Protein 9IQ3 (pdb70)

Radius of gyration: 23.52 Å; Cα contacts (8 Å, |Δi|>4): 917; chains: 4; bounding box: 50×52×60 Å

Nearest PDB structures (foldseek):
  4kvh-assembly1_A-2  TM=7.522E-01  e=4.761E-07  Halomicrobium mukohataei DSM 12286
  4j9a-assembly6_F  TM=6.266E-01  e=1.247E-05  Pseudomonas aeruginosa PAO1
  3dxo-assembly1_A  TM=6.403E-01  e=1.219E-04  Agrobacterium fabrum str. C58
  6p7l-assembly1_A  TM=5.377E-01  e=4.550E-05  Streptomyces sp. CM020
  6w40-assembly1_B  TM=6.815E-01  e=9.317E-04  synthetic construct

B-factor: mean 59.41, std 23.62, range [14.69, 128.21]

Solvent-accessible surface area: 22358 Å² total; per-residue (Å²): 55,58,120,22,0,46,86,2,43,98,6,12,143,84,94,62,25,109,44,0,16,51,6,2,12,140,82,0,41,8,1,19,29,29,18,38,63,28,82,54,131,53,0,93,131,28,4,84,95,54,17,28,61,71,102,78,29,158,90,121,45,25,50,38,48,120,40,33,57,15,74,0,112,83,10,38,0,0,13,3,16,5,2,72,30,87,119,40,81,65,85,101,38,50,3,18,9,0,52,38,110,130,54,80,0,16,21,15,5,16,4,2,37,105,146,23,71,103,14,0,46,85,2,43,100,6,12,147,83,94,61,26,109,42,0,15,52,8,2,10,139,84,0,40,9,0,9,23,31,24,65,68,14,81,57,130,62,0,93,116,28,5,83,69,54,16,27,61,74,104,78,28,161,90,120,46,26,51,40,49,119,41,32,54,11,75,0,109,82,8,34,0,0,13,3,15,5,2,73,29,89,119,40,82,66,83,94,41,49,3,17,9,0,51,39,107,130,34,83,0,15,19,16,5,18,4,1,45,55,45,56,113,25,0,42,88,1,42,96,6,13,144,82,95,61,25,108,43,0,16,51,6,3,13,139,83,0,40,10,1,20,38,51,23,51,66,28,82,56,134,71,0,95,132,28,5,83,97,54,16,26,61,73,103,77,30,162,89,121,45,26,49,38,49,121,37,31,54,18,80,1,112,83,10,37,0,0,13,3,16,6,2,72,31,90,118,41,81,65,85,99,37,47,3,17,9,0,52,39,110,130,53,80,0,14,20,15,7,19,5,5,35,75,144,24,71,103,14,0,46,85,2,42,98,7,12,146,84,94,62,26,107,43,0,15,51,7,2,12,137,84,0,40,10,0,6,29,53,25,57,69,18,81,56,131,67,0,95,128,24,5,83,88,54,17,26,61,71,103,78,34,159,90,122,46,27,52,38,51,118,39,34,55,12,77,0,113,85,9,38,0,0,12,3,16,5,2,74,30,88,118,40,81,64,85,83,38,57,2,17,9,0,55,39,109,129,33,80,0,16,19,16,6,17,4,3,36,38

Sequence (458 aa):
SKEVVSLFFQASHDNDVETAMSCFAEDGIWVDPTGKVYERNEIKEYLVQQIGVLEDFHSQGVSVNYFDMVEAPDGRVYIGASVKAADGTEIRRFLDVFEMRDGKIAVKDVFGKQMSKEVVSLFFQASHDNDVETAMSCFAEDGIWVDPTGKVYERNEIKEYLVQQIGVLEDFHSQGVSVNYFDMVEAPDGRVYIGASVKAADGTEIRRFLDVFEMRDGKIAVKDVFGKQSKEVVSLFFQASHDNDVETAMSCFAEDGIWVDPTGKVYERNEIKEYLVQQIGVLEDFHSQGVSVNYFDMVEAPDGRVYIGASVKAADGTEIRRFLDVFEMRDGKIAVKDVFGKQMSKEVVSLFFQASHDNDVETAMSCFAEDGIWVDPTGKVYERNEIKEYLVQQIGVLEDFHSQGVSVNYFDMVEAPDGRVYIGASVKAADGTEIRRFLDVFEMRDGKIAVKDVFGKQ

Foldseek 3Di:
DVVLVVVLVVCLLVVVLPSVLVLADQLAWEQEQVGDIAHNVRVSVVSVVVSVVVVVCVVQCWDKDKDDWDADPQGWTKIKIFTAGNVRHTPWIKIWTFDDDPSHTRYTYMHIDD/DLLVLVVVLVVCLLVVVLPSVLVLADQLAWEQEQVGDIAHNVRVSVVSVVVSVVVVVCVVQCFDKDKDDWDADPQSWTKIKIFTAGNVRHTPWIKIWTFDDDPSHTRYTYMHIPD/DLVLVVVLVVCLLVVVLPSVLVLADQLAWEQEQVGDIAHNVRVSVVSVVVSVVVVVCVVQCFDKDKDDWDADPVGWTKIKIFTAHNVRHTPWIKIWTFDDDPSHTRYTYMHIDD/DLLVLVVVLVVCLLVVVLPSVLVLADQLAWEQEQVGDIAHNVRVSVVSVVVSVVVVVCVVQCFDKDKDDWDADPQSWTKIKIFTAGNVRHTPWIKIWTFDDDPSHTRYTYMHIDD

Secondary structure (DSSP, 8-state):
-HHHHHHHHHHHHTT-HHHHHHTEEEEEEEE-TT--EE-HHHHHHHHHHHHHHHHHHHHTT-EEEEEEEEE-TTS-EEEEEEEE-SSS-EEEEEEEEEEEETTEEEEEEEEEE-/-HHHHHHHHHHHHHTT-HHHHHHTEEEEEEEE-TT--EE-HHHHHHHHHHHHHHHHHHHHTT-EEEEEEEEE-TTS-EEEEEEEE-SSS-EEEEEEEEEEEETTEEEEEEEEEE-/-HHHHHHHHHHHHTT-HHHHHHTEEEEEEEE-TT--EE-TTTHHHHHHHHHHHHHHHHHTT-EEEEEEEEE-TTS-EEEEEEEE-SSS-EEEEEEEEEEEETTEEEEEEEEEE-/-HHHHHHHHHHHHHTT-HHHHHHTEEEEEEEE-TT--EE-TTTHHHHHHHHHHHHHHHHHTT-EEEEEEEEE-TTS-EEEEEEEE-SSS-EEEEEEEEEEEETTEEEEEEEEEE-

Structure (mmCIF, N/CA/C/O backbone):
data_9IQ3
#
_entry.id   9IQ3
#
_cell.length_a   74.167
_cell.length_b   74.167
_cell.length_c   108.275
_cell.angle_alpha   90.00
_cell.angle_beta   90.00
_cell.angle_gamma   90.00
#
_symmetry.space_group_name_H-M   'C 1 2 1'
#
loop_
_entity.id
_entity.type
_entity.pdbx_description
1 polymer AkaM
2 water water
#
loop_
_atom_site.group_PDB
_atom_site.id
_atom_site.type_symbol
_atom_site.label_atom_id
_atom_site.label_alt_id
_atom_site.label_comp_id
_atom_site.label_asym_id
_atom_site.label_entity_id
_atom_site.label_seq_id
_atom_site.pdbx_PDB_ins_code
_atom_site.Cartn_x
_atom_site.Cartn_y
_atom_site.Cartn_z
_atom_site.occupancy
_atom_site.B_iso_or_equiv
_atom_site.auth_seq_id
_atom_site.auth_comp_id
_atom_site.auth_asym_id
_atom_site.auth_atom_id
_atom_site.pdbx_PDB_model_num
ATOM 1 N N . SER A 1 2 ? 28.004 -24.786 55.435 1.00 86.87 2 SER A N 1
ATOM 2 C CA . SER A 1 2 ? 27.246 -24.686 54.160 1.00 81.34 2 SER A CA 1
ATOM 3 C C . SER A 1 2 ? 27.712 -23.439 53.418 1.00 78.65 2 SER A C 1
ATOM 4 O O . SER A 1 2 ? 28.323 -23.578 52.349 1.00 81.24 2 SER A O 1
ATOM 7 N N . LYS A 1 3 ? 27.428 -22.271 53.983 1.00 75.04 3 LYS A N 1
ATOM 8 C CA . LYS A 1 3 ? 27.918 -21.014 53.375 1.00 70.77 3 LYS A CA 1
ATOM 9 C C . LYS A 1 3 ? 29.439 -21.057 53.426 1.00 69.47 3 LYS A C 1
ATOM 10 O O . LYS A 1 3 ? 30.070 -20.514 52.527 1.00 66.56 3 LYS A O 1
ATOM 16 N N . GLU A 1 4 ? 29.981 -21.709 54.446 1.00 71.36 4 GLU A N 1
ATOM 17 C CA . GLU A 1 4 ? 31.449 -21.825 54.607 1.00 71.42 4 GLU A CA 1
ATOM 18 C C . GLU A 1 4 ? 32.033 -22.496 53.366 1.00 70.60 4 GLU A C 1
ATOM 19 O O . GLU A 1 4 ? 33.108 -22.078 52.926 1.00 70.44 4 GLU A O 1
ATOM 25 N N . VAL A 1 5 ? 31.333 -23.490 52.828 1.00 70.96 5 VAL A N 1
ATOM 26 C CA . VAL A 1 5 ? 31.787 -24.161 51.578 1.00 70.16 5 VAL A CA 1
ATOM 27 C C . VAL A 1 5 ? 31.761 -23.136 50.446 1.00 67.37 5 VAL A C 1
ATOM 28 O O . VAL A 1 5 ? 32.700 -23.125 49.643 1.00 68.98 5 VAL A O 1
ATOM 32 N N . VAL A 1 6 ? 30.719 -22.313 50.401 1.00 62.01 6 VAL A N 1
ATOM 33 C CA . VAL A 1 6 ? 30.586 -21.315 49.308 1.00 57.06 6 VAL A CA 1
ATOM 34 C C . VAL A 1 6 ? 31.532 -20.153 49.606 1.00 55.54 6 VAL A C 1
ATOM 35 O O . VAL A 1 6 ? 32.045 -19.560 48.652 1.00 54.84 6 VAL A O 1
ATOM 39 N N . SER A 1 7 ? 31.778 -19.877 50.887 1.00 53.74 7 SER A N 1
ATOM 40 C CA . SER A 1 7 ? 32.638 -18.757 51.237 1.00 52.86 7 SER A CA 1
ATOM 41 C C . SER A 1 7 ? 34.065 -19.029 50.766 1.00 51.89 7 SER A C 1
ATOM 42 O O . SER A 1 7 ? 34.617 -18.264 49.975 1.00 52.77 7 SER A O 1
ATOM 45 N N . LEU A 1 8 ? 34.634 -20.136 51.261 1.00 50.83 8 LEU A N 1
ATOM 46 C CA . LEU A 1 8 ? 35.999 -20.549 50.979 1.00 52.36 8 LEU A CA 1
ATOM 47 C C . LEU A 1 8 ? 36.238 -20.581 49.470 1.00 53.56 8 LEU A C 1
ATOM 48 O O . LEU A 1 8 ? 37.216 -20.010 48.993 1.00 53.58 8 LEU A O 1
ATOM 53 N N . PHE A 1 9 ? 35.324 -21.232 48.736 1.00 54.42 9 PHE A N 1
ATOM 54 C CA . PHE A 1 9 ? 35.403 -21.391 47.289 1.00 53.95 9 PHE A CA 1
ATOM 55 C C . PHE A 1 9 ? 35.759 -20.068 46.611 1.00 53.37 9 PHE A C 1
ATOM 56 O O . PHE A 1 9 ? 36.664 -20.027 45.781 1.00 53.97 9 PHE A O 1
ATOM 64 N N . PHE A 1 10 ? 35.042 -18.996 46.978 1.00 54.88 10 PHE A N 1
ATOM 65 C CA . PHE A 1 10 ? 35.235 -17.678 46.391 1.00 58.00 10 PHE A CA 1
ATOM 66 C C . PHE A 1 10 ? 36.605 -17.121 46.777 1.00 62.26 10 PHE A C 1
ATOM 67 O O . PHE A 1 10 ? 37.370 -16.696 45.910 1.00 61.37 10 PHE A O 1
ATOM 75 N N . GLN A 1 11 ? 36.901 -17.137 48.085 1.00 65.22 11 GLN A N 1
ATOM 76 C CA . GLN A 1 11 ? 38.164 -16.646 48.614 1.00 64.73 11 GLN A CA 1
ATOM 77 C C . GLN A 1 11 ? 39.322 -17.362 47.922 1.00 62.25 11 GLN A C 1
ATOM 78 O O . GLN A 1 11 ? 40.265 -16.717 47.470 1.00 62.37 11 GLN A O 1
ATOM 84 N N . ALA A 1 12 ? 39.220 -18.693 47.829 1.00 61.26 12 ALA A N 1
ATOM 85 C CA . ALA A 1 12 ? 40.228 -19.519 47.183 1.00 61.10 12 ALA A CA 1
ATOM 86 C C . ALA A 1 12 ? 40.364 -19.127 45.713 1.00 62.15 12 ALA A C 1
ATOM 87 O O . ALA A 1 12 ? 41.480 -19.029 45.204 1.00 62.62 12 ALA A O 1
ATOM 89 N N . SER A 1 13 ? 39.221 -18.886 45.054 1.00 60.63 13 SER A N 1
ATOM 90 C CA . SER A 1 13 ? 39.184 -18.531 43.643 1.00 59.89 13 SER A CA 1
ATOM 91 C C . SER A 1 13 ? 39.799 -17.150 43.419 1.00 60.99 13 SER A C 1
ATOM 92 O O . SER A 1 13 ? 40.267 -16.848 42.322 1.00 58.85 13 SER A O 1
ATOM 95 N N . HIS A 1 14 ? 39.787 -16.324 44.473 1.00 65.26 14 HIS A N 1
ATOM 96 C CA . HIS A 1 14 ? 40.370 -14.991 44.449 1.00 70.57 14 HIS A CA 1
ATOM 97 C C . HIS A 1 14 ? 41.880 -15.084 44.662 1.00 70.83 14 HIS A C 1
ATOM 98 O O . HIS A 1 14 ? 42.619 -14.177 44.284 1.00 67.47 14 HIS A O 1
ATOM 105 N N . ASP A 1 15 ? 42.322 -16.196 45.262 1.00 75.31 15 ASP A N 1
ATOM 106 C CA . ASP A 1 15 ? 43.704 -16.368 45.683 1.00 78.92 15 ASP A CA 1
ATOM 107 C C . ASP A 1 15 ? 44.412 -17.381 44.781 1.00 80.39 15 ASP A C 1
ATOM 108 O O . ASP A 1 15 ? 45.502 -17.849 45.109 1.00 80.54 15 ASP A O 1
ATOM 113 N N . ASN A 1 16 ? 43.774 -17.709 43.648 1.00 79.89 16 ASN A N 1
ATOM 114 C CA . ASN A 1 16 ? 44.307 -18.596 42.621 1.00 78.54 16 ASN A CA 1
ATOM 115 C C . ASN A 1 16 ? 44.758 -19.927 43.223 1.00 75.25 16 ASN A C 1
ATOM 116 O O . ASN A 1 16 ? 45.802 -20.460 42.847 1.00 75.24 16 ASN A O 1
ATOM 121 N N . ASP A 1 17 ? 43.953 -20.459 44.149 1.00 70.75 17 ASP A N 1
ATOM 122 C CA . ASP A 1 17 ? 44.220 -21.754 44.753 1.00 65.95 17 ASP A CA 1
ATOM 123 C C . ASP A 1 17 ? 43.206 -22.761 44.218 1.00 64.75 17 ASP A C 1
ATOM 124 O O . ASP A 1 17 ? 42.452 -23.359 44.985 1.00 63.61 17 ASP A O 1
ATOM 129 N N . VAL A 1 18 ? 43.223 -22.941 42.890 1.00 63.15 18 VAL A N 1
ATOM 130 C CA . VAL A 1 18 ? 42.291 -23.785 42.153 1.00 62.95 18 VAL A CA 1
ATOM 131 C C . VAL A 1 18 ? 41.998 -25.062 42.942 1.00 65.15 18 VAL A C 1
ATOM 132 O O . VAL A 1 18 ? 40.878 -25.569 42.909 1.00 60.32 18 VAL A O 1
ATOM 136 N N . GLU A 1 19 ? 43.009 -25.557 43.668 1.00 67.89 19 GLU A N 1
ATOM 137 C CA . GLU A 1 19 ? 42.935 -26.838 44.354 1.00 72.67 19 GLU A CA 1
ATOM 138 C C . GLU A 1 19 ? 41.822 -26.819 45.402 1.00 75.86 19 GLU A C 1
ATOM 139 O O . GLU A 1 19 ? 40.918 -27.651 45.355 1.00 77.31 19 GLU A O 1
ATOM 145 N N . THR A 1 20 ? 41.890 -25.858 46.332 1.00 78.12 20 THR A N 1
ATOM 146 C CA . THR A 1 20 ? 40.941 -25.775 47.432 1.00 78.41 20 THR A CA 1
ATOM 147 C C . THR A 1 20 ? 39.535 -25.528 46.888 1.00 77.99 20 THR A C 1
ATOM 148 O O . THR A 1 20 ? 38.566 -26.095 47.388 1.00 81.40 20 THR A O 1
ATOM 152 N N . ALA A 1 21 ? 39.444 -24.687 45.851 1.00 75.06 21 ALA A N 1
ATOM 153 C CA . ALA A 1 21 ? 38.178 -24.356 45.217 1.00 72.22 21 ALA A CA 1
ATOM 154 C C . ALA A 1 21 ? 37.533 -25.619 44.649 1.00 69.33 21 ALA A C 1
ATOM 155 O O . ALA A 1 21 ? 36.313 -25.764 44.683 1.00 69.96 21 ALA A O 1
ATOM 157 N N . MET A 1 22 ? 38.372 -26.533 44.149 1.00 66.78 22 MET A N 1
ATOM 158 C CA . MET A 1 22 ? 37.914 -27.764 43.526 1.00 64.27 22 MET A CA 1
ATOM 159 C C . MET A 1 22 ? 37.550 -28.783 44.603 1.00 64.87 22 MET A C 1
ATOM 160 O O . MET A 1 22 ? 36.820 -29.735 44.335 1.00 64.42 22 MET A O 1
ATOM 165 N N . SER A 1 23 ? 38.075 -28.574 45.818 1.00 65.27 23 SER A N 1
ATOM 166 C CA . SER A 1 23 ? 37.841 -29.476 46.935 1.00 69.11 23 SER A CA 1
ATOM 167 C C . SER A 1 23 ? 36.409 -29.328 47.445 1.00 73.50 23 SER A C 1
ATOM 168 O O . SER A 1 23 ? 35.824 -30.289 47.940 1.00 75.03 23 SER A O 1
ATOM 171 N N . CYS A 1 24 ? 35.862 -28.112 47.318 1.00 76.07 24 CYS A N 1
ATOM 172 C CA . CYS A 1 24 ? 34.538 -27.783 47.825 1.00 75.55 24 CYS A CA 1
ATOM 173 C C . CYS A 1 24 ? 33.458 -28.489 47.006 1.00 74.46 24 CYS A C 1
ATOM 174 O O . CYS A 1 24 ? 32.301 -28.544 47.422 1.00 75.25 24 CYS A O 1
ATOM 177 N N . PHE A 1 25 ? 33.854 -29.022 45.843 1.00 72.58 25 PHE A N 1
ATOM 178 C CA . PHE A 1 25 ? 32.954 -29.717 44.935 1.00 70.48 25 PHE A CA 1
ATOM 179 C C . PHE A 1 25 ? 33.005 -31.223 45.183 1.00 69.10 25 PHE A C 1
ATOM 180 O O . PHE A 1 25 ? 34.073 -31.787 45.411 1.00 74.70 25 PHE A O 1
ATOM 188 N N . ALA A 1 26 ? 31.827 -31.856 45.129 1.00 68.81 26 ALA A N 1
ATOM 189 C CA . ALA A 1 26 ? 31.694 -33.303 45.093 1.00 67.84 26 ALA A CA 1
ATOM 190 C C . ALA A 1 26 ? 31.966 -33.779 43.668 1.00 69.33 26 ALA A C 1
ATOM 191 O O . ALA A 1 26 ? 31.876 -32.990 42.729 1.00 71.41 26 ALA A O 1
ATOM 193 N N . GLU A 1 27 ? 32.289 -35.071 43.514 1.00 65.46 27 GLU A N 1
ATOM 194 C CA . GLU A 1 27 ? 32.693 -35.620 42.227 1.00 60.58 27 GLU A CA 1
ATOM 195 C C . GLU A 1 27 ? 31.526 -35.635 41.242 1.00 59.78 27 GLU A C 1
ATOM 196 O O . GLU A 1 27 ? 31.737 -35.785 40.039 1.00 59.93 27 GLU A O 1
ATOM 202 N N . ASP A 1 28 ? 30.302 -35.491 41.764 1.00 58.90 28 ASP A N 1
ATOM 203 C CA . ASP A 1 28 ? 29.111 -35.381 40.937 1.00 55.16 28 ASP A CA 1
ATOM 204 C C . ASP A 1 28 ? 28.589 -33.946 40.988 1.00 53.91 28 ASP A C 1
ATOM 205 O O . ASP A 1 28 ? 27.435 -33.682 40.649 1.00 54.72 28 ASP A O 1
ATOM 210 N N . GLY A 1 29 ? 29.464 -33.022 41.409 1.00 52.46 29 GLY A N 1
ATOM 211 C CA . GLY A 1 29 ? 29.169 -31.599 41.380 1.00 47.49 29 GLY A CA 1
ATOM 212 C C . GLY A 1 29 ? 29.072 -31.092 39.943 1.00 46.61 29 GLY A C 1
ATOM 213 O O . GLY A 1 29 ? 29.811 -31.549 39.072 1.00 47.69 29 GLY A O 1
ATOM 214 N N . ILE A 1 30 ? 28.139 -30.161 39.704 1.00 44.44 30 ILE A N 1
ATOM 215 C CA . ILE A 1 30 ? 27.963 -29.585 38.379 1.00 37.47 30 ILE A CA 1
ATOM 216 C C . ILE A 1 30 ? 28.044 -28.060 38.458 1.00 33.26 30 ILE A C 1
ATOM 217 O O . ILE A 1 30 ? 28.050 -27.474 39.541 1.00 32.81 30 ILE A O 1
ATOM 222 N N . TRP A 1 31 ? 28.119 -27.436 37.280 1.00 29.70 31 TRP A N 1
ATOM 223 C CA . TRP A 1 31 ? 28.129 -25.990 37.154 1.00 28.48 31 TRP A CA 1
ATOM 224 C C . TRP A 1 31 ? 27.312 -25.623 35.918 1.00 27.74 31 TRP A C 1
ATOM 225 O O . TRP A 1 31 ? 27.683 -25.974 34.799 1.00 29.02 31 TRP A O 1
ATOM 236 N N . VAL A 1 32 ? 26.166 -24.974 36.150 1.00 25.75 32 VAL A N 1
ATOM 237 C CA . VAL A 1 32 ? 25.243 -24.601 35.089 1.00 24.29 32 VAL A CA 1
ATOM 238 C C . VAL A 1 32 ? 25.366 -23.094 34.902 1.00 23.37 32 VAL A C 1
ATOM 239 O O . VAL A 1 32 ? 25.304 -22.354 35.883 1.00 24.38 32 VAL A O 1
ATOM 243 N N . ASP A 1 33 ? 25.560 -22.655 33.652 1.00 21.14 33 ASP A N 1
ATOM 244 C CA . ASP A 1 33 ? 25.810 -21.250 33.376 1.00 21.38 33 ASP A CA 1
ATOM 245 C C . ASP A 1 33 ? 24.492 -20.536 33.067 1.00 21.68 33 ASP A C 1
ATOM 246 O O . ASP A 1 33 ? 23.461 -21.188 32.911 1.00 22.64 33 ASP A O 1
ATOM 251 N N . PRO A 1 34 ? 24.467 -19.183 32.969 1.00 21.88 34 PRO A N 1
ATOM 252 C CA . PRO A 1 34 ? 23.223 -18.451 32.715 1.00 23.96 34 PRO A CA 1
ATOM 253 C C . PRO A 1 34 ? 22.360 -19.124 31.652 1.00 26.43 34 PRO A C 1
ATOM 254 O O . PRO A 1 34 ? 21.139 -19.126 31.758 1.00 28.10 34 PRO A O 1
ATOM 258 N N . THR A 1 35 ? 23.027 -19.722 30.653 1.00 28.47 35 THR A N 1
ATOM 259 C CA . THR A 1 35 ? 22.405 -20.170 29.416 1.00 30.67 35 THR A CA 1
ATOM 260 C C . THR A 1 35 ? 22.035 -21.650 29.501 1.00 31.20 35 THR A C 1
ATOM 261 O O . THR A 1 35 ? 21.476 -22.201 28.553 1.00 30.38 35 THR A O 1
ATOM 265 N N . GLY A 1 36 ? 22.377 -22.289 30.627 1.00 31.26 36 GLY A N 1
ATOM 266 C CA . GLY A 1 36 ? 21.846 -23.600 30.969 1.00 30.83 36 GLY A CA 1
ATOM 267 C C . GLY A 1 36 ? 22.752 -24.765 30.567 1.00 31.12 36 GLY A C 1
ATOM 268 O O . GLY A 1 36 ? 22.308 -25.913 30.576 1.00 29.30 36 GLY A O 1
ATOM 269 N N . LYS A 1 37 ? 24.013 -24.466 30.224 1.00 29.90 37 LYS A N 1
ATOM 270 C CA . LYS A 1 37 ? 24.971 -25.495 29.844 1.00 33.30 37 LYS A CA 1
ATOM 271 C C . LYS A 1 37 ? 25.592 -26.101 31.102 1.00 34.53 37 LYS A C 1
ATOM 272 O O . LYS A 1 37 ? 26.072 -25.378 31.974 1.00 34.59 37 LYS A O 1
ATOM 278 N N . VAL A 1 38 ? 25.599 -27.436 31.171 1.00 35.19 38 VAL A N 1
ATOM 279 C CA . VAL A 1 38 ? 26.047 -28.161 32.351 1.00 36.00 38 VAL A CA 1
ATOM 280 C C . VAL A 1 38 ? 27.532 -28.491 32.199 1.00 37.77 38 VAL A C 1
ATOM 281 O O . VAL A 1 38 ? 27.954 -29.000 31.159 1.00 36.49 38 VAL A O 1
ATOM 285 N N . TYR A 1 39 ? 28.312 -28.178 33.244 1.00 38.46 39 TYR A N 1
ATOM 286 C CA . TYR A 1 39 ? 29.724 -28.529 33.317 1.00 38.50 39 TYR A CA 1
ATOM 287 C C . TYR A 1 39 ? 29.922 -29.638 34.348 1.00 38.25 39 TYR A C 1
ATOM 288 O O . TYR A 1 39 ? 29.635 -29.453 35.530 1.00 39.08 39 TYR A O 1
ATOM 297 N N . GLU A 1 40 ? 30.424 -30.789 33.890 1.00 38.75 40 GLU A N 1
ATOM 298 C CA . GLU A 1 40 ? 30.676 -31.915 34.775 1.00 40.12 40 GLU A CA 1
ATOM 299 C C . GLU A 1 40 ? 31.949 -31.660 35.579 1.00 39.25 40 GLU A C 1
ATOM 300 O O . GLU A 1 40 ? 32.705 -30.735 35.283 1.00 38.49 40 GLU A O 1
ATOM 306 N N . ARG A 1 41 ? 32.173 -32.503 36.594 1.00 38.56 41 ARG A N 1
ATOM 307 C CA . ARG A 1 41 ? 33.323 -32.407 37.480 1.00 39.57 41 ARG A CA 1
ATOM 308 C C . ARG A 1 41 ? 34.610 -32.510 36.661 1.00 39.60 41 ARG A C 1
ATOM 309 O O . ARG A 1 41 ? 35.667 -32.063 37.103 1.00 38.93 41 ARG A O 1
ATOM 317 N N . ASN A 1 42 ? 34.483 -33.074 35.453 1.00 41.37 42 ASN A N 1
ATOM 318 C CA . ASN A 1 42 ? 35.559 -33.198 34.481 1.00 41.77 42 ASN A CA 1
ATOM 319 C C . ASN A 1 42 ? 35.885 -31.826 33.898 1.00 43.26 42 ASN A C 1
ATOM 320 O O . ASN A 1 42 ? 37.040 -31.536 33.587 1.00 43.29 42 ASN A O 1
ATOM 325 N N . GLU A 1 43 ? 34.844 -30.995 33.764 1.00 46.25 43 GLU A N 1
ATOM 326 C CA . GLU A 1 43 ? 34.862 -29.799 32.935 1.00 46.29 43 GLU A CA 1
ATOM 327 C C . GLU A 1 43 ? 35.048 -28.548 33.792 1.00 45.92 43 GLU A C 1
ATOM 328 O O . GLU A 1 43 ? 35.400 -27.494 33.264 1.00 47.94 43 GLU A O 1
ATOM 334 N N . ILE A 1 44 ? 34.829 -28.682 35.108 1.00 45.91 44 ILE A N 1
ATOM 335 C CA . ILE A 1 44 ? 34.811 -27.554 36.031 1.00 46.65 44 ILE A CA 1
ATOM 336 C C . ILE A 1 44 ? 36.192 -26.905 36.121 1.00 49.95 44 ILE A C 1
ATOM 337 O O . ILE A 1 44 ? 36.297 -25.681 36.064 1.00 51.98 44 ILE A O 1
ATOM 342 N N . LYS A 1 45 ? 37.243 -27.723 36.276 1.00 53.55 45 LYS A N 1
ATOM 343 C CA . LYS A 1 45 ? 38.572 -27.201 36.567 1.00 54.72 45 LYS A CA 1
ATOM 344 C C . LYS A 1 45 ? 39.033 -26.250 35.463 1.00 55.58 45 LYS A C 1
ATOM 345 O O . LYS A 1 45 ? 39.510 -25.158 35.760 1.00 56.75 45 LYS A O 1
ATOM 351 N N . GLU A 1 46 ? 38.882 -26.673 34.200 1.00 55.30 46 GLU A N 1
ATOM 352 C CA . GLU A 1 46 ? 39.200 -25.836 33.052 1.00 53.73 46 GLU A CA 1
ATOM 353 C C . GLU A 1 46 ? 38.388 -24.544 33.086 1.00 53.34 46 GLU A C 1
ATOM 354 O O . GLU A 1 46 ? 38.941 -23.462 32.906 1.00 56.75 46 GLU A O 1
ATOM 360 N N . TYR A 1 47 ? 37.074 -24.678 33.301 1.00 50.11 47 TYR A N 1
ATOM 361 C CA . TYR A 1 47 ? 36.142 -23.563 33.217 1.00 48.09 47 TYR A CA 1
ATOM 362 C C . TYR A 1 47 ? 36.506 -22.485 34.237 1.00 48.71 47 TYR A C 1
ATOM 363 O O . TYR A 1 47 ? 36.564 -21.306 33.896 1.00 49.65 47 TYR A O 1
ATOM 372 N N . LEU A 1 48 ? 36.766 -22.916 35.479 1.00 48.71 48 LEU A N 1
ATOM 373 C CA . LEU A 1 48 ? 37.046 -22.047 36.614 1.00 48.52 48 LEU A CA 1
ATOM 374 C C . LEU A 1 48 ? 38.312 -21.226 36.365 1.00 50.49 48 LEU A C 1
ATOM 375 O O . LEU A 1 48 ? 38.435 -20.109 36.861 1.00 52.45 48 LEU A O 1
ATOM 380 N N . VAL A 1 49 ? 39.249 -21.787 35.592 1.00 54.15 49 VAL A N 1
ATOM 381 C CA . VAL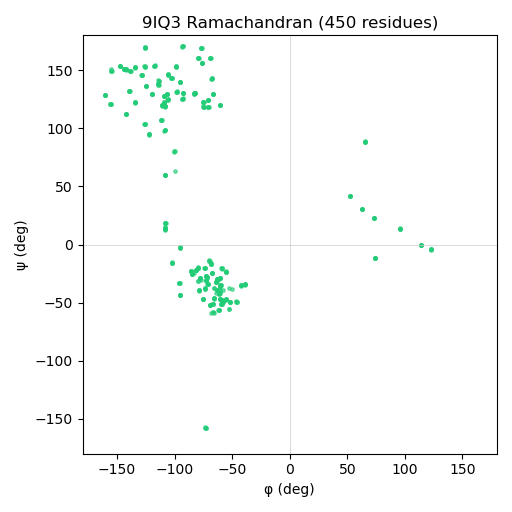 A 1 49 ? 40.497 -21.113 35.262 1.00 55.59 49 VAL A CA 1
ATOM 382 C C . VAL A 1 49 ? 40.220 -20.005 34.248 1.00 58.34 49 VAL A C 1
ATOM 383 O O . VAL A 1 49 ? 40.827 -18.940 34.312 1.00 60.37 49 VAL A O 1
ATOM 387 N N . GLN A 1 50 ? 39.301 -20.275 33.314 1.00 62.58 50 GLN A N 1
ATOM 388 C CA . GLN A 1 50 ? 38.851 -19.277 32.356 1.00 65.17 50 GLN A CA 1
ATOM 389 C C . GLN A 1 50 ? 38.156 -18.149 33.113 1.00 65.39 50 GLN A C 1
ATOM 390 O O . GLN A 1 50 ? 38.237 -16.992 32.710 1.00 64.66 50 GLN A O 1
ATOM 396 N N . GLN A 1 51 ? 37.505 -18.508 34.228 1.00 68.39 51 GLN A N 1
ATOM 397 C CA . GLN A 1 51 ? 36.608 -17.616 34.949 1.00 70.12 51 GLN A CA 1
ATOM 398 C C . GLN A 1 51 ? 37.390 -16.627 35.812 1.00 74.06 51 GLN A C 1
ATOM 399 O O . GLN A 1 51 ? 37.013 -15.461 35.908 1.00 77.63 51 GLN A O 1
ATOM 405 N N . ILE A 1 52 ? 38.471 -17.099 36.443 1.00 75.31 52 ILE A N 1
ATOM 406 C CA . ILE A 1 52 ? 39.344 -16.220 37.206 1.00 78.37 52 ILE A CA 1
ATOM 407 C C . ILE A 1 52 ? 40.168 -15.386 36.225 1.00 79.03 52 ILE A C 1
ATOM 408 O O . ILE A 1 52 ? 40.680 -14.329 36.582 1.00 80.19 52 ILE A O 1
ATOM 413 N N . GLY A 1 53 ? 40.266 -15.868 34.979 1.00 78.05 53 GLY A N 1
ATOM 414 C CA . GLY A 1 53 ? 40.928 -15.148 33.903 1.00 78.20 53 GLY A CA 1
ATOM 415 C C . GLY A 1 53 ? 40.111 -13.947 33.431 1.00 80.61 53 GLY A C 1
ATOM 416 O O . GLY A 1 53 ? 40.671 -12.967 32.944 1.00 82.25 53 GLY A O 1
ATOM 417 N N . VAL A 1 54 ? 38.784 -14.043 33.584 1.00 81.63 54 VAL A N 1
ATOM 418 C CA . VAL A 1 54 ? 37.860 -12.987 33.199 1.00 81.02 54 VAL A CA 1
ATOM 419 C C . VAL A 1 54 ? 37.938 -11.862 34.230 1.00 82.92 54 VAL A C 1
ATOM 420 O O . VAL A 1 54 ? 38.044 -10.693 33.864 1.00 82.58 54 VAL A O 1
ATOM 424 N N . LEU A 1 55 ? 37.907 -12.239 35.516 1.00 84.73 55 LEU A N 1
ATOM 425 C CA . LEU A 1 55 ? 37.917 -11.300 36.628 1.00 84.74 55 LEU A CA 1
ATOM 426 C C . LEU A 1 55 ? 39.186 -10.451 36.600 1.00 87.17 55 LEU A C 1
ATOM 427 O O . LEU A 1 55 ? 39.148 -9.280 36.971 1.00 88.18 55 LEU A O 1
ATOM 432 N N . GLU A 1 56 ? 40.302 -11.056 36.168 1.00 89.30 56 GLU A N 1
ATOM 433 C CA . GLU A 1 56 ? 41.563 -10.354 35.975 1.00 89.26 56 GLU A CA 1
ATOM 434 C C . GLU A 1 56 ? 41.371 -9.240 34.949 1.00 88.62 56 GLU A C 1
ATOM 435 O O . GLU A 1 56 ? 41.723 -8.090 35.206 1.00 87.98 56 GLU A O 1
ATOM 441 N N . ASP A 1 57 ? 40.793 -9.602 33.796 1.00 87.60 57 ASP A N 1
ATOM 442 C CA . ASP A 1 57 ? 40.568 -8.681 32.693 1.00 86.47 57 ASP A CA 1
ATOM 443 C C . ASP A 1 57 ? 39.662 -7.535 33.138 1.00 84.00 57 ASP A C 1
ATOM 444 O O . ASP A 1 57 ? 39.759 -6.430 32.609 1.00 82.52 57 ASP A O 1
ATOM 449 N N . PHE A 1 58 ? 38.791 -7.809 34.117 1.00 81.15 58 PHE A N 1
ATOM 450 C CA . PHE A 1 58 ? 37.919 -6.793 34.686 1.00 79.67 58 PHE A CA 1
ATOM 451 C C . PHE A 1 58 ? 38.746 -5.792 35.490 1.00 78.11 58 PHE A C 1
ATOM 452 O O . PHE A 1 58 ? 38.647 -4.588 35.265 1.00 78.56 58 PHE A O 1
ATOM 460 N N . HIS A 1 59 ? 39.571 -6.309 36.409 1.00 72.60 59 HIS A N 1
ATOM 461 C CA . HIS A 1 59 ? 40.395 -5.491 37.285 1.00 69.94 59 HIS A CA 1
ATOM 462 C C . HIS A 1 59 ? 41.398 -4.688 36.458 1.00 67.21 59 HIS A C 1
ATOM 463 O O . HIS A 1 59 ? 41.784 -3.589 36.849 1.00 66.50 59 HIS A O 1
ATOM 470 N N . SER A 1 60 ? 41.797 -5.245 35.307 1.00 65.15 60 SER A N 1
ATOM 471 C CA . SER A 1 60 ? 42.762 -4.613 34.421 1.00 62.22 60 SER A CA 1
ATOM 472 C C . SER A 1 60 ? 42.131 -3.425 33.698 1.00 61.23 60 SER A C 1
ATOM 473 O O . SER A 1 60 ? 42.832 -2.491 33.316 1.00 59.72 60 SER A O 1
ATOM 476 N N . GLN A 1 61 ? 40.806 -3.478 33.513 1.00 59.77 61 GLN A N 1
ATOM 477 C CA . GLN A 1 61 ? 40.093 -2.498 32.709 1.00 58.00 61 GLN A CA 1
ATOM 478 C C . GLN A 1 61 ? 39.258 -1.582 33.601 1.00 57.18 61 GLN A C 1
ATOM 479 O O . GLN A 1 61 ? 38.384 -0.866 33.113 1.00 57.77 61 GLN A O 1
ATOM 485 N N . GLY A 1 62 ? 39.536 -1.611 34.910 1.00 57.30 62 GLY A N 1
ATOM 486 C CA . GLY A 1 62 ? 38.886 -0.733 35.871 1.00 57.09 62 GLY A CA 1
ATOM 487 C C . GLY A 1 62 ? 37.443 -1.143 36.155 1.00 58.19 62 GLY A C 1
ATOM 488 O O . GLY A 1 62 ? 36.826 -0.631 37.089 1.00 58.44 62 GLY A O 1
ATOM 489 N N . VAL A 1 63 ? 36.922 -2.058 35.326 1.00 58.15 63 VAL A N 1
ATOM 490 C CA . VAL A 1 63 ? 35.593 -2.628 35.477 1.00 56.02 63 VAL A CA 1
ATOM 491 C C . VAL A 1 63 ? 35.533 -3.341 36.826 1.00 58.36 63 VAL A C 1
ATOM 492 O O . VAL A 1 63 ? 36.308 -4.261 37.080 1.00 61.80 63 VAL A O 1
ATOM 496 N N . SER A 1 64 ? 34.609 -2.894 37.684 1.00 58.18 64 SER A N 1
ATOM 497 C CA . SER A 1 64 ? 34.559 -3.343 39.066 1.00 60.46 64 SER A CA 1
ATOM 498 C C . SER A 1 64 ? 33.345 -4.237 39.308 1.00 61.66 64 SER A C 1
ATOM 499 O O . SER A 1 64 ? 32.206 -3.827 39.085 1.00 61.95 64 SER A O 1
ATOM 502 N N . VAL A 1 65 ? 33.620 -5.462 39.773 1.00 62.01 65 VAL A N 1
ATOM 503 C CA . VAL A 1 65 ? 32.604 -6.399 40.225 1.00 61.78 65 VAL A CA 1
ATOM 504 C C . VAL A 1 65 ? 32.238 -6.043 41.664 1.00 62.40 65 VAL A C 1
ATOM 505 O O . VAL A 1 65 ? 33.115 -5.873 42.512 1.00 60.81 65 VAL A O 1
ATOM 509 N N . ASN A 1 66 ? 30.930 -5.930 41.920 1.00 62.45 66 ASN A N 1
ATOM 510 C CA . ASN A 1 66 ? 30.434 -5.538 43.227 1.00 60.80 66 ASN A CA 1
ATOM 511 C C . ASN A 1 66 ? 29.502 -6.625 43.753 1.00 57.80 66 ASN A C 1
ATOM 512 O O . ASN A 1 66 ? 28.314 -6.650 43.428 1.00 58.40 66 ASN A O 1
ATOM 517 N N . TYR A 1 67 ? 30.080 -7.527 44.557 1.00 53.67 67 TYR A N 1
ATOM 518 C CA . TYR A 1 67 ? 29.356 -8.594 45.227 1.00 51.38 67 TYR A CA 1
ATOM 519 C C . TYR A 1 67 ? 28.451 -7.992 46.297 1.00 52.74 67 TYR A C 1
ATOM 520 O O . TYR A 1 67 ? 28.669 -6.865 46.736 1.00 49.41 67 TYR A O 1
ATOM 529 N N . PHE A 1 68 ? 27.444 -8.766 46.716 1.00 57.44 68 PHE A N 1
ATOM 530 C CA . PHE A 1 68 ? 26.573 -8.353 47.804 1.00 62.03 68 PHE A CA 1
ATOM 531 C C . PHE A 1 68 ? 25.846 -9.549 48.410 1.00 67.41 68 PHE A C 1
ATOM 532 O O . PHE A 1 68 ? 25.257 -10.358 47.692 1.00 70.99 68 PHE A O 1
ATOM 540 N N . ASP A 1 69 ? 25.946 -9.650 49.742 1.00 69.09 69 ASP A N 1
ATOM 541 C CA . ASP A 1 69 ? 24.984 -10.337 50.590 1.00 72.53 69 ASP A CA 1
ATOM 542 C C . ASP A 1 69 ? 24.960 -11.834 50.294 1.00 71.20 69 ASP A C 1
ATOM 543 O O . ASP A 1 69 ? 24.163 -12.300 49.478 1.00 71.40 69 ASP A O 1
ATOM 548 N N . MET A 1 70 ? 25.837 -12.575 50.981 1.00 68.43 70 MET A N 1
ATOM 549 C CA . MET A 1 70 ? 25.835 -14.027 50.924 1.00 64.76 70 MET A CA 1
ATOM 550 C C . MET A 1 70 ? 24.983 -14.538 52.084 1.00 64.53 70 MET A C 1
ATOM 551 O O . MET A 1 70 ? 25.216 -14.170 53.235 1.00 65.64 70 MET A O 1
ATOM 556 N N . VAL A 1 71 ? 23.982 -15.369 51.758 1.00 61.50 71 VAL A N 1
ATOM 557 C CA . VAL A 1 71 ? 22.948 -15.769 52.703 1.00 60.62 71 VAL A CA 1
ATOM 558 C C . VAL A 1 71 ? 22.544 -17.222 52.470 1.00 60.75 71 VAL A C 1
ATOM 559 O O . VAL A 1 71 ? 22.605 -17.719 51.347 1.00 62.28 71 VAL A O 1
ATOM 563 N N . GLU A 1 72 ? 22.106 -17.879 53.551 1.00 60.79 72 GLU A N 1
ATOM 564 C CA . GLU A 1 72 ? 21.710 -19.277 53.515 1.00 62.11 72 GLU A CA 1
ATOM 565 C C . GLU A 1 72 ? 20.195 -19.384 53.674 1.00 62.53 72 GLU A C 1
ATOM 566 O O . GLU A 1 72 ? 19.621 -18.839 54.615 1.00 60.22 72 GLU A O 1
ATOM 572 N N . ALA A 1 73 ? 19.565 -20.104 52.739 1.00 64.23 73 ALA A N 1
ATOM 573 C CA . ALA A 1 73 ? 18.153 -20.440 52.817 1.00 68.16 73 ALA A CA 1
ATOM 574 C C . ALA A 1 73 ? 17.949 -21.567 53.828 1.00 69.77 73 ALA A C 1
ATOM 575 O O . ALA A 1 73 ? 18.874 -22.334 54.087 1.00 69.68 73 ALA A O 1
ATOM 577 N N . PRO A 1 74 ? 16.740 -21.711 54.425 1.00 72.97 74 PRO A N 1
ATOM 578 C CA . PRO A 1 74 ? 16.481 -22.750 55.428 1.00 76.28 74 PRO A CA 1
ATOM 579 C C . PRO A 1 74 ? 16.792 -24.178 54.980 1.00 79.63 74 PRO A C 1
ATOM 580 O O . PRO A 1 74 ? 17.023 -25.049 55.816 1.00 80.69 74 PRO A O 1
ATOM 584 N N . ASP A 1 75 ? 16.794 -24.406 53.660 1.00 80.78 75 ASP A N 1
ATOM 585 C CA . ASP A 1 75 ? 17.053 -25.723 53.099 1.00 79.84 75 ASP A CA 1
ATOM 586 C C . ASP A 1 75 ? 18.558 -25.943 52.967 1.00 77.60 75 ASP A C 1
ATOM 587 O O . ASP A 1 75 ? 19.016 -27.084 52.947 1.00 76.27 75 ASP A O 1
ATOM 592 N N . GLY A 1 76 ? 19.312 -24.843 52.849 1.00 76.59 76 GLY A N 1
ATOM 593 C CA . GLY A 1 76 ? 20.759 -24.906 52.730 1.00 73.81 76 GLY A CA 1
ATOM 594 C C . GLY A 1 76 ? 21.285 -24.226 51.467 1.00 73.75 76 GLY A C 1
ATOM 595 O O . GLY A 1 76 ? 22.497 -24.142 51.276 1.00 76.98 76 GLY A O 1
ATOM 596 N N . ARG A 1 77 ? 20.373 -23.750 50.609 1.00 71.64 77 ARG A N 1
ATOM 597 C CA . ARG A 1 77 ? 20.761 -23.007 49.418 1.00 67.62 77 ARG A CA 1
ATOM 598 C C . ARG A 1 77 ? 21.384 -21.680 49.841 1.00 63.44 77 ARG A C 1
ATOM 599 O O . ARG A 1 77 ? 20.812 -20.955 50.651 1.00 64.63 77 ARG A O 1
ATOM 607 N N . VAL A 1 78 ? 22.567 -21.384 49.292 1.00 57.54 78 VAL A N 1
ATOM 608 C CA . VAL A 1 78 ? 23.287 -20.168 49.633 1.00 53.09 78 VAL A CA 1
ATOM 609 C C . VAL A 1 78 ? 23.285 -19.234 48.425 1.00 48.92 78 VAL A C 1
ATOM 610 O O . VAL A 1 78 ? 23.791 -19.584 47.357 1.00 47.68 78 VAL A O 1
ATOM 614 N N . TYR A 1 79 ? 22.706 -18.043 48.620 1.00 43.20 79 TYR A N 1
ATOM 615 C CA . TYR A 1 79 ? 22.538 -17.074 47.552 1.00 38.63 79 TYR A CA 1
ATOM 616 C C . TYR A 1 79 ? 23.584 -15.973 47.686 1.00 39.71 79 TYR A C 1
ATOM 617 O O . TYR A 1 79 ? 23.942 -15.571 48.793 1.00 39.93 79 TYR A O 1
ATOM 626 N N . ILE A 1 80 ? 24.071 -15.514 46.531 1.00 39.71 80 ILE A N 1
ATOM 627 C CA . ILE A 1 80 ? 24.908 -14.332 46.423 1.00 42.98 80 ILE A CA 1
ATOM 628 C C . ILE A 1 80 ? 24.593 -13.678 45.080 1.00 44.85 80 ILE A C 1
ATOM 629 O O . ILE A 1 80 ? 24.141 -14.350 44.152 1.00 46.06 80 ILE A O 1
ATOM 634 N N . GLY A 1 81 ? 24.802 -12.359 45.004 1.00 43.17 81 GLY A N 1
ATOM 635 C CA . GLY A 1 81 ? 24.577 -11.618 43.777 1.00 42.96 81 GLY A CA 1
ATOM 636 C C . GLY A 1 81 ? 25.812 -10.821 43.369 1.00 45.91 81 GLY A C 1
ATOM 637 O O . GLY A 1 81 ? 26.617 -10.438 44.218 1.00 47.68 81 GLY A O 1
ATOM 638 N N . ALA A 1 82 ? 25.933 -10.581 42.059 1.00 48.07 82 ALA A N 1
ATOM 639 C CA . ALA A 1 82 ? 27.040 -9.832 41.490 1.00 52.75 82 ALA A CA 1
ATOM 640 C C . ALA A 1 82 ? 26.500 -8.714 40.601 1.00 54.86 82 ALA A C 1
ATOM 641 O O . ALA A 1 82 ? 25.465 -8.870 39.956 1.00 56.81 82 ALA A O 1
ATOM 643 N N . SER A 1 83 ? 27.221 -7.589 40.588 1.00 59.15 83 SER A N 1
ATOM 644 C CA . SER A 1 83 ? 26.913 -6.454 39.737 1.00 61.52 83 SER A CA 1
ATOM 645 C C . SER A 1 83 ? 28.200 -5.967 39.079 1.00 61.58 83 SER A C 1
ATOM 646 O O . SER A 1 83 ? 29.161 -5.626 39.768 1.00 61.51 83 SER A O 1
ATOM 649 N N . VAL A 1 84 ? 28.198 -5.946 37.742 1.00 62.28 84 VAL A N 1
ATOM 650 C CA . VAL A 1 84 ? 29.380 -5.605 36.967 1.00 60.59 84 VAL A CA 1
ATOM 651 C C . VAL A 1 84 ? 29.169 -4.228 36.340 1.00 60.43 84 VAL A C 1
ATOM 652 O O . VAL A 1 84 ? 28.504 -4.098 35.314 1.00 60.98 84 VAL A O 1
ATOM 656 N N . LYS A 1 85 ? 29.731 -3.204 36.994 1.00 60.64 85 LYS A N 1
ATOM 657 C CA . LYS A 1 85 ? 29.698 -1.839 36.495 1.00 61.37 85 LYS A CA 1
ATOM 658 C C . LYS A 1 85 ? 31.024 -1.538 35.802 1.00 62.91 85 LYS A C 1
ATOM 659 O O . LYS A 1 85 ? 32.052 -2.125 36.143 1.00 63.77 85 LYS A O 1
ATOM 665 N N . ALA A 1 86 ? 30.979 -0.607 34.840 1.00 61.33 86 ALA A N 1
ATOM 666 C CA . ALA A 1 86 ? 32.158 -0.141 34.127 1.00 62.09 86 ALA A CA 1
ATOM 667 C C . ALA A 1 86 ? 33.005 0.746 35.040 1.00 62.67 86 ALA A C 1
ATOM 668 O O . ALA A 1 86 ? 32.915 0.654 36.264 1.00 63.37 86 ALA A O 1
ATOM 670 N N . ALA A 1 87 ? 33.833 1.600 34.427 1.00 64.00 87 ALA A N 1
ATOM 671 C CA . ALA A 1 87 ? 34.733 2.478 35.159 1.00 66.69 87 ALA A CA 1
ATOM 672 C C . ALA A 1 87 ? 33.969 3.677 35.719 1.00 68.95 87 ALA A C 1
ATOM 673 O O . ALA A 1 87 ? 34.352 4.226 36.752 1.00 71.08 87 ALA A O 1
ATOM 675 N N . ASP A 1 88 ? 32.890 4.068 35.028 1.00 65.73 88 ASP A N 1
ATOM 676 C CA . ASP A 1 88 ? 32.107 5.240 35.388 1.00 67.07 88 ASP A CA 1
ATOM 677 C C . ASP A 1 88 ? 31.059 4.879 36.439 1.00 68.53 88 ASP A C 1
ATOM 678 O O . ASP A 1 88 ? 30.576 5.749 37.160 1.00 71.71 88 ASP A O 1
ATOM 683 N N . GLY A 1 89 ? 30.702 3.592 36.502 1.00 69.65 89 GLY A N 1
ATOM 684 C CA . GLY A 1 89 ? 29.672 3.115 37.411 1.00 68.39 89 GLY A CA 1
ATOM 685 C C . GLY A 1 89 ? 28.448 2.587 36.666 1.00 66.36 89 GLY A C 1
ATOM 686 O O . GLY A 1 89 ? 27.486 2.146 37.292 1.00 70.10 89 GLY A O 1
ATOM 687 N N . THR A 1 90 ? 28.499 2.642 35.329 1.00 64.10 90 THR A N 1
ATOM 688 C CA . THR A 1 90 ? 27.428 2.134 34.483 1.00 62.65 90 THR A CA 1
ATOM 689 C C . THR A 1 90 ? 27.406 0.608 34.546 1.00 60.63 90 THR A C 1
ATOM 690 O O . THR A 1 90 ? 28.374 -0.046 34.164 1.00 62.71 90 THR A O 1
ATOM 694 N N . GLU A 1 91 ? 26.282 0.065 35.027 1.00 59.23 91 GLU A N 1
ATOM 695 C CA . GLU A 1 91 ? 26.088 -1.366 35.209 1.00 56.09 91 GLU A CA 1
ATOM 696 C C . GLU A 1 91 ? 25.864 -2.022 33.849 1.00 53.79 91 GLU A C 1
ATOM 697 O O . GLU A 1 91 ? 24.901 -1.698 33.156 1.00 53.22 91 GLU A O 1
ATOM 703 N N . ILE A 1 92 ? 26.764 -2.943 33.481 1.00 51.48 92 ILE A N 1
ATOM 704 C CA . ILE A 1 92 ? 26.706 -3.599 32.182 1.00 49.00 92 ILE A CA 1
ATOM 705 C C . ILE A 1 92 ? 25.983 -4.941 32.297 1.00 46.67 92 ILE A C 1
ATOM 706 O O . ILE A 1 92 ? 25.306 -5.358 31.357 1.00 45.60 92 ILE A O 1
ATOM 711 N N . ARG A 1 93 ? 26.130 -5.609 33.452 1.00 42.86 93 ARG A N 1
ATOM 712 C CA . ARG A 1 93 ? 25.563 -6.934 33.671 1.00 40.22 93 ARG A CA 1
ATOM 713 C C . ARG A 1 93 ? 25.346 -7.183 35.163 1.00 39.74 93 ARG A C 1
ATOM 714 O O . ARG A 1 93 ? 26.075 -6.650 36.003 1.00 40.23 93 ARG A O 1
ATOM 722 N N . ARG A 1 94 ? 24.317 -7.987 35.465 1.00 39.13 94 ARG A N 1
ATOM 723 C CA . ARG A 1 94 ? 24.106 -8.558 36.787 1.00 39.51 94 ARG A CA 1
ATOM 724 C C . ARG A 1 94 ? 24.170 -10.079 36.679 1.00 37.84 94 ARG A C 1
ATOM 725 O O . ARG A 1 94 ? 23.884 -10.645 35.626 1.00 35.68 94 ARG A O 1
ATOM 733 N N . PHE A 1 95 ? 24.540 -10.731 37.785 1.00 36.80 95 PHE A N 1
ATOM 734 C CA . PHE A 1 95 ? 24.599 -12.182 37.855 1.00 36.93 95 PHE A CA 1
ATOM 735 C C . PHE A 1 95 ? 24.128 -12.621 39.237 1.00 40.01 95 PHE A C 1
ATOM 736 O O . PHE A 1 95 ? 24.291 -11.885 40.212 1.00 41.31 95 PHE A O 1
ATOM 744 N N . LEU A 1 96 ? 23.555 -13.828 39.310 1.00 39.76 96 LEU A N 1
ATOM 745 C CA . LEU A 1 96 ? 23.220 -14.416 40.595 1.00 40.57 96 LEU A CA 1
ATOM 746 C C . LEU A 1 96 ? 23.561 -15.904 40.609 1.00 42.41 96 LEU A C 1
ATOM 747 O O . LEU A 1 96 ? 23.449 -16.578 39.588 1.00 44.82 96 LEU A O 1
ATOM 752 N N . ASP A 1 97 ? 23.906 -16.403 41.804 1.00 41.72 97 ASP A N 1
ATOM 753 C CA . ASP A 1 97 ? 24.259 -17.794 42.032 1.00 40.98 97 ASP A CA 1
ATOM 754 C C . ASP A 1 97 ? 23.376 -18.387 43.131 1.00 42.06 97 ASP A C 1
ATOM 755 O O . ASP A 1 97 ? 23.129 -17.745 44.153 1.00 41.53 97 ASP A O 1
ATOM 760 N N . VAL A 1 98 ? 22.902 -19.618 42.889 1.00 44.50 98 VAL A N 1
ATOM 761 C CA . VAL A 1 98 ? 22.276 -20.461 43.899 1.00 45.05 98 VAL A CA 1
ATOM 762 C C . VAL A 1 98 ? 23.108 -21.736 44.013 1.00 45.68 98 VAL A C 1
ATOM 763 O O . VAL A 1 98 ? 23.408 -22.374 43.004 1.00 44.54 98 VAL A O 1
ATOM 767 N N . PHE A 1 99 ? 23.476 -22.087 45.253 1.00 47.43 99 PHE A N 1
ATOM 768 C CA . PHE A 1 99 ? 24.317 -23.241 45.523 1.00 44.52 99 PHE A CA 1
ATOM 769 C C . PHE A 1 99 ? 23.503 -24.314 46.239 1.00 45.30 99 PHE A C 1
ATOM 770 O O . PHE A 1 99 ? 23.179 -24.164 47.416 1.00 46.52 99 PHE A O 1
ATOM 778 N N . GLU A 1 100 ? 23.174 -25.395 45.524 1.00 44.63 100 GLU A N 1
ATOM 779 C CA . GLU A 1 100 ? 22.663 -26.591 46.173 1.00 46.39 100 GLU A CA 1
ATOM 780 C C . GLU A 1 100 ? 23.822 -27.310 46.860 1.00 50.95 100 GLU A C 1
ATOM 781 O O . GLU A 1 100 ? 24.817 -27.656 46.220 1.00 49.03 100 GLU A O 1
ATOM 787 N N . MET A 1 101 ? 23.677 -27.513 48.175 1.00 54.48 101 MET A N 1
ATOM 788 C CA . MET A 1 101 ? 24.716 -28.102 49.004 1.00 55.99 101 MET A CA 1
ATOM 789 C C . MET A 1 101 ? 24.314 -29.534 49.348 1.00 60.30 101 MET A C 1
ATOM 790 O O . MET A 1 101 ? 23.130 -29.825 49.508 1.00 59.61 101 MET A O 1
ATOM 795 N N . ARG A 1 102 ? 25.314 -30.418 49.460 1.00 65.63 102 ARG A N 1
ATOM 796 C CA . ARG A 1 102 ? 25.075 -31.827 49.728 1.00 69.72 102 ARG A CA 1
ATOM 797 C C . ARG A 1 102 ? 26.309 -32.442 50.384 1.00 74.12 102 ARG A C 1
ATOM 798 O O . ARG A 1 102 ? 27.397 -32.423 49.808 1.00 74.40 102 ARG A O 1
ATOM 806 N N . ASP A 1 103 ? 26.115 -32.980 51.596 1.00 77.60 103 ASP A N 1
ATOM 807 C CA . ASP A 1 103 ? 27.126 -33.721 52.339 1.00 80.86 103 ASP A CA 1
ATOM 808 C C . ASP A 1 103 ? 28.323 -32.826 52.662 1.00 82.15 103 ASP A C 1
ATOM 809 O O . ASP A 1 103 ? 29.449 -33.309 52.768 1.00 82.92 103 ASP A O 1
ATOM 814 N N . GLY A 1 104 ? 28.063 -31.522 52.827 1.00 80.82 104 GLY A N 1
ATOM 815 C CA . GLY A 1 104 ? 29.104 -30.544 53.101 1.00 78.09 104 GLY A CA 1
ATOM 816 C C . GLY A 1 104 ? 29.958 -30.251 51.869 1.00 77.98 104 GLY A C 1
ATOM 817 O O . GLY A 1 104 ? 31.094 -29.797 51.992 1.00 83.09 104 GLY A O 1
ATOM 818 N N . LYS A 1 105 ? 29.391 -30.522 50.686 1.00 72.52 105 LYS A N 1
ATOM 819 C CA . LYS A 1 105 ? 30.048 -30.302 49.408 1.00 67.79 105 LYS A CA 1
ATOM 820 C C . LYS A 1 105 ? 29.065 -29.615 48.463 1.00 63.91 105 LYS A C 1
ATOM 821 O O . LYS A 1 105 ? 27.855 -29.788 48.597 1.00 61.49 105 LYS A O 1
ATOM 827 N N . ILE A 1 106 ? 29.605 -28.842 47.510 1.00 58.74 106 ILE A N 1
ATOM 828 C CA . ILE A 1 106 ? 28.811 -28.205 46.470 1.00 50.93 106 ILE A CA 1
ATOM 829 C C . ILE A 1 106 ? 28.328 -29.287 45.507 1.00 48.87 106 ILE A C 1
ATOM 830 O O . ILE A 1 106 ? 29.134 -30.035 44.953 1.00 47.20 106 ILE A O 1
ATOM 835 N N . ALA A 1 107 ? 27.006 -29.361 45.317 1.00 46.56 107 ALA A N 1
ATOM 836 C CA . ALA A 1 107 ? 26.433 -30.300 44.370 1.00 47.43 107 ALA A CA 1
ATOM 837 C C . ALA A 1 107 ? 26.205 -29.607 43.029 1.00 48.62 107 ALA A C 1
ATOM 838 O O . ALA A 1 107 ? 26.502 -30.174 41.979 1.00 48.35 107 ALA A O 1
ATOM 840 N N . VAL A 1 108 ? 25.668 -28.379 43.084 1.00 49.85 108 VAL A N 1
ATOM 841 C CA . VAL A 1 108 ? 25.338 -27.607 41.895 1.00 47.00 108 VAL A CA 1
ATOM 842 C C . VAL A 1 108 ? 25.732 -26.151 42.129 1.00 47.19 108 VAL A C 1
ATOM 843 O O . VAL A 1 108 ? 25.414 -25.581 43.172 1.00 51.83 108 VAL A O 1
ATOM 847 N N . LYS A 1 109 ? 26.435 -25.563 41.153 1.00 44.86 109 LYS A N 1
ATOM 848 C CA . LYS A 1 109 ? 26.533 -24.115 41.048 1.00 41.24 109 LYS A CA 1
ATOM 849 C C . LYS A 1 109 ? 25.658 -23.669 39.880 1.00 40.64 109 LYS A C 1
ATOM 850 O O . LYS A 1 109 ? 25.823 -24.154 38.761 1.00 40.16 109 LYS A O 1
ATOM 856 N N . ASP A 1 110 ? 24.730 -22.744 40.162 1.00 40.87 110 ASP A N 1
ATOM 857 C CA . ASP A 1 110 ? 23.690 -22.378 39.215 1.00 41.36 110 ASP A CA 1
ATOM 858 C C . ASP A 1 110 ? 23.712 -20.868 39.005 1.00 43.22 110 ASP A C 1
ATOM 859 O O . ASP A 1 110 ? 23.253 -20.110 39.861 1.00 45.56 110 ASP A O 1
ATOM 864 N N . VAL A 1 111 ? 24.258 -20.448 37.856 1.00 41.08 111 VAL A N 1
ATOM 865 C CA . VAL A 1 111 ? 24.405 -19.033 37.558 1.00 39.58 111 VAL A CA 1
ATOM 866 C C . VAL A 1 111 ? 23.247 -18.594 36.666 1.00 40.75 111 VAL A C 1
ATOM 867 O O . VAL A 1 111 ? 22.921 -19.265 35.689 1.00 42.99 111 VAL A O 1
ATOM 871 N N . PHE A 1 112 ? 22.620 -17.476 37.050 1.00 39.32 112 PHE A N 1
ATOM 872 C CA . PHE A 1 112 ? 21.584 -16.811 36.278 1.00 36.50 112 PHE A CA 1
ATOM 873 C C . PHE A 1 112 ? 22.117 -15.449 35.837 1.00 37.98 112 PHE A C 1
ATOM 874 O O . PHE A 1 112 ? 22.767 -14.759 36.621 1.00 38.31 112 PHE A O 1
ATOM 882 N N . GLY A 1 113 ? 21.839 -15.069 34.582 1.00 38.80 113 GLY A N 1
ATOM 883 C CA . GLY A 1 113 ? 22.399 -13.858 34.003 1.00 41.24 113 GLY A CA 1
ATOM 884 C C . GLY A 1 113 ? 21.345 -12.791 33.707 1.00 45.22 113 GLY A C 1
ATOM 885 O O . GLY A 1 113 ? 20.236 -13.105 33.272 1.00 47.38 113 GLY A O 1
ATOM 886 N N . LYS A 1 114 ? 21.706 -11.526 33.961 1.00 46.02 114 LYS A N 1
ATOM 887 C CA . LYS A 1 114 ? 20.906 -10.386 33.539 1.00 50.72 114 LYS A CA 1
ATOM 888 C C . LYS A 1 114 ? 21.520 -9.809 32.267 1.00 48.01 114 LYS A C 1
ATOM 889 O O . LYS A 1 114 ? 22.244 -8.809 32.298 1.00 47.40 114 LYS A O 1
ATOM 895 N N . GLN A 1 115 ? 21.181 -10.475 31.160 1.00 46.52 115 GLN A N 1
ATOM 896 C CA . GLN A 1 115 ? 21.573 -10.143 29.803 1.00 43.94 115 GLN A CA 1
ATOM 897 C C . GLN A 1 115 ? 21.272 -8.664 29.531 1.00 46.00 115 GLN A C 1
ATOM 898 O O . GLN A 1 115 ? 20.082 -8.355 29.282 1.00 44.72 115 GLN A O 1
ATOM 904 N N . MET B 1 1 ? 8.703 -13.114 -3.949 1.00 86.06 1 MET B N 1
ATOM 905 C CA . MET B 1 1 ? 7.734 -12.562 -2.962 1.00 85.26 1 MET B CA 1
ATOM 906 C C . MET B 1 1 ? 8.227 -12.854 -1.546 1.00 82.94 1 MET B C 1
ATOM 907 O O . MET B 1 1 ? 8.488 -11.929 -0.778 1.00 81.15 1 MET B O 1
ATOM 912 N N . SER B 1 2 ? 8.362 -14.149 -1.227 1.00 78.06 2 SER B N 1
ATOM 913 C CA . SER B 1 2 ? 8.679 -14.616 0.115 1.00 71.92 2 SER B CA 1
ATOM 914 C C . SER B 1 2 ? 9.930 -13.922 0.649 1.00 67.06 2 SER B C 1
ATOM 915 O O . SER B 1 2 ? 9.886 -13.313 1.716 1.00 68.40 2 SER B O 1
ATOM 918 N N . LYS B 1 3 ? 11.029 -14.015 -0.111 1.00 63.91 3 LYS B N 1
ATOM 919 C CA . LYS B 1 3 ? 12.290 -13.375 0.233 1.00 60.57 3 LYS B CA 1
ATOM 920 C C . LYS B 1 3 ? 12.106 -11.862 0.303 1.00 57.48 3 LYS B C 1
ATOM 921 O O . LYS B 1 3 ? 12.612 -11.214 1.215 1.00 56.18 3 LYS B O 1
ATOM 927 N N . GLU B 1 4 ? 11.370 -11.324 -0.676 1.00 56.45 4 GLU B N 1
ATOM 928 C CA . GLU B 1 4 ? 11.230 -9.895 -0.901 1.00 55.20 4 GLU B CA 1
ATOM 929 C C . GLU B 1 4 ? 10.613 -9.220 0.322 1.00 50.92 4 GLU B C 1
ATOM 930 O O . GLU B 1 4 ? 11.027 -8.126 0.697 1.00 52.84 4 GLU B O 1
ATOM 936 N N . VAL B 1 5 ? 9.639 -9.894 0.947 1.00 47.58 5 VAL B N 1
ATOM 937 C CA . VAL B 1 5 ? 8.983 -9.386 2.143 1.00 45.96 5 VAL B CA 1
ATOM 938 C C . VAL B 1 5 ? 10.000 -9.336 3.283 1.00 43.63 5 VAL B C 1
ATOM 939 O O . VAL B 1 5 ? 9.985 -8.409 4.089 1.00 41.43 5 VAL B O 1
ATOM 943 N N . VAL B 1 6 ? 10.888 -10.337 3.325 1.00 43.40 6 VAL B N 1
ATOM 944 C CA . VAL B 1 6 ? 11.869 -10.494 4.388 1.00 42.04 6 VAL B CA 1
ATOM 945 C C . VAL B 1 6 ? 13.043 -9.549 4.136 1.00 44.85 6 VAL B C 1
ATOM 946 O O . VAL B 1 6 ? 13.662 -9.062 5.080 1.00 42.90 6 VAL B O 1
ATOM 950 N N . SER B 1 7 ? 13.329 -9.288 2.853 1.00 46.41 7 SER B N 1
ATOM 951 C CA . SER B 1 7 ? 14.419 -8.416 2.444 1.00 46.67 7 SER B CA 1
ATOM 952 C C . SER B 1 7 ? 14.124 -6.980 2.874 1.00 49.22 7 SER B C 1
ATOM 953 O O . SER B 1 7 ? 14.894 -6.383 3.625 1.00 49.74 7 SER B O 1
ATOM 956 N N . LEU B 1 8 ? 12.989 -6.455 2.393 1.00 48.26 8 LEU B N 1
ATOM 957 C CA . LEU B 1 8 ? 12.547 -5.093 2.643 1.00 48.62 8 LEU B CA 1
ATOM 958 C C . LEU B 1 8 ? 12.549 -4.805 4.143 1.00 46.96 8 LEU B C 1
ATOM 959 O O . LEU B 1 8 ? 13.105 -3.796 4.571 1.00 48.76 8 LEU B O 1
ATOM 964 N N . PHE B 1 9 ? 11.945 -5.711 4.924 1.00 45.90 9 PHE B N 1
ATOM 965 C CA . PHE B 1 9 ? 11.820 -5.587 6.371 1.00 45.13 9 PHE B CA 1
ATOM 966 C C . PHE B 1 9 ? 13.150 -5.174 7.000 1.00 47.42 9 PHE B C 1
ATOM 967 O O . PHE B 1 9 ? 13.189 -4.239 7.798 1.00 47.21 9 PHE B O 1
ATOM 975 N N . PHE B 1 10 ? 14.228 -5.876 6.625 1.00 50.23 10 PHE B N 1
ATOM 976 C CA . PHE B 1 10 ? 15.556 -5.633 7.169 1.00 52.64 10 PHE B CA 1
ATOM 977 C C . PHE B 1 10 ? 16.069 -4.267 6.721 1.00 56.54 10 PHE B C 1
ATOM 978 O O . PHE B 1 10 ? 16.501 -3.468 7.551 1.00 56.93 10 PHE B O 1
ATOM 986 N N . GLN B 1 11 ? 16.011 -4.015 5.405 1.00 58.68 11 GLN B N 1
ATOM 987 C CA . GLN B 1 11 ? 16.456 -2.759 4.822 1.00 56.97 11 GLN B CA 1
ATOM 988 C C . GLN B 1 11 ? 15.733 -1.597 5.498 1.00 60.97 11 GLN B C 1
ATOM 989 O O . GLN B 1 11 ? 16.369 -0.625 5.901 1.00 66.23 11 GLN B O 1
ATOM 995 N N . ALA B 1 12 ? 14.407 -1.725 5.633 1.00 60.32 12 ALA B N 1
ATOM 996 C CA . ALA B 1 12 ? 13.579 -0.715 6.271 1.00 61.12 12 ALA B CA 1
ATOM 997 C C . ALA B 1 12 ? 14.009 -0.523 7.724 1.00 63.02 12 ALA B C 1
ATOM 998 O O . ALA B 1 12 ? 14.096 0.608 8.197 1.00 65.17 12 ALA B O 1
ATOM 1000 N N . SER B 1 13 ? 14.293 -1.639 8.411 1.00 61.95 13 SER B N 1
ATOM 1001 C CA . SER B 1 13 ? 14.691 -1.624 9.811 1.00 62.08 13 SER B CA 1
ATOM 1002 C C . SER B 1 13 ? 16.065 -0.977 9.975 1.00 63.32 13 SER B C 1
ATOM 1003 O O . SER B 1 13 ? 16.390 -0.471 11.048 1.00 62.05 13 SER B O 1
ATOM 1006 N N . HIS B 1 14 ? 16.860 -1.003 8.898 1.00 65.22 14 HIS B N 1
ATOM 1007 C CA . HIS B 1 14 ? 18.181 -0.393 8.865 1.00 67.93 14 HIS B CA 1
ATOM 1008 C C . HIS B 1 14 ? 18.047 1.108 8.610 1.00 68.32 14 HIS B C 1
ATOM 1009 O O . HIS B 1 14 ? 18.949 1.876 8.938 1.00 66.83 14 HIS B O 1
ATOM 1016 N N . ASP B 1 15 ? 16.908 1.508 8.031 1.00 68.14 15 ASP B N 1
ATOM 1017 C CA . ASP B 1 15 ? 16.694 2.872 7.574 1.00 68.80 15 ASP B CA 1
ATOM 1018 C C . ASP B 1 15 ? 15.690 3.585 8.481 1.00 67.33 15 ASP B C 1
ATOM 1019 O O . ASP B 1 15 ? 15.188 4.653 8.128 1.00 66.56 15 ASP B O 1
ATOM 1024 N N . ASN B 1 16 ? 15.405 2.977 9.643 1.00 62.59 16 ASN B N 1
ATOM 1025 C CA . ASN B 1 16 ? 14.529 3.528 10.670 1.00 57.47 16 ASN B CA 1
ATOM 1026 C C . ASN B 1 16 ? 13.174 3.931 10.089 1.00 54.86 16 ASN B C 1
ATOM 1027 O O . ASN B 1 16 ? 12.630 4.976 10.445 1.00 56.98 16 ASN B O 1
ATOM 1032 N N . ASP B 1 17 ? 12.634 3.085 9.206 1.00 49.67 17 ASP B N 1
ATOM 1033 C CA . ASP B 1 17 ? 11.320 3.307 8.625 1.00 43.65 17 ASP B CA 1
ATOM 1034 C C . ASP B 1 17 ? 10.345 2.295 9.219 1.00 39.70 17 ASP B C 1
ATOM 1035 O O . ASP B 1 17 ? 9.745 1.500 8.493 1.00 37.63 17 ASP B O 1
ATOM 1040 N N . VAL B 1 18 ? 10.196 2.356 10.550 1.00 35.77 18 VAL B N 1
ATOM 1041 C CA . VAL B 1 18 ? 9.387 1.436 11.339 1.00 31.82 18 VAL B CA 1
ATOM 1042 C C . VAL B 1 18 ? 8.102 1.085 10.588 1.00 30.76 18 VAL B C 1
ATOM 1043 O O . VAL B 1 18 ? 7.620 -0.044 10.671 1.00 29.41 18 VAL B O 1
ATOM 1047 N N . GLU B 1 19 ? 7.569 2.056 9.839 1.00 30.90 19 GLU B N 1
ATOM 1048 C CA . GLU B 1 19 ? 6.274 1.929 9.186 1.00 30.84 19 GLU B CA 1
ATOM 1049 C C . GLU B 1 19 ? 6.292 0.783 8.177 1.00 30.35 19 GLU B C 1
ATOM 1050 O O . GLU B 1 19 ? 5.479 -0.138 8.278 1.00 32.11 19 GLU B O 1
ATOM 1056 N N . THR B 1 20 ? 7.231 0.838 7.223 1.00 28.50 20 THR B N 1
ATOM 1057 C CA . THR B 1 20 ? 7.307 -0.150 6.157 1.00 29.54 20 THR B CA 1
ATOM 1058 C C . THR B 1 20 ? 7.599 -1.529 6.745 1.00 31.71 20 THR B C 1
ATOM 1059 O O . THR B 1 20 ? 7.042 -2.529 6.295 1.00 35.00 20 THR B O 1
ATOM 1063 N N . ALA B 1 21 ? 8.465 -1.564 7.765 1.00 31.09 21 ALA B N 1
ATOM 1064 C CA . ALA B 1 21 ? 8.842 -2.799 8.434 1.00 31.74 21 ALA B CA 1
ATOM 1065 C C . ALA B 1 21 ? 7.608 -3.452 9.055 1.00 32.03 21 ALA B C 1
ATOM 1066 O O . ALA B 1 21 ? 7.489 -4.675 9.066 1.00 30.69 21 ALA B O 1
ATOM 1068 N N . MET B 1 22 ? 6.686 -2.614 9.546 1.00 32.18 22 MET B N 1
ATOM 1069 C CA . MET B 1 22 ? 5.483 -3.078 10.216 1.00 31.33 22 MET B CA 1
ATOM 1070 C C . MET B 1 22 ? 4.446 -3.501 9.180 1.00 33.92 22 MET B C 1
ATOM 1071 O O . MET B 1 22 ? 3.516 -4.241 9.500 1.00 33.41 22 MET B O 1
ATOM 1076 N N . SER B 1 23 ? 4.614 -3.016 7.942 1.00 36.62 23 SER B N 1
ATOM 1077 C CA . SER B 1 23 ? 3.689 -3.312 6.857 1.00 38.60 23 SER B CA 1
ATOM 1078 C C . SER B 1 23 ? 3.858 -4.756 6.397 1.00 40.57 23 SER B C 1
ATOM 1079 O O . SER B 1 23 ? 2.900 -5.381 5.949 1.00 45.08 23 SER B O 1
ATOM 1082 N N . CYS B 1 24 ? 5.090 -5.270 6.510 1.00 41.43 24 CYS B N 1
ATOM 1083 C CA . CYS B 1 24 ? 5.439 -6.604 6.041 1.00 39.46 24 CYS B CA 1
ATOM 1084 C C . CYS B 1 24 ? 4.779 -7.668 6.918 1.00 39.44 24 CYS B C 1
ATOM 1085 O O . CYS B 1 24 ? 4.742 -8.840 6.545 1.00 43.25 24 CYS B O 1
ATOM 1088 N N . PHE B 1 25 ? 4.268 -7.243 8.081 1.00 34.46 25 PHE B N 1
ATOM 1089 C CA . PHE B 1 25 ? 3.617 -8.126 9.036 1.00 31.10 25 PHE B CA 1
ATOM 1090 C C . PHE B 1 25 ? 2.104 -8.119 8.829 1.00 29.98 25 PHE B C 1
ATOM 1091 O O . PHE B 1 25 ? 1.507 -7.073 8.580 1.00 29.78 25 PHE B O 1
ATOM 1099 N N . ALA B 1 26 ? 1.501 -9.310 8.943 1.00 29.77 26 ALA B N 1
ATOM 1100 C CA . ALA B 1 26 ? 0.061 -9.478 9.024 1.00 29.82 26 ALA B CA 1
ATOM 1101 C C . ALA B 1 26 ? -0.390 -9.157 10.447 1.00 31.74 26 ALA B C 1
ATOM 1102 O O . ALA B 1 26 ? 0.423 -9.194 11.365 1.00 35.06 26 ALA B O 1
ATOM 1104 N N . GLU B 1 27 ? -1.685 -8.858 10.625 1.00 34.08 27 GLU B N 1
ATOM 1105 C CA . GLU B 1 27 ? -2.200 -8.422 11.919 1.00 36.02 27 GLU B CA 1
ATOM 1106 C C . GLU B 1 27 ? -2.162 -9.554 12.944 1.00 39.40 27 GLU B C 1
ATOM 1107 O O . GLU B 1 27 ? -2.277 -9.307 14.144 1.00 39.40 27 GLU B O 1
ATOM 1113 N N . ASP B 1 28 ? -2.011 -10.791 12.457 1.00 42.20 28 ASP B N 1
ATOM 1114 C CA . ASP B 1 28 ? -1.851 -11.952 13.317 1.00 43.11 28 ASP B CA 1
ATOM 1115 C C . ASP B 1 28 ? -0.408 -12.448 13.230 1.00 43.58 28 ASP B C 1
ATOM 1116 O O . ASP B 1 28 ? -0.108 -13.585 13.594 1.00 43.11 28 ASP B O 1
ATOM 1121 N N . GLY B 1 29 ? 0.483 -11.569 12.754 1.00 41.40 29 GLY B N 1
ATOM 1122 C CA . GLY B 1 29 ? 1.914 -11.825 12.758 1.00 36.25 29 GLY B CA 1
ATOM 1123 C C . GLY B 1 29 ? 2.455 -11.861 14.185 1.00 35.53 29 GLY B C 1
ATOM 1124 O O . GLY B 1 29 ? 1.999 -11.103 15.043 1.00 36.41 29 GLY B O 1
ATOM 1125 N N . ILE B 1 30 ? 3.418 -12.761 14.430 1.00 31.69 30 ILE B N 1
ATOM 1126 C CA . ILE B 1 30 ? 4.030 -12.876 15.746 1.00 29.88 30 ILE B CA 1
ATOM 1127 C C . ILE B 1 30 ? 5.550 -12.760 15.625 1.00 27.67 30 ILE B C 1
ATOM 1128 O O . ILE B 1 30 ? 6.112 -12.771 14.527 1.00 27.01 30 ILE B O 1
ATOM 1133 N N . TRP B 1 31 ? 6.200 -12.631 16.785 1.00 24.97 31 TRP B N 1
ATOM 1134 C CA . TRP B 1 31 ? 7.648 -12.584 16.872 1.00 25.03 31 TRP B CA 1
ATOM 1135 C C . TRP B 1 31 ? 8.063 -13.354 18.122 1.00 26.96 31 TRP B C 1
ATOM 1136 O O . TRP B 1 31 ? 7.735 -12.954 19.238 1.00 29.64 31 TRP B O 1
ATOM 1147 N N . VAL B 1 32 ? 8.730 -14.493 17.908 1.00 27.51 32 VAL B N 1
ATOM 1148 C CA . VAL B 1 32 ? 9.149 -15.375 18.986 1.00 27.48 32 VAL B CA 1
ATOM 1149 C C . VAL B 1 32 ? 10.655 -15.212 19.135 1.00 29.00 32 VAL B C 1
ATOM 1150 O O . VAL B 1 32 ? 11.373 -15.287 18.138 1.00 33.00 32 VAL B O 1
ATOM 1154 N N . ASP B 1 33 ? 11.117 -14.977 20.371 1.00 27.14 33 ASP B N 1
ATOM 1155 C CA . ASP B 1 33 ? 12.522 -14.689 20.609 1.00 26.07 33 ASP B CA 1
ATOM 1156 C C . ASP B 1 33 ? 13.265 -15.988 20.931 1.00 25.43 33 ASP B C 1
ATOM 1157 O O . ASP B 1 33 ? 12.636 -17.027 21.129 1.00 25.31 33 ASP B O 1
ATOM 1162 N N . PRO B 1 34 ? 14.621 -15.985 20.997 1.00 23.19 34 PRO B N 1
ATOM 1163 C CA . PRO B 1 34 ? 15.381 -17.207 21.264 1.00 23.75 34 PRO B CA 1
ATOM 1164 C C . PRO B 1 34 ? 14.747 -18.061 22.357 1.00 25.97 34 PRO B C 1
ATOM 1165 O O . PRO B 1 34 ? 14.761 -19.287 22.267 1.00 25.86 34 PRO B O 1
ATOM 1169 N N . THR B 1 35 ? 14.162 -17.386 23.356 1.00 28.35 35 THR B N 1
ATOM 1170 C CA . THR B 1 35 ? 13.760 -17.990 24.617 1.00 30.82 35 THR B CA 1
ATOM 1171 C C . THR B 1 35 ? 12.284 -18.385 24.581 1.00 33.84 35 THR B C 1
ATOM 1172 O O . THR B 1 35 ? 11.765 -18.929 25.557 1.00 35.12 35 THR B O 1
ATOM 1176 N N . GLY B 1 36 ? 11.610 -18.079 23.463 1.00 34.39 36 GLY B N 1
ATOM 1177 C CA . GLY B 1 36 ? 10.299 -18.639 23.173 1.00 31.82 36 GLY B CA 1
ATOM 1178 C C . GLY B 1 36 ? 9.132 -17.739 23.579 1.00 32.18 36 GLY B C 1
ATOM 1179 O O . GLY B 1 36 ? 7.990 -18.198 23.610 1.00 32.67 36 GLY B O 1
ATOM 1180 N N . LYS B 1 37 ? 9.416 -16.466 23.881 1.00 30.62 37 LYS B N 1
ATOM 1181 C CA . LYS B 1 37 ? 8.380 -15.512 24.257 1.00 29.59 37 LYS B CA 1
ATOM 1182 C C . LYS B 1 37 ? 7.737 -14.936 22.996 1.00 29.32 37 LYS B C 1
ATOM 1183 O O . LYS B 1 37 ? 8.430 -14.469 22.094 1.00 29.79 37 LYS B O 1
ATOM 1189 N N . VAL B 1 38 ? 6.401 -14.958 22.956 1.00 29.13 38 VAL B N 1
ATOM 1190 C CA . VAL B 1 38 ? 5.641 -14.562 21.780 1.00 27.69 38 VAL B CA 1
ATOM 1191 C C . VAL B 1 38 ? 5.280 -13.082 21.902 1.00 28.32 38 VAL B C 1
ATOM 1192 O O . VAL B 1 38 ? 4.786 -12.642 22.943 1.00 27.11 38 VAL B O 1
ATOM 1196 N N . TYR B 1 39 ? 5.553 -12.328 20.827 1.00 29.38 39 TYR B N 1
ATOM 1197 C CA . TYR B 1 39 ? 5.174 -10.926 20.725 1.00 31.55 39 TYR B CA 1
ATOM 1198 C C . TYR B 1 39 ? 4.040 -10.779 19.712 1.00 34.43 39 TYR B C 1
ATOM 1199 O O . TYR B 1 39 ? 4.198 -11.106 18.537 1.00 37.76 39 TYR B O 1
ATOM 1208 N N . GLU B 1 40 ? 2.890 -10.287 20.182 1.00 35.13 40 GLU B N 1
ATOM 1209 C CA . GLU B 1 40 ? 1.735 -10.100 19.320 1.00 37.89 40 GLU B CA 1
ATOM 1210 C C . GLU B 1 40 ? 1.937 -8.850 18.466 1.00 39.19 40 GLU B C 1
ATOM 1211 O O . GLU B 1 40 ? 2.850 -8.061 18.715 1.00 40.38 40 GLU B O 1
ATOM 1217 N N . ARG B 1 41 ? 1.061 -8.679 17.470 1.00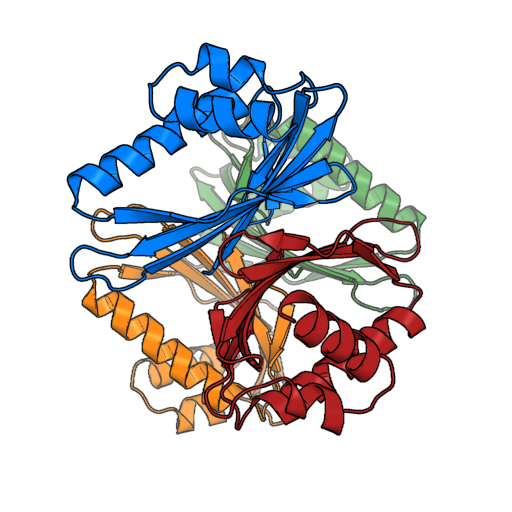 38.58 41 ARG B N 1
ATOM 1218 C CA . ARG B 1 41 ? 1.114 -7.556 16.545 1.00 38.12 41 ARG B CA 1
ATOM 1219 C C . ARG B 1 41 ? 0.993 -6.246 17.324 1.00 36.31 41 ARG B C 1
ATOM 1220 O O . ARG B 1 41 ? 1.393 -5.189 16.841 1.00 37.92 41 ARG B O 1
ATOM 1228 N N . ASN B 1 42 ? 0.461 -6.351 18.548 1.00 33.70 42 ASN B N 1
ATOM 1229 C CA . ASN B 1 42 ? 0.325 -5.259 19.500 1.00 31.40 42 ASN B CA 1
ATOM 1230 C C . ASN B 1 42 ? 1.702 -4.877 20.035 1.00 32.70 42 ASN B C 1
ATOM 1231 O O . ASN B 1 42 ? 1.962 -3.708 20.309 1.00 33.53 42 ASN B O 1
ATOM 1236 N N . GLU B 1 43 ? 2.572 -5.887 20.175 1.00 34.17 43 GLU B N 1
ATOM 1237 C CA . GLU B 1 43 ? 3.790 -5.805 20.964 1.00 36.03 43 GLU B CA 1
ATOM 1238 C C . GLU B 1 43 ? 5.009 -5.609 20.064 1.00 36.22 43 GLU B C 1
ATOM 1239 O O . GLU B 1 43 ? 6.073 -5.225 20.550 1.00 35.50 43 GLU B O 1
ATOM 1245 N N . ILE B 1 44 ? 4.844 -5.874 18.758 1.00 34.21 44 ILE B N 1
ATOM 1246 C CA . ILE B 1 44 ? 5.953 -5.904 17.812 1.00 32.99 44 ILE B CA 1
ATOM 1247 C C . ILE B 1 44 ? 6.565 -4.512 17.654 1.00 34.11 44 ILE B C 1
ATOM 1248 O O . ILE B 1 44 ? 7.787 -4.376 17.674 1.00 37.97 44 ILE B O 1
ATOM 1253 N N . LYS B 1 45 ? 5.721 -3.487 17.484 1.00 34.61 45 LYS B N 1
ATOM 1254 C CA . LYS B 1 45 ? 6.204 -2.156 17.139 1.00 36.88 45 LYS B CA 1
ATOM 1255 C C . LYS B 1 45 ? 7.172 -1.638 18.203 1.00 38.73 45 LYS B C 1
ATOM 1256 O O . LYS B 1 45 ? 8.243 -1.144 17.863 1.00 38.95 45 LYS B O 1
ATOM 1262 N N . GLU B 1 46 ? 6.788 -1.759 19.481 1.00 39.88 46 GLU B N 1
ATOM 1263 C CA . GLU B 1 46 ? 7.645 -1.382 20.597 1.00 42.22 46 GLU B CA 1
ATOM 1264 C C . GLU B 1 46 ? 8.952 -2.167 20.557 1.00 42.28 46 GLU B C 1
ATOM 1265 O O . GLU B 1 46 ? 10.027 -1.585 20.685 1.00 45.02 46 GLU B O 1
ATOM 1271 N N . TYR B 1 47 ? 8.847 -3.491 20.384 1.00 40.08 47 TYR B N 1
ATOM 1272 C CA . TYR B 1 47 ? 9.984 -4.395 20.465 1.00 38.03 47 TYR B CA 1
ATOM 1273 C C . TYR B 1 47 ? 11.026 -4.038 19.405 1.00 38.93 47 TYR B C 1
ATOM 1274 O O . TYR B 1 47 ? 12.213 -3.943 19.711 1.00 39.50 47 TYR B O 1
ATOM 1283 N N . LEU B 1 48 ? 10.556 -3.827 18.169 1.00 38.85 48 LEU B N 1
ATOM 1284 C CA . LEU B 1 48 ? 11.386 -3.566 17.001 1.00 37.40 48 LEU B CA 1
ATOM 1285 C C . LEU B 1 48 ? 12.182 -2.273 17.183 1.00 38.90 48 LEU B C 1
ATOM 1286 O O . LEU B 1 48 ? 13.282 -2.138 16.648 1.00 39.03 48 LEU B O 1
ATOM 1291 N N . VAL B 1 49 ? 11.620 -1.325 17.943 1.00 42.00 49 VAL B N 1
ATOM 1292 C CA . VAL B 1 49 ? 12.273 -0.052 18.214 1.00 46.45 49 VAL B CA 1
ATOM 1293 C C . VAL B 1 49 ? 13.417 -0.273 19.202 1.00 49.47 49 VAL B C 1
ATOM 1294 O O . VAL B 1 49 ? 14.467 0.357 19.087 1.00 52.28 49 VAL B O 1
ATOM 1298 N N . GLN B 1 50 ? 13.195 -1.167 20.173 1.00 51.01 50 GLN B N 1
ATOM 1299 C CA . GLN B 1 50 ? 14.229 -1.559 21.116 1.00 53.80 50 GLN B CA 1
ATOM 1300 C C . GLN B 1 50 ? 15.352 -2.252 20.352 1.00 54.87 50 GLN B C 1
ATOM 1301 O O . GLN B 1 50 ? 16.519 -2.128 20.719 1.00 53.52 50 GLN B O 1
ATOM 1307 N N . GLN B 1 51 ? 14.977 -2.948 19.268 1.00 56.70 51 GLN B N 1
ATOM 1308 C CA . GLN B 1 51 ? 15.870 -3.848 18.552 1.00 58.52 51 GLN B CA 1
ATOM 1309 C C . GLN B 1 51 ? 16.819 -3.074 17.640 1.00 60.69 51 GLN B C 1
ATOM 1310 O O . GLN B 1 51 ? 17.993 -3.428 17.527 1.00 63.76 51 GLN B O 1
ATOM 1316 N N . ILE B 1 52 ? 16.304 -2.026 16.986 1.00 57.59 52 ILE B N 1
ATOM 1317 C CA . ILE B 1 52 ? 17.145 -1.165 16.169 1.00 58.53 52 ILE B CA 1
ATOM 1318 C C . ILE B 1 52 ? 17.986 -0.287 17.097 1.00 58.63 52 ILE B C 1
ATOM 1319 O O . ILE B 1 52 ? 19.023 0.234 16.692 1.00 55.01 52 ILE B O 1
ATOM 1324 N N . GLY B 1 53 ? 17.533 -0.155 18.351 1.00 59.85 53 GLY B N 1
ATOM 1325 C C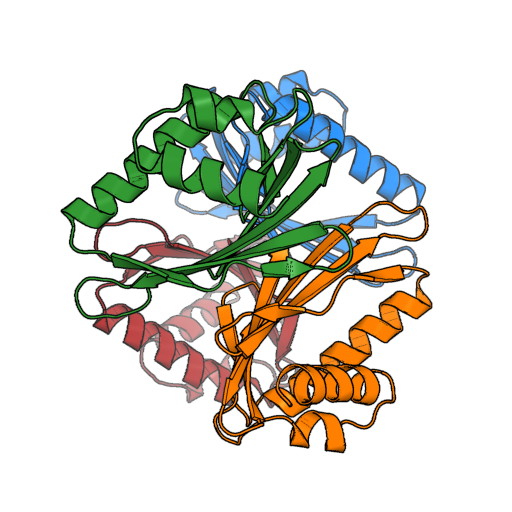A . GLY B 1 53 ? 18.265 0.561 19.385 1.00 61.23 53 GLY B CA 1
ATOM 1326 C C . GLY B 1 53 ? 19.501 -0.207 19.849 1.00 63.39 53 GLY B C 1
ATOM 1327 O O . GLY B 1 53 ? 20.483 0.397 20.281 1.00 63.83 53 GLY B O 1
ATOM 1328 N N . VAL B 1 54 ? 19.432 -1.541 19.747 1.00 64.23 54 VAL B N 1
ATOM 1329 C CA . VAL B 1 54 ? 20.519 -2.425 20.136 1.00 67.03 54 VAL B CA 1
ATOM 1330 C C . VAL B 1 54 ? 21.616 -2.360 19.074 1.00 70.49 54 VAL B C 1
ATOM 1331 O O . VAL B 1 54 ? 22.792 -2.214 19.405 1.00 71.33 54 VAL B O 1
ATOM 1335 N N . LEU B 1 55 ? 21.206 -2.451 17.801 1.00 73.26 55 LEU B N 1
ATOM 1336 C CA . LEU B 1 55 ? 22.115 -2.462 16.663 1.00 75.03 55 LEU B CA 1
ATOM 1337 C C . LEU B 1 55 ? 22.938 -1.175 16.621 1.00 79.19 55 LEU B C 1
ATOM 1338 O O . LEU B 1 55 ? 24.100 -1.200 16.222 1.00 81.14 55 LEU B O 1
ATOM 1343 N N . GLU B 1 56 ? 22.318 -0.059 17.028 1.00 81.41 56 GLU B N 1
ATOM 1344 C CA . GLU B 1 56 ? 22.996 1.224 17.151 1.00 82.27 56 GLU B CA 1
ATOM 1345 C C . GLU B 1 56 ? 24.139 1.100 18.153 1.00 81.62 56 GLU B C 1
ATOM 1346 O O . GLU B 1 56 ? 25.273 1.469 17.852 1.00 84.08 56 GLU B O 1
ATOM 1352 N N . ASP B 1 57 ? 23.819 0.562 19.336 1.00 81.80 57 ASP B N 1
ATOM 1353 C CA . ASP B 1 57 ? 24.774 0.400 20.423 1.00 84.27 57 ASP B CA 1
ATOM 1354 C C . ASP B 1 57 ? 25.930 -0.496 19.982 1.00 85.44 57 ASP B C 1
ATOM 1355 O O . ASP B 1 57 ? 27.046 -0.351 20.479 1.00 86.38 57 ASP B O 1
ATOM 1360 N N . PHE B 1 58 ? 25.653 -1.411 19.046 1.00 85.47 58 PHE B N 1
ATOM 1361 C CA . PHE B 1 58 ? 26.675 -2.280 18.484 1.00 84.64 58 PHE B CA 1
ATOM 1362 C C . PHE B 1 58 ? 27.636 -1.463 17.624 1.00 86.26 58 PHE B C 1
ATOM 1363 O O . PHE B 1 58 ? 28.849 -1.524 17.822 1.00 87.20 58 PHE B O 1
ATOM 1371 N N . HIS B 1 59 ? 27.075 -0.686 16.686 1.00 87.15 59 HIS B N 1
ATOM 1372 C CA . HIS B 1 59 ? 27.851 0.122 15.757 1.00 89.99 59 HIS B CA 1
ATOM 1373 C C . HIS B 1 59 ? 28.652 1.172 16.526 1.00 92.53 59 HIS B C 1
ATOM 1374 O O . HIS B 1 59 ? 29.732 1.567 16.092 1.00 95.01 59 HIS B O 1
ATOM 1381 N N . SER B 1 60 ? 28.113 1.604 17.673 1.00 93.15 60 SER B N 1
ATOM 1382 C CA . SER B 1 60 ? 28.744 2.619 18.503 1.00 94.92 60 SER B CA 1
ATOM 1383 C C . SER B 1 60 ? 29.964 2.046 19.220 1.00 94.70 60 SER B C 1
ATOM 1384 O O . SER B 1 60 ? 30.891 2.784 19.549 1.00 97.38 60 SER B O 1
ATOM 1387 N N . GLN B 1 61 ? 29.948 0.729 19.460 1.00 92.63 61 GLN B N 1
ATOM 1388 C CA . GLN B 1 61 ? 30.964 0.073 20.267 1.00 89.21 61 GLN B CA 1
ATOM 1389 C C . GLN B 1 61 ? 31.880 -0.776 19.387 1.00 84.78 61 GLN B C 1
ATOM 1390 O O . GLN B 1 61 ? 32.626 -1.614 19.894 1.00 80.10 61 GLN B O 1
ATOM 1396 N N . GLY B 1 62 ? 31.812 -0.552 18.069 1.00 83.69 62 GLY B N 1
ATOM 1397 C CA . GLY B 1 62 ? 32.683 -1.221 17.115 1.00 82.84 62 GLY B CA 1
ATOM 1398 C C . GLY B 1 62 ? 32.305 -2.685 16.904 1.00 83.99 62 GLY B C 1
ATOM 1399 O O . GLY B 1 62 ? 32.817 -3.333 15.992 1.00 85.64 62 GLY B O 1
ATOM 1400 N N . VAL B 1 63 ? 31.418 -3.191 17.771 1.00 85.25 63 VAL B N 1
ATOM 1401 C CA . VAL B 1 63 ? 30.876 -4.537 17.685 1.00 84.84 63 VAL B CA 1
ATOM 1402 C C . VAL B 1 63 ? 30.138 -4.665 16.355 1.00 87.85 63 VAL B C 1
ATOM 1403 O O . VAL B 1 63 ? 29.195 -3.920 16.093 1.00 91.99 63 VAL B O 1
ATOM 1407 N N . SER B 1 64 ? 30.586 -5.612 15.523 1.00 88.46 64 SER B N 1
ATOM 1408 C CA . SER B 1 64 ? 30.113 -5.722 14.153 1.00 91.46 64 SER B CA 1
ATOM 1409 C C . SER B 1 64 ? 29.238 -6.961 13.973 1.00 94.02 64 SER B C 1
ATOM 1410 O O . SER B 1 64 ? 29.674 -8.083 14.230 1.00 94.47 64 SER B O 1
ATOM 1413 N N . VAL B 1 65 ? 27.998 -6.726 13.527 1.00 93.23 65 VAL B N 1
ATOM 1414 C CA . VAL B 1 65 ? 27.072 -7.780 13.141 1.00 93.40 65 VAL B CA 1
ATOM 1415 C C . VAL B 1 65 ? 27.397 -8.192 11.708 1.00 91.77 65 VAL B C 1
ATOM 1416 O O . VAL B 1 65 ? 27.524 -7.343 10.827 1.00 90.73 65 VAL B O 1
ATOM 1420 N N . ASN B 1 66 ? 27.534 -9.504 11.493 1.00 89.14 66 ASN B N 1
ATOM 1421 C CA . ASN B 1 66 ? 27.902 -10.040 10.195 1.00 85.95 66 ASN B CA 1
ATOM 1422 C C . ASN B 1 66 ? 26.818 -11.009 9.729 1.00 82.52 66 ASN B C 1
ATOM 1423 O O . ASN B 1 66 ? 26.822 -12.183 10.096 1.00 82.06 66 ASN B O 1
ATOM 1428 N N . TYR B 1 67 ? 25.884 -10.476 8.930 1.00 79.30 67 TYR B N 1
ATOM 1429 C CA . TYR B 1 67 ? 24.815 -11.245 8.315 1.00 75.86 67 TYR B CA 1
ATOM 1430 C C . TYR B 1 67 ? 25.404 -12.172 7.258 1.00 74.77 67 TYR B C 1
ATOM 1431 O O . TYR B 1 67 ? 26.512 -11.943 6.780 1.00 70.80 67 TYR B O 1
ATOM 1440 N N . PHE B 1 68 ? 24.643 -13.210 6.894 1.00 75.52 68 PHE B N 1
ATOM 1441 C CA . PHE B 1 68 ? 25.050 -14.111 5.828 1.00 76.39 68 PHE B CA 1
ATOM 1442 C C . PHE B 1 68 ? 23.858 -14.888 5.279 1.00 76.03 68 PHE B C 1
ATOM 1443 O O . PHE B 1 68 ? 23.081 -15.466 6.037 1.00 78.25 68 PHE B O 1
ATOM 1451 N N . ASP B 1 69 ? 23.723 -14.842 3.946 1.00 72.04 69 ASP B N 1
ATOM 1452 C CA . ASP B 1 69 ? 23.037 -15.851 3.154 1.00 68.37 69 ASP B CA 1
ATOM 1453 C C . ASP B 1 69 ? 21.549 -15.894 3.489 1.00 64.18 69 ASP B C 1
ATOM 1454 O O . ASP B 1 69 ? 21.120 -16.669 4.344 1.00 66.03 69 ASP B O 1
ATOM 1459 N N . MET B 1 70 ? 20.773 -15.060 2.786 1.00 56.94 70 MET B N 1
ATOM 1460 C CA . MET B 1 70 ? 19.324 -15.094 2.873 1.00 51.16 70 MET B CA 1
ATOM 1461 C C . MET B 1 70 ? 18.810 -16.008 1.761 1.00 46.97 70 MET B C 1
ATOM 1462 O O . MET B 1 70 ? 19.153 -15.820 0.594 1.00 45.73 70 MET B O 1
ATOM 1467 N N . VAL B 1 71 ? 18.008 -17.011 2.147 1.00 44.47 71 VAL B N 1
ATOM 1468 C CA . VAL B 1 71 ? 17.611 -18.092 1.255 1.00 43.18 71 VAL B CA 1
ATOM 1469 C C . VAL B 1 71 ? 16.171 -18.515 1.538 1.00 44.17 71 VAL B C 1
ATOM 1470 O O . VAL B 1 71 ? 15.696 -18.417 2.666 1.00 43.70 71 VAL B O 1
ATOM 1474 N N . GLU B 1 72 ? 15.499 -19.010 0.490 1.00 46.30 72 GLU B N 1
ATOM 1475 C CA . GLU B 1 72 ? 14.109 -19.429 0.575 1.00 48.60 72 GLU B CA 1
ATOM 1476 C C . GLU B 1 72 ? 14.029 -20.949 0.475 1.00 50.74 72 GLU B C 1
ATOM 1477 O O . GLU B 1 72 ? 14.564 -21.546 -0.457 1.00 53.22 72 GLU B O 1
ATOM 1483 N N . ALA B 1 73 ? 13.344 -21.557 1.450 1.00 53.16 73 ALA B N 1
ATOM 1484 C CA . ALA B 1 73 ? 13.038 -22.979 1.436 1.00 55.84 73 ALA B CA 1
ATOM 1485 C C . ALA B 1 73 ? 11.893 -23.245 0.459 1.00 56.81 73 ALA B C 1
ATOM 1486 O O . ALA B 1 73 ? 11.102 -22.345 0.184 1.00 59.38 73 ALA B O 1
ATOM 1488 N N . PRO B 1 74 ? 11.760 -24.481 -0.085 1.00 56.83 74 PRO B N 1
ATOM 1489 C CA . PRO B 1 74 ? 10.706 -24.798 -1.055 1.00 58.29 74 PRO B CA 1
ATOM 1490 C C . PRO B 1 74 ? 9.282 -24.495 -0.590 1.00 60.38 74 PRO B C 1
ATOM 1491 O O . PRO B 1 74 ? 8.390 -24.308 -1.416 1.00 62.05 74 PRO B O 1
ATOM 1495 N N . ASP B 1 75 ? 9.081 -24.448 0.734 1.00 62.26 75 ASP B N 1
ATOM 1496 C CA . ASP B 1 75 ? 7.772 -24.194 1.313 1.00 63.86 75 AS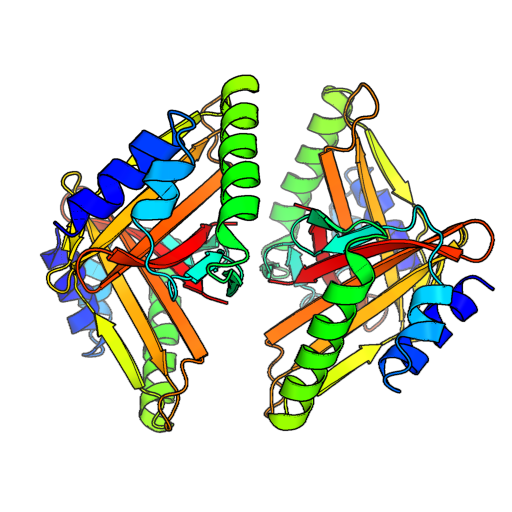P B CA 1
ATOM 1497 C C . ASP B 1 75 ? 7.525 -22.689 1.396 1.00 61.44 75 ASP B C 1
ATOM 1498 O O . ASP B 1 75 ? 6.377 -22.252 1.427 1.00 62.50 75 ASP B O 1
ATOM 1503 N N . GLY B 1 76 ? 8.613 -21.911 1.461 1.00 59.58 76 GLY B N 1
ATOM 1504 C CA . GLY B 1 76 ? 8.524 -20.462 1.531 1.00 55.04 76 GLY B CA 1
ATOM 1505 C C . GLY B 1 76 ? 9.217 -19.879 2.761 1.00 55.23 76 GLY B C 1
ATOM 1506 O O . GLY B 1 76 ? 9.276 -18.661 2.910 1.00 54.87 76 GLY B O 1
ATOM 1507 N N . ARG B 1 77 ? 9.732 -20.750 3.640 1.00 53.72 77 ARG B N 1
ATOM 1508 C CA . ARG B 1 77 ? 10.495 -20.306 4.798 1.00 51.29 77 ARG B CA 1
ATOM 1509 C C . ARG B 1 77 ? 11.797 -19.669 4.318 1.00 47.47 77 ARG B C 1
ATOM 1510 O O . ARG B 1 77 ? 12.513 -20.255 3.511 1.00 47.00 77 ARG B O 1
ATOM 1518 N N . VAL B 1 78 ? 12.081 -18.461 4.814 1.00 44.89 78 VAL B N 1
ATOM 1519 C CA . VAL B 1 78 ? 13.271 -17.728 4.413 1.00 42.22 78 VAL B CA 1
ATOM 1520 C C . VAL B 1 78 ? 14.232 -17.663 5.597 1.00 41.31 78 VAL B C 1
ATOM 1521 O O . VAL B 1 78 ? 13.897 -17.123 6.652 1.00 39.51 78 VAL B O 1
ATOM 1525 N N . TYR B 1 79 ? 15.431 -18.220 5.393 1.00 40.10 79 TYR B N 1
ATOM 1526 C CA . TYR B 1 79 ? 16.434 -18.325 6.439 1.00 38.33 79 TYR B CA 1
ATOM 1527 C C . TYR B 1 79 ? 17.502 -17.255 6.240 1.00 40.66 79 TYR B C 1
ATOM 1528 O O . TYR B 1 79 ? 17.865 -16.925 5.113 1.00 41.85 79 TYR B O 1
ATOM 1537 N N . ILE B 1 80 ? 17.979 -16.719 7.366 1.00 42.43 80 ILE B N 1
ATOM 1538 C CA . ILE B 1 80 ? 19.146 -15.857 7.415 1.00 46.62 80 ILE B CA 1
ATOM 1539 C C . ILE B 1 80 ? 19.844 -16.115 8.748 1.00 50.05 80 ILE B C 1
ATOM 1540 O O . ILE B 1 80 ? 19.206 -16.551 9.706 1.00 53.20 80 ILE B O 1
ATOM 1545 N N . GLY B 1 81 ? 21.158 -15.873 8.783 1.00 46.84 81 GLY B N 1
ATOM 1546 C CA . GLY B 1 81 ? 21.932 -16.035 10.000 1.00 47.95 81 GLY B CA 1
ATOM 1547 C C . GLY B 1 81 ? 22.709 -14.769 10.346 1.00 50.31 81 GLY B C 1
ATOM 1548 O O . GLY B 1 81 ? 23.053 -13.986 9.462 1.00 48.90 81 GLY B O 1
ATOM 1549 N N . ALA B 1 82 ? 22.980 -14.598 11.644 1.00 54.32 82 ALA B N 1
ATOM 1550 C CA . ALA B 1 82 ? 23.716 -13.456 12.158 1.00 57.65 82 ALA B CA 1
ATOM 1551 C C . ALA B 1 82 ? 24.866 -13.941 13.036 1.00 59.66 82 ALA B C 1
ATOM 1552 O O . ALA B 1 82 ? 24.746 -14.957 13.723 1.00 60.23 82 ALA B O 1
ATOM 1554 N N . SER B 1 83 ? 25.976 -13.196 12.994 1.00 61.00 83 SER B N 1
ATOM 1555 C CA . SER B 1 83 ? 27.137 -13.449 13.828 1.00 61.93 83 SER B CA 1
ATOM 1556 C C . SER B 1 83 ? 27.614 -12.130 14.427 1.00 59.43 83 SER B C 1
ATOM 1557 O O . SER B 1 83 ? 27.923 -11.191 13.698 1.00 57.08 83 SER B O 1
ATOM 1560 N N . VAL B 1 84 ? 27.661 -12.077 15.762 1.00 61.44 84 VAL B N 1
ATOM 1561 C CA . VAL B 1 84 ? 27.992 -10.859 16.484 1.00 62.89 84 VAL B CA 1
ATOM 1562 C C . VAL B 1 84 ? 29.384 -11.016 17.092 1.00 66.06 84 VAL B C 1
ATOM 1563 O O . VAL B 1 84 ? 29.544 -11.633 18.143 1.00 65.07 84 VAL B O 1
ATOM 1567 N N . LYS B 1 85 ? 30.386 -10.462 16.399 1.00 72.01 85 LYS B N 1
ATOM 1568 C CA . LYS B 1 85 ? 31.759 -10.447 16.875 1.00 77.07 85 LYS B CA 1
ATOM 1569 C C . LYS B 1 85 ? 32.049 -9.090 17.509 1.00 80.05 85 LYS B C 1
ATOM 1570 O O . LYS B 1 85 ? 31.438 -8.090 17.139 1.00 81.44 85 LYS B O 1
ATOM 1576 N N . ALA B 1 86 ? 33.000 -9.077 18.450 1.00 84.41 86 ALA B N 1
ATOM 1577 C CA . ALA B 1 86 ? 33.456 -7.862 19.107 1.00 85.64 86 ALA B CA 1
ATOM 1578 C C . ALA B 1 86 ? 34.311 -7.038 18.145 1.00 86.42 86 ALA B C 1
ATOM 1579 O O . ALA B 1 86 ? 34.200 -7.180 16.928 1.00 84.84 86 ALA B O 1
ATOM 1581 N N . ALA B 1 87 ? 35.160 -6.171 18.708 1.00 91.81 87 ALA B N 1
ATOM 1582 C CA . ALA B 1 87 ? 36.014 -5.289 17.929 1.00 95.09 87 ALA B CA 1
ATOM 1583 C C . ALA B 1 87 ? 37.215 -6.058 17.380 1.00 97.31 87 ALA B C 1
ATOM 1584 O O . ALA B 1 87 ? 37.742 -5.712 16.324 1.00 99.19 87 ALA B O 1
ATOM 1586 N N . ASP B 1 88 ? 37.633 -7.101 18.110 1.00 98.73 88 ASP B N 1
ATOM 1587 C CA . ASP B 1 88 ? 38.815 -7.879 17.769 1.00 100.57 88 ASP B CA 1
ATOM 1588 C C . ASP B 1 88 ? 38.457 -8.978 16.769 1.00 102.65 88 ASP B C 1
ATOM 1589 O O . ASP B 1 88 ? 39.325 -9.476 16.056 1.00 104.79 88 ASP B O 1
ATOM 1594 N N . GLY B 1 89 ? 37.175 -9.357 16.740 1.00 104.04 89 GLY B N 1
ATOM 1595 C CA . GLY B 1 89 ? 36.701 -10.429 15.881 1.00 105.80 89 GLY B CA 1
ATOM 1596 C C . GLY B 1 89 ? 36.205 -11.631 16.683 1.00 106.11 89 GLY B C 1
ATOM 1597 O O . GLY B 1 89 ? 35.768 -12.623 16.103 1.00 105.81 89 GLY B O 1
ATOM 1598 N N . THR B 1 90 ? 36.282 -11.525 18.017 1.00 104.89 90 THR B N 1
ATOM 1599 C CA . THR B 1 90 ? 35.804 -12.566 18.914 1.00 103.86 90 THR B CA 1
ATOM 1600 C C . THR B 1 90 ? 34.278 -12.614 18.875 1.00 102.69 90 THR B C 1
ATOM 1601 O O . THR B 1 90 ? 33.613 -11.642 19.228 1.00 104.13 90 THR B O 1
ATOM 1605 N N . GLU B 1 91 ? 33.748 -13.767 18.447 1.00 98.34 91 GLU B N 1
ATOM 1606 C CA . GLU B 1 91 ? 32.320 -13.992 18.295 1.00 94.55 91 GLU B CA 1
ATOM 1607 C C . GLU B 1 91 ? 31.691 -14.177 19.674 1.00 90.83 91 GLU B C 1
ATOM 1608 O O . GLU B 1 91 ? 32.042 -15.106 20.398 1.00 90.68 91 GLU B O 1
ATOM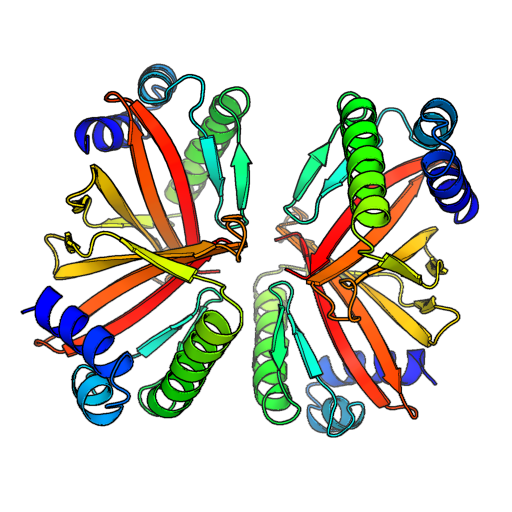 1614 N N . ILE B 1 92 ? 30.760 -13.279 20.025 1.00 86.04 92 ILE B N 1
ATOM 1615 C CA . ILE B 1 92 ? 30.129 -13.295 21.337 1.00 82.71 92 ILE B CA 1
ATOM 1616 C C . ILE B 1 92 ? 28.796 -14.042 21.273 1.00 82.00 92 ILE B C 1
ATOM 1617 O O . ILE B 1 92 ? 28.403 -14.685 22.245 1.00 81.66 92 ILE B O 1
ATOM 1622 N N . ARG B 1 93 ? 28.109 -13.952 20.125 1.00 79.13 93 ARG B N 1
ATOM 1623 C CA . ARG B 1 93 ? 26.792 -14.548 19.948 1.00 76.57 93 ARG B CA 1
ATOM 1624 C C . ARG B 1 93 ? 26.529 -14.842 18.472 1.00 72.92 93 ARG B C 1
ATOM 1625 O O . ARG B 1 93 ? 27.031 -14.142 17.594 1.00 71.63 93 ARG B O 1
ATOM 1633 N N . ARG B 1 94 ? 25.743 -15.899 18.231 1.00 67.73 94 ARG B N 1
ATOM 1634 C CA . ARG B 1 94 ? 25.148 -16.181 16.933 1.00 65.71 94 ARG B CA 1
ATOM 1635 C C . ARG B 1 94 ? 23.629 -16.137 17.072 1.00 61.47 94 ARG B C 1
ATOM 1636 O O . ARG B 1 94 ? 23.092 -16.387 18.148 1.00 61.09 94 ARG B O 1
ATOM 1644 N N . PHE B 1 95 ? 22.946 -15.829 15.966 1.00 58.00 95 PHE B N 1
ATOM 1645 C CA . PHE B 1 95 ? 21.493 -15.814 15.922 1.00 56.43 95 PHE B CA 1
ATOM 1646 C C . PHE B 1 95 ? 21.042 -16.348 14.568 1.00 57.23 95 PHE B C 1
ATOM 1647 O O . PHE B 1 95 ? 21.752 -16.203 13.574 1.00 57.81 95 PHE B O 1
ATOM 1655 N N . LEU B 1 96 ? 19.852 -16.956 14.542 1.00 57.25 96 LEU B N 1
ATOM 1656 C CA . LEU B 1 96 ? 19.239 -17.346 13.286 1.00 57.09 96 LEU B CA 1
ATOM 1657 C C . LEU B 1 96 ? 17.745 -17.041 13.304 1.00 55.47 96 LEU B C 1
ATOM 1658 O O . LEU B 1 96 ? 17.094 -17.138 14.343 1.00 56.20 96 LEU B O 1
ATOM 1663 N N . ASP B 1 97 ? 17.212 -16.744 12.111 1.00 55.09 97 ASP B N 1
ATOM 1664 C CA . ASP B 1 97 ? 15.808 -16.430 11.907 1.00 53.65 97 ASP B CA 1
ATOM 1665 C C . ASP B 1 97 ? 15.208 -17.359 10.852 1.00 50.99 97 ASP B C 1
ATOM 1666 O O . ASP B 1 97 ? 15.831 -17.626 9.825 1.00 47.81 97 ASP B O 1
ATOM 1671 N N . VAL B 1 98 ? 13.995 -17.851 11.141 1.00 49.99 98 VAL B N 1
ATOM 1672 C CA . VAL B 1 98 ? 13.142 -18.532 10.178 1.00 47.08 98 VAL B CA 1
ATOM 1673 C C . VAL B 1 98 ? 11.845 -17.735 10.071 1.00 47.24 98 VAL B C 1
ATOM 1674 O O . VAL B 1 98 ? 11.228 -17.408 11.083 1.00 45.50 98 VAL B O 1
ATOM 1678 N N . PHE B 1 99 ? 11.452 -17.423 8.830 1.00 48.29 99 PHE B N 1
ATOM 1679 C CA . PHE B 1 99 ? 10.272 -16.618 8.560 1.00 47.08 99 PHE B CA 1
ATOM 1680 C C . PHE B 1 99 ? 9.200 -17.483 7.904 1.00 47.48 99 PHE B C 1
ATOM 1681 O O . PHE B 1 99 ? 9.329 -17.845 6.737 1.00 51.25 99 PHE B O 1
ATOM 1689 N N . GLU B 1 100 ? 8.145 -17.808 8.659 1.00 45.99 100 GLU B N 1
ATOM 1690 C CA . GLU B 1 100 ? 6.946 -18.373 8.059 1.00 48.37 100 GLU B CA 1
ATOM 1691 C C . GLU B 1 100 ? 6.182 -17.259 7.346 1.00 50.71 100 GLU B C 1
ATOM 1692 O O . GLU B 1 100 ? 5.824 -16.255 7.961 1.00 50.90 100 GLU B O 1
ATOM 1698 N N . MET B 1 101 ? 5.955 -17.456 6.042 1.00 53.58 101 MET B N 1
ATOM 1699 C CA . MET B 1 101 ? 5.322 -16.459 5.193 1.00 55.40 101 MET B CA 1
ATOM 1700 C C . MET B 1 101 ? 3.892 -16.902 4.896 1.00 60.16 101 MET B C 1
ATOM 1701 O O . MET B 1 101 ? 3.626 -18.097 4.778 1.00 63.97 101 MET B O 1
ATOM 1706 N N . ARG B 1 102 ? 2.982 -15.926 4.779 1.00 62.68 102 ARG B N 1
ATOM 1707 C CA . ARG B 1 102 ? 1.571 -16.207 4.563 1.00 68.74 102 ARG B CA 1
ATOM 1708 C C . ARG B 1 102 ? 0.905 -15.008 3.891 1.00 69.72 102 ARG B C 1
ATOM 1709 O O . ARG B 1 102 ? 0.918 -13.904 4.434 1.00 67.83 102 ARG B O 1
ATOM 1717 N N . ASP B 1 103 ? 0.331 -15.253 2.703 1.00 67.76 103 ASP B N 1
ATOM 1718 C CA . ASP B 1 103 ? -0.452 -14.281 1.953 1.00 66.34 103 ASP B CA 1
ATOM 1719 C C . ASP B 1 103 ? 0.409 -13.078 1.565 1.00 62.63 103 ASP B C 1
ATOM 1720 O O . ASP B 1 103 ? -0.101 -11.966 1.438 1.00 62.42 103 ASP B O 1
ATOM 1725 N N . GLY B 1 104 ? 1.712 -13.318 1.368 1.00 61.60 104 GLY B N 1
ATOM 1726 C CA . GLY B 1 104 ? 2.664 -12.271 1.032 1.00 59.28 104 GLY B CA 1
ATOM 1727 C C . GLY B 1 104 ? 2.973 -11.368 2.226 1.00 58.96 104 GLY B C 1
ATOM 1728 O O . GLY B 1 104 ? 3.398 -10.226 2.052 1.00 61.80 104 GLY B O 1
ATOM 1729 N N . LYS B 1 105 ? 2.748 -11.901 3.434 1.00 52.99 105 LYS B N 1
ATOM 1730 C CA . LYS B 1 105 ? 2.991 -11.196 4.683 1.00 47.57 105 LYS B CA 1
ATOM 1731 C C . LYS B 1 105 ? 3.728 -12.131 5.639 1.00 43.29 105 LYS B C 1
ATOM 1732 O O . LYS B 1 105 ? 3.580 -13.349 5.551 1.00 42.83 105 LYS B O 1
ATOM 1738 N N . ILE B 1 106 ? 4.510 -11.544 6.553 1.00 39.86 106 ILE B N 1
ATOM 1739 C CA . ILE B 1 106 ? 5.194 -12.283 7.603 1.00 34.71 106 ILE B CA 1
ATOM 1740 C C . ILE B 1 106 ? 4.149 -12.757 8.610 1.00 33.46 106 ILE B C 1
ATOM 1741 O O . ILE B 1 106 ? 3.399 -11.951 9.157 1.00 33.90 106 ILE B O 1
ATOM 1746 N N . ALA B 1 107 ? 4.111 -14.070 8.847 1.00 32.66 107 ALA B N 1
ATOM 1747 C CA . ALA B 1 107 ? 3.204 -14.632 9.835 1.00 33.67 107 ALA B CA 1
ATOM 1748 C C . ALA B 1 107 ? 3.933 -14.802 11.164 1.00 34.12 107 ALA B C 1
ATOM 1749 O O . ALA B 1 107 ? 3.388 -14.478 12.219 1.00 34.14 107 ALA B O 1
ATOM 1751 N N . VAL B 1 108 ? 5.174 -15.308 11.094 1.00 34.12 108 VAL B N 1
ATOM 1752 C CA . VAL B 1 108 ? 5.983 -15.575 12.274 1.00 31.80 108 VAL B CA 1
ATOM 1753 C C . VAL B 1 108 ? 7.421 -15.153 11.984 1.00 33.20 108 VAL B C 1
ATOM 1754 O O . VAL B 1 108 ? 7.970 -15.494 10.937 1.00 36.98 108 VAL B O 1
ATOM 1758 N N . LYS B 1 109 ? 8.015 -14.396 12.916 1.00 31.56 109 LYS B N 1
ATOM 1759 C CA . LYS B 1 109 ? 9.461 -14.259 12.978 1.00 29.58 109 LYS B CA 1
ATOM 1760 C C . LYS B 1 109 ? 9.960 -15.077 14.166 1.00 28.92 109 LYS B C 1
ATOM 1761 O O . LYS B 1 109 ? 9.497 -14.888 15.291 1.00 27.10 109 LYS B O 1
ATOM 1767 N N . ASP B 1 110 ? 10.900 -15.995 13.893 1.00 28.30 110 ASP B N 1
ATOM 1768 C CA . ASP B 1 110 ? 11.300 -17.001 14.860 1.00 27.64 110 ASP B CA 1
ATOM 1769 C C . ASP B 1 110 ? 12.814 -16.949 15.028 1.00 31.29 110 ASP B C 1
ATOM 1770 O O . ASP B 1 110 ? 13.561 -17.421 14.166 1.00 31.21 110 ASP B O 1
ATOM 1775 N N . VAL B 1 111 ? 13.251 -16.362 16.151 1.00 32.57 111 VAL B N 1
ATOM 1776 C CA . VAL B 1 111 ? 14.669 -16.175 16.405 1.00 34.36 111 VAL B CA 1
ATOM 1777 C C . VAL B 1 111 ? 15.152 -17.300 17.318 1.00 37.48 111 VAL B C 1
ATOM 1778 O O . VAL B 1 111 ? 14.512 -17.609 18.322 1.00 40.43 111 VAL B O 1
ATOM 1782 N N . PHE B 1 112 ? 16.271 -17.918 16.919 1.00 37.32 112 PHE B N 1
ATOM 1783 C CA . PHE B 1 112 ? 16.979 -18.913 17.705 1.00 36.40 112 PHE B CA 1
ATOM 1784 C C . PHE B 1 112 ? 18.338 -18.330 18.086 1.00 38.34 112 PHE B C 1
ATOM 1785 O O . PHE B 1 112 ? 18.998 -17.699 17.260 1.00 34.22 112 PHE B O 1
ATOM 1793 N N . GLY B 1 113 ? 18.750 -18.538 19.342 1.00 42.35 113 GLY B N 1
ATOM 1794 C CA . GLY B 1 113 ? 19.955 -17.911 19.862 1.00 48.71 113 GLY B CA 1
ATOM 1795 C C . GLY B 1 113 ? 21.051 -18.927 20.183 1.00 55.94 113 GLY B C 1
ATOM 1796 O O . GLY B 1 113 ? 20.776 -20.015 20.690 1.00 56.98 113 GLY B O 1
ATOM 1797 N N . LYS B 1 114 ? 22.301 -18.546 19.884 1.00 58.44 114 LYS B N 1
ATOM 1798 C CA . LYS B 1 114 ? 23.474 -19.254 20.378 1.00 65.96 114 LYS B CA 1
ATOM 1799 C C . LYS B 1 114 ? 24.014 -18.471 21.573 1.00 66.44 114 LYS B C 1
ATOM 1800 O O . LYS B 1 114 ? 25.070 -17.847 21.507 1.00 62.20 114 LYS B O 1
ATOM 1806 N N . GLN B 1 115 ? 23.175 -18.410 22.615 1.00 69.09 115 GLN B N 1
ATOM 1807 C CA . GLN B 1 115 ? 23.360 -17.574 23.787 1.00 66.29 115 GLN B CA 1
ATOM 1808 C C . GLN B 1 115 ? 24.703 -17.932 24.427 1.00 66.16 115 GLN B C 1
ATOM 1809 O O . GLN B 1 115 ? 24.745 -18.987 25.086 1.00 64.01 115 GLN B O 1
ATOM 1815 N N . SER C 1 2 ? 27.069 -30.753 -1.273 1.00 114.82 2 SER C N 1
ATOM 1816 C CA . SER C 1 2 ? 26.873 -30.051 0.021 1.00 114.11 2 SER C CA 1
ATOM 1817 C C . SER C 1 2 ? 25.543 -30.495 0.632 1.00 114.18 2 SER C C 1
ATOM 1818 O O . SER C 1 2 ? 25.566 -31.231 1.628 1.00 114.34 2 SER C O 1
ATOM 1821 N N . LYS C 1 3 ? 24.430 -30.056 0.051 1.00 113.74 3 LYS C N 1
ATOM 1822 C CA . LYS C 1 3 ? 23.104 -30.507 0.537 1.00 112.65 3 LYS C CA 1
ATOM 1823 C C . LYS C 1 3 ? 23.134 -32.031 0.618 1.00 110.96 3 LYS C C 1
ATOM 1824 O O . LYS C 1 3 ? 22.575 -32.590 1.573 1.00 111.64 3 LYS C O 1
ATOM 1830 N N . GLU C 1 4 ? 23.782 -32.665 -0.353 1.00 107.80 4 GLU C N 1
ATOM 1831 C CA . GLU C 1 4 ? 23.887 -34.142 -0.363 1.00 102.51 4 GLU C CA 1
ATOM 1832 C C . GLU C 1 4 ? 24.576 -34.585 0.930 1.00 96.82 4 GLU C C 1
ATOM 1833 O O . GLU C 1 4 ? 24.017 -35.445 1.628 1.00 96.01 4 GLU C O 1
ATOM 1839 N N . VAL C 1 5 ? 25.732 -33.998 1.241 1.00 91.24 5 VAL C N 1
ATOM 1840 C CA . VAL C 1 5 ? 26.491 -34.420 2.453 1.00 86.71 5 VAL C CA 1
ATOM 1841 C C . VAL C 1 5 ? 25.552 -34.366 3.657 1.00 83.36 5 VAL C C 1
ATOM 1842 O O . VAL C 1 5 ? 25.666 -35.247 4.525 1.00 85.29 5 VAL C O 1
ATOM 1846 N N . VAL C 1 6 ? 24.663 -33.374 3.696 1.00 77.59 6 VAL C N 1
ATOM 1847 C CA . VAL C 1 6 ? 23.733 -33.216 4.851 1.00 71.79 6 VAL C CA 1
ATOM 1848 C C . VAL C 1 6 ? 22.524 -34.138 4.649 1.00 71.45 6 VAL C C 1
ATOM 1849 O O . VAL C 1 6 ? 21.914 -34.520 5.655 1.00 70.59 6 VAL C O 1
ATOM 1853 N N . SER C 1 7 ? 22.210 -34.504 3.403 1.00 70.19 7 SER C N 1
ATOM 1854 C CA . SER C 1 7 ? 21.092 -35.385 3.102 1.00 69.22 7 SER C CA 1
ATOM 1855 C C . SER C 1 7 ? 21.385 -36.793 3.612 1.00 66.23 7 SER C C 1
ATOM 1856 O O . SER C 1 7 ? 20.641 -37.324 4.435 1.00 66.23 7 SER C O 1
ATOM 1859 N N . LEU C 1 8 ? 22.487 -37.368 3.113 1.00 63.20 8 LEU C N 1
ATOM 1860 C CA . LEU C 1 8 ? 22.920 -38.720 3.431 1.00 59.75 8 LEU C CA 1
ATOM 1861 C C . LEU C 1 8 ? 22.984 -38.909 4.946 1.00 58.23 8 LEU C C 1
ATOM 1862 O O . LEU C 1 8 ? 22.432 -39.877 5.465 1.00 56.06 8 LEU C O 1
ATOM 1867 N N . PHE C 1 9 ? 23.639 -37.965 5.637 1.00 58.98 9 PHE C N 1
ATOM 1868 C CA . PHE C 1 9 ? 23.829 -37.997 7.081 1.00 59.76 9 PHE C CA 1
ATOM 1869 C C . PHE C 1 9 ? 22.523 -38.341 7.797 1.00 61.61 9 PHE C C 1
ATOM 1870 O O . PHE C 1 9 ? 22.506 -39.221 8.656 1.00 61.05 9 PHE C O 1
ATOM 1878 N N . PHE C 1 10 ? 21.439 -37.643 7.429 1.00 63.85 10 PHE C N 1
ATOM 1879 C CA . PHE C 1 10 ? 20.134 -37.828 8.047 1.00 64.46 10 PHE C CA 1
ATOM 1880 C C . PHE C 1 10 ? 19.580 -39.212 7.714 1.00 67.11 10 PHE C C 1
ATOM 1881 O O . PHE C 1 10 ? 19.175 -39.948 8.614 1.00 67.26 10 PHE C O 1
ATOM 1889 N N . GLN C 1 11 ? 19.573 -39.551 6.418 1.00 68.96 11 GLN C N 1
ATOM 1890 C CA . GLN C 1 11 ? 19.082 -40.835 5.941 1.00 69.50 11 GLN C CA 1
ATOM 1891 C C . GLN C 1 11 ? 19.819 -41.964 6.658 1.00 66.07 11 GLN C C 1
ATOM 1892 O O . GLN C 1 11 ? 19.189 -42.895 7.154 1.00 67.58 11 GLN C O 1
ATOM 1898 N N . ALA C 1 12 ? 21.151 -41.850 6.722 1.00 64.23 12 ALA C N 1
ATOM 1899 C CA . ALA C 1 12 ? 21.994 -42.830 7.389 1.00 62.01 12 ALA C CA 1
ATOM 1900 C C . ALA C 1 12 ? 21.630 -42.918 8.869 1.00 61.50 12 ALA C C 1
ATOM 1901 O O . ALA C 1 12 ? 21.548 -44.014 9.418 1.00 63.51 12 ALA C O 1
ATOM 1903 N N . SER C 1 13 ? 21.395 -41.755 9.493 1.00 60.69 13 SER C N 1
ATOM 1904 C CA . SER C 1 13 ? 21.063 -41.671 10.908 1.00 60.09 13 SER C CA 1
ATOM 1905 C C . SER C 1 13 ? 19.689 -42.282 11.178 1.00 61.48 13 SER C C 1
ATOM 1906 O O . SER C 1 13 ? 19.407 -42.712 12.296 1.00 60.83 13 SER C O 1
ATOM 1909 N N . HIS C 1 14 ? 18.845 -42.313 10.139 1.00 66.48 14 HIS C N 1
ATOM 1910 C CA . HIS C 1 14 ? 17.516 -42.901 10.208 1.00 71.33 14 HIS C CA 1
ATOM 1911 C C . HIS C 1 14 ? 17.614 -44.417 10.047 1.00 71.87 14 HIS C C 1
ATOM 1912 O O . HIS C 1 14 ? 16.718 -45.146 10.468 1.00 70.49 14 HIS C O 1
ATOM 1919 N N . ASP C 1 15 ? 18.718 -44.874 9.443 1.00 76.43 15 ASP C N 1
ATOM 1920 C CA . ASP C 1 15 ? 18.891 -46.269 9.068 1.00 79.12 15 ASP C CA 1
ATOM 1921 C C . ASP C 1 15 ? 19.926 -46.938 9.974 1.00 79.87 15 ASP C C 1
ATOM 1922 O O . ASP C 1 15 ? 20.394 -48.036 9.676 1.00 83.24 15 ASP C O 1
ATOM 1927 N N . ASN C 1 16 ? 20.277 -46.257 11.074 1.00 75.75 16 ASN C N 1
ATOM 1928 C CA . ASN C 1 16 ? 21.190 -46.750 12.098 1.00 73.72 16 ASN C CA 1
ATOM 1929 C C . ASN C 1 16 ? 22.510 -47.218 11.485 1.00 69.45 16 ASN C C 1
ATOM 1930 O O . ASN C 1 16 ? 23.055 -48.243 11.888 1.00 71.57 16 ASN C O 1
ATOM 1935 N N . ASP C 1 17 ? 23.019 -46.446 10.519 1.00 64.71 17 ASP C N 1
ATOM 1936 C CA . ASP C 1 17 ? 24.301 -46.728 9.895 1.00 58.96 17 ASP C CA 1
ATOM 1937 C C . ASP C 1 17 ? 25.313 -45.689 10.370 1.00 56.53 17 ASP C C 1
ATOM 1938 O O . ASP C 1 17 ? 25.890 -44.954 9.566 1.00 55.15 17 ASP C O 1
ATOM 1943 N N . VAL C 1 18 ? 25.523 -45.661 11.693 1.00 52.15 18 VAL C N 1
ATOM 1944 C CA . VAL C 1 18 ? 26.374 -44.700 12.381 1.00 49.30 18 VAL C CA 1
ATOM 1945 C C . VAL C 1 18 ? 27.631 -44.425 11.555 1.00 50.64 18 VAL C C 1
ATOM 1946 O O . VAL C 1 18 ? 28.131 -43.302 11.542 1.00 53.04 18 VAL C O 1
ATOM 1950 N N . GLU C 1 19 ? 28.119 -45.455 10.851 1.00 50.50 19 GLU C N 1
ATOM 1951 C CA . GLU C 1 19 ? 29.385 -45.394 10.137 1.00 50.11 19 GLU C CA 1
ATOM 1952 C C . GLU C 1 19 ? 29.338 -44.315 9.056 1.00 48.05 19 GLU C C 1
ATOM 1953 O O . GLU C 1 19 ? 30.164 -43.402 9.059 1.00 49.33 19 GLU C O 1
ATOM 1959 N N . THR C 1 20 ? 28.356 -44.418 8.149 1.00 45.99 20 THR C N 1
ATOM 1960 C CA . THR C 1 20 ? 28.246 -43.504 7.023 1.00 42.52 20 THR C CA 1
ATOM 1961 C C . THR C 1 20 ? 28.002 -42.083 7.527 1.00 39.66 20 THR C C 1
ATOM 1962 O O . THR C 1 20 ? 28.554 -41.127 6.987 1.00 38.26 20 THR C O 1
ATOM 1966 N N . ALA C 1 21 ? 27.182 -41.965 8.576 1.00 37.22 21 ALA C N 1
ATOM 1967 C CA . ALA C 1 21 ? 26.854 -40.683 9.180 1.00 35.39 21 ALA C CA 1
ATOM 1968 C C . ALA C 1 21 ? 28.123 -40.010 9.702 1.00 33.61 21 ALA C C 1
ATOM 1969 O O . ALA C 1 21 ? 28.259 -38.791 9.625 1.00 32.36 21 ALA C O 1
ATOM 1971 N N . MET C 1 22 ? 29.054 -40.828 10.207 1.00 33.38 22 MET C N 1
ATOM 1972 C CA . MET C 1 22 ? 30.293 -40.339 10.792 1.00 31.58 22 MET C CA 1
ATOM 1973 C C . MET C 1 22 ? 31.289 -40.004 9.682 1.00 33.42 22 MET C C 1
ATOM 1974 O O . MET C 1 22 ? 32.241 -39.255 9.906 1.00 34.13 22 MET C O 1
ATOM 1979 N N . SER C 1 23 ? 31.060 -40.571 8.489 1.00 35.24 23 SER C N 1
ATOM 1980 C CA . SER C 1 23 ? 31.938 -40.364 7.348 1.00 35.78 23 SER C CA 1
ATOM 1981 C C . SER C 1 23 ? 31.766 -38.952 6.796 1.00 37.05 23 SER C C 1
ATOM 1982 O O . SER C 1 23 ? 32.711 -38.374 6.258 1.00 40.83 23 SER C O 1
ATOM 1985 N N . CYS C 1 24 ? 30.549 -38.411 6.929 1.00 37.62 24 CYS C N 1
ATOM 1986 C CA . CYS C 1 24 ? 30.201 -37.107 6.382 1.00 35.58 24 CYS C CA 1
ATOM 1987 C C . CYS C 1 24 ? 30.912 -35.994 7.151 1.00 34.38 24 CYS C C 1
ATOM 1988 O O . CYS C 1 24 ? 30.945 -34.849 6.698 1.00 34.85 24 CYS C O 1
ATOM 1991 N N . PHE C 1 25 ? 31.471 -36.346 8.317 1.00 31.76 25 PHE C N 1
ATOM 1992 C CA . PHE C 1 25 ? 32.174 -35.409 9.178 1.00 30.77 25 PHE C CA 1
ATOM 1993 C C . PHE C 1 25 ? 33.676 -35.453 8.902 1.00 32.65 25 PHE C C 1
ATOM 1994 O O . PHE C 1 25 ? 34.246 -36.524 8.697 1.00 34.65 25 PHE C O 1
ATOM 2002 N N . ALA C 1 26 ? 34.297 -34.266 8.906 1.00 33.76 26 ALA C N 1
ATOM 2003 C CA . ALA C 1 26 ? 35.744 -34.118 8.907 1.00 35.78 26 ALA C CA 1
ATOM 2004 C C . ALA C 1 26 ? 36.256 -34.338 10.329 1.00 36.47 26 ALA C C 1
ATOM 2005 O O . ALA C 1 26 ? 35.485 -34.226 11.278 1.00 37.75 26 ALA C O 1
ATOM 2007 N N . GLU C 1 27 ? 37.555 -34.637 10.470 1.00 36.91 27 GLU C N 1
ATOM 2008 C CA . GLU C 1 27 ? 38.128 -34.987 11.765 1.00 36.59 27 GLU C CA 1
ATOM 2009 C C . GLU C 1 27 ? 38.152 -33.784 12.706 1.00 39.16 27 GLU C C 1
ATOM 2010 O O . GLU C 1 27 ? 38.323 -33.948 13.914 1.00 37.65 27 GLU C O 1
ATOM 2016 N N . ASP C 1 28 ? 37.983 -32.582 12.140 1.00 40.86 28 ASP C N 1
ATOM 2017 C CA . ASP C 1 28 ? 37.867 -31.364 12.926 1.00 40.59 28 ASP C CA 1
ATOM 2018 C C . ASP C 1 28 ? 36.422 -30.866 12.882 1.00 40.60 28 ASP C C 1
ATOM 2019 O O . ASP C 1 28 ? 36.147 -29.707 13.187 1.00 39.93 28 ASP C O 1
ATOM 2024 N N . GLY C 1 29 ? 35.506 -31.770 12.511 1.00 39.07 29 GLY C N 1
ATOM 2025 C CA . GLY C 1 29 ? 34.080 -31.494 12.555 1.00 37.37 29 GLY C CA 1
ATOM 2026 C C . GLY C 1 29 ? 33.595 -31.358 13.997 1.00 38.14 29 GLY C C 1
ATOM 2027 O O . GLY C 1 29 ? 34.079 -32.064 14.881 1.00 37.88 29 GLY C O 1
ATOM 2028 N N . ILE C 1 30 ? 32.655 -30.430 14.224 1.00 36.01 30 ILE C N 1
ATOM 2029 C CA . ILE C 1 30 ? 32.106 -30.218 15.555 1.00 32.99 30 ILE C CA 1
ATOM 2030 C C . ILE C 1 30 ? 30.582 -30.316 15.515 1.00 30.11 30 ILE C C 1
ATOM 2031 O O . ILE C 1 30 ? 29.973 -30.360 14.448 1.00 30.74 30 ILE C O 1
ATOM 2036 N N . TRP C 1 31 ? 29.981 -30.351 16.707 1.00 27.42 31 TRP C N 1
ATOM 2037 C CA . TRP C 1 31 ? 28.538 -30.364 16.867 1.00 27.13 31 TRP C CA 1
ATOM 2038 C C . TRP C 1 31 ? 28.196 -29.510 18.084 1.00 28.75 31 TRP C C 1
ATOM 2039 O O . TRP C 1 31 ? 28.567 -29.850 19.207 1.00 33.71 31 TRP C O 1
ATOM 2050 N N . VAL C 1 32 ? 27.542 -28.370 17.834 1.00 26.64 32 VAL C N 1
ATOM 2051 C CA . VAL C 1 32 ? 27.193 -27.415 18.875 1.00 24.19 32 VAL C CA 1
ATOM 2052 C C . VAL C 1 32 ? 25.692 -27.537 19.101 1.00 23.41 32 VAL C C 1
ATOM 2053 O O . VAL C 1 32 ? 24.935 -27.505 18.137 1.00 25.30 32 VAL C O 1
ATOM 2057 N N . ASP C 1 33 ? 25.279 -27.693 20.365 1.00 20.45 33 ASP C N 1
ATOM 2058 C CA . ASP C 1 33 ? 23.885 -27.960 20.678 1.00 18.66 33 ASP C CA 1
ATOM 2059 C C . ASP C 1 33 ? 23.164 -26.640 20.964 1.00 18.41 33 ASP C C 1
ATOM 2060 O O . ASP C 1 33 ? 23.805 -25.597 21.081 1.00 17.80 33 ASP C O 1
ATOM 2065 N N . PRO C 1 34 ? 21.813 -26.630 21.091 1.00 18.05 34 PRO C N 1
ATOM 2066 C CA . PRO C 1 34 ? 21.073 -25.391 21.333 1.00 18.83 34 PRO C CA 1
ATOM 2067 C C . PRO C 1 34 ? 21.754 -24.492 22.358 1.00 21.09 34 PRO C C 1
ATOM 2068 O O . PRO C 1 34 ? 21.734 -23.272 22.217 1.00 22.47 34 PRO C O 1
ATOM 2072 N N . THR C 1 35 ? 22.384 -25.121 23.362 1.00 22.39 35 THR C N 1
ATOM 2073 C CA . THR C 1 35 ? 22.851 -24.456 24.569 1.00 23.57 35 THR C CA 1
ATOM 2074 C C . THR C 1 35 ? 24.325 -24.070 24.441 1.00 24.04 35 THR C C 1
ATOM 2075 O O . THR C 1 35 ? 24.894 -23.480 25.360 1.00 23.03 35 THR C O 1
ATOM 2079 N N . GLY C 1 36 ? 24.940 -24.436 23.310 1.00 24.03 36 GLY C N 1
ATOM 2080 C CA . GLY C 1 36 ? 26.237 -23.903 22.921 1.00 23.67 36 GLY C CA 1
ATOM 2081 C C . GLY C 1 36 ? 27.418 -24.788 23.318 1.00 23.88 36 GLY C C 1
ATOM 2082 O O . GLY C 1 36 ? 28.557 -24.332 23.268 1.00 22.62 36 GLY C O 1
ATOM 2083 N N . LYS C 1 37 ? 27.143 -26.041 23.705 1.00 24.44 37 LYS C N 1
ATOM 2084 C CA . LYS C 1 37 ? 28.189 -26.981 24.084 1.00 27.28 37 LYS C CA 1
ATOM 2085 C C . LYS C 1 37 ? 28.768 -27.629 22.828 1.00 27.62 37 LYS C C 1
ATOM 2086 O O . LYS C 1 37 ? 28.030 -28.145 21.994 1.00 27.16 37 LYS C O 1
ATOM 2092 N N . VAL C 1 38 ? 30.101 -27.618 22.719 1.00 28.95 38 VAL C N 1
ATOM 2093 C CA . VAL C 1 38 ? 30.794 -28.099 21.533 1.00 28.70 38 VAL C CA 1
ATOM 2094 C C . VAL C 1 38 ? 31.152 -29.572 21.728 1.00 30.48 38 VAL C C 1
ATOM 2095 O O . VAL C 1 38 ? 31.698 -29.947 22.767 1.00 29.72 38 VAL C O 1
ATOM 2099 N N . TYR C 1 39 ? 30.816 -30.395 20.724 1.00 31.28 39 TYR C N 1
ATOM 2100 C CA . TYR C 1 39 ? 31.180 -31.805 20.696 1.00 33.43 39 TYR C CA 1
ATOM 2101 C C . TYR C 1 39 ? 32.261 -32.035 19.644 1.00 33.44 39 TYR C C 1
ATOM 2102 O O . TYR C 1 39 ? 32.045 -31.798 18.458 1.00 35.51 39 TYR C O 1
ATOM 2111 N N . GLU C 1 40 ? 33.424 -32.513 20.090 1.00 33.92 40 GLU C N 1
ATOM 2112 C CA . GLU C 1 40 ? 34.537 -32.775 19.193 1.00 35.89 40 GLU C CA 1
ATOM 2113 C C . GLU C 1 40 ? 34.279 -34.078 18.439 1.00 36.35 40 GLU C C 1
ATOM 2114 O O . GLU C 1 40 ? 33.373 -34.839 18.782 1.00 34.99 40 GLU C O 1
ATOM 2120 N N . ARG C 1 41 ? 35.105 -34.324 17.416 1.00 38.56 41 ARG C N 1
ATOM 2121 C CA . ARG C 1 41 ? 35.011 -35.507 16.574 1.00 40.48 41 ARG C CA 1
ATOM 2122 C C . ARG C 1 41 ? 35.150 -36.761 17.437 1.00 40.12 41 ARG C C 1
ATOM 2123 O O . ARG C 1 41 ? 34.721 -37.844 17.045 1.00 43.53 41 ARG C O 1
ATOM 2131 N N . ASN C 1 42 ? 35.739 -36.581 18.628 1.00 38.14 42 ASN C N 1
ATOM 2132 C CA . ASN C 1 42 ? 35.904 -37.610 19.642 1.00 36.50 42 ASN C CA 1
ATOM 2133 C C . ASN C 1 42 ? 34.552 -37.940 20.264 1.00 35.16 42 ASN C C 1
ATOM 2134 O O . ASN C 1 42 ? 34.296 -39.087 20.626 1.00 35.12 42 ASN C O 1
ATOM 2139 N N . GLU C 1 43 ? 33.697 -36.913 20.371 1.00 34.69 43 GLU C N 1
ATOM 2140 C CA . GLU C 1 43 ? 32.519 -36.928 21.222 1.00 32.68 43 GLU C CA 1
ATOM 2141 C C . GLU C 1 43 ? 31.255 -37.169 20.399 1.00 31.94 43 GLU C C 1
ATOM 2142 O O . GLU C 1 43 ? 30.211 -37.509 20.963 1.00 31.72 43 GLU C O 1
ATOM 2148 N N . ILE C 1 44 ? 31.360 -36.997 19.071 1.00 30.90 44 ILE C N 1
ATOM 2149 C CA . ILE C 1 44 ? 30.206 -37.015 18.179 1.00 29.65 44 ILE C CA 1
ATOM 2150 C C . ILE C 1 44 ? 29.565 -38.405 18.152 1.00 31.20 44 ILE C C 1
ATOM 2151 O O . ILE C 1 44 ? 28.342 -38.517 18.242 1.00 34.31 44 ILE C O 1
ATOM 2156 N N . LYS C 1 45 ? 30.384 -39.456 18.017 1.00 31.48 45 LYS C N 1
ATOM 2157 C CA . LYS C 1 45 ? 29.866 -40.797 17.785 1.00 33.43 45 LYS C CA 1
ATOM 2158 C C . LYS C 1 45 ? 28.944 -41.226 18.925 1.00 33.50 45 LYS C C 1
ATOM 2159 O O . LYS C 1 45 ? 27.848 -41.720 18.665 1.00 37.48 45 LYS C O 1
ATOM 2165 N N . GLU C 1 46 ? 29.393 -41.032 20.177 1.00 31.51 46 GLU C N 1
ATOM 2166 C CA . GLU C 1 46 ? 28.582 -41.313 21.352 1.00 27.87 46 GLU C CA 1
ATOM 2167 C C . GLU C 1 46 ? 27.281 -40.512 21.309 1.00 27.60 46 GLU C C 1
ATOM 2168 O O . GLU C 1 46 ? 26.208 -41.069 21.530 1.00 27.67 46 GLU C O 1
ATOM 2174 N N . TYR C 1 47 ? 27.403 -39.204 21.050 1.00 25.72 47 TYR C N 1
ATOM 2175 C CA . TYR C 1 47 ? 26.283 -38.277 21.127 1.00 24.53 47 TYR C CA 1
ATOM 2176 C C . TYR C 1 47 ? 25.185 -38.683 20.143 1.00 25.41 47 TYR C C 1
ATOM 2177 O O . TYR C 1 47 ? 24.015 -38.741 20.513 1.00 27.08 47 TYR C O 1
ATOM 2186 N N . LEU C 1 48 ? 25.592 -38.980 18.901 1.00 25.95 48 LEU C N 1
ATOM 2187 C CA . LEU C 1 48 ? 24.698 -39.300 17.795 1.00 26.46 48 LEU C CA 1
ATOM 2188 C C . LEU C 1 48 ? 23.891 -40.565 18.100 1.00 27.70 48 LEU C C 1
ATOM 2189 O O . LEU C 1 48 ? 22.760 -40.712 17.632 1.00 30.32 48 LEU C O 1
ATOM 2194 N N . VAL C 1 49 ? 24.479 -41.473 18.889 1.00 27.09 49 VAL C N 1
ATOM 2195 C CA . VAL C 1 49 ? 23.822 -42.716 19.267 1.00 26.49 49 VAL C CA 1
ATOM 2196 C C . VAL C 1 49 ? 22.735 -42.418 20.298 1.00 26.35 49 VAL C C 1
ATOM 2197 O O . VAL C 1 49 ? 21.668 -43.037 20.271 1.00 26.94 49 VAL C O 1
ATOM 2201 N N . GLN C 1 50 ? 23.023 -41.471 21.200 1.00 24.59 50 GLN C N 1
ATOM 2202 C CA . GLN C 1 50 ? 22.044 -41.004 22.169 1.00 25.67 50 GLN C CA 1
ATOM 2203 C C . GLN C 1 50 ? 20.893 -40.341 21.419 1.00 27.81 50 GLN C C 1
ATOM 2204 O O . GLN C 1 50 ? 19.748 -40.425 21.855 1.00 28.14 50 GLN C O 1
ATOM 2210 N N . GLN C 1 51 ? 21.219 -39.718 20.277 1.00 29.68 51 GLN C N 1
ATOM 2211 C CA . GLN C 1 51 ? 20.302 -38.848 19.556 1.00 32.10 51 GLN C CA 1
ATOM 2212 C C . GLN C 1 51 ? 19.292 -39.658 18.747 1.00 35.58 51 GLN C C 1
ATOM 2213 O O . GLN C 1 51 ? 18.119 -39.289 18.680 1.00 38.23 51 GLN C O 1
ATOM 2219 N N . ILE C 1 52 ? 19.756 -40.753 18.130 1.00 37.54 52 ILE C N 1
ATOM 2220 C CA . ILE C 1 52 ? 18.856 -41.645 17.414 1.00 38.13 52 ILE C CA 1
ATOM 2221 C C . ILE C 1 52 ? 18.052 -42.449 18.437 1.00 40.81 52 ILE C C 1
ATOM 2222 O O . ILE C 1 52 ? 16.980 -42.970 18.125 1.00 40.86 52 ILE C O 1
ATOM 2227 N N . GLY C 1 53 ? 18.572 -42.515 19.670 1.00 42.51 53 GLY C N 1
ATOM 2228 C CA . GLY C 1 53 ? 17.888 -43.157 20.782 1.00 44.88 53 GLY C CA 1
ATOM 2229 C C . GLY C 1 53 ? 16.696 -42.336 21.271 1.00 48.45 53 GLY C C 1
ATOM 2230 O O . GLY C 1 53 ? 15.735 -42.889 21.803 1.00 47.98 53 GLY C O 1
ATOM 2231 N N . VAL C 1 54 ? 16.779 -41.013 21.085 1.00 50.63 54 VAL C N 1
ATOM 2232 C CA . VAL C 1 54 ? 15.733 -40.084 21.485 1.00 51.39 54 VAL C CA 1
ATOM 2233 C C . VAL C 1 54 ? 14.578 -40.189 20.492 1.00 55.84 54 VAL C C 1
ATOM 2234 O O . VAL C 1 54 ? 13.422 -40.287 20.900 1.00 59.07 54 VAL C O 1
ATOM 2238 N N . LEU C 1 55 ? 14.911 -40.184 19.194 1.00 58.29 55 LEU C N 1
ATOM 2239 C CA . LEU C 1 55 ? 13.935 -40.222 18.114 1.00 57.86 55 LEU C CA 1
ATOM 2240 C C . LEU C 1 55 ? 13.089 -41.492 18.200 1.00 57.57 55 LEU C C 1
ATOM 2241 O O . LEU C 1 55 ? 11.903 -41.460 17.869 1.00 57.73 55 LEU C O 1
ATOM 2246 N N . GLU C 1 56 ? 13.714 -42.598 18.637 1.00 55.08 56 GLU C N 1
ATOM 2247 C CA . GLU C 1 56 ? 13.022 -43.854 18.882 1.00 56.44 56 GLU C CA 1
ATOM 2248 C C . GLU C 1 56 ? 11.935 -43.636 19.934 1.00 58.40 56 GLU C C 1
ATOM 2249 O O . GLU C 1 56 ? 10.773 -43.989 19.722 1.00 61.24 56 GLU C O 1
ATOM 2255 N N . ASP C 1 57 ? 12.337 -43.034 21.063 1.00 59.81 57 ASP C N 1
ATOM 2256 C CA . ASP C 1 57 ? 11.456 -42.788 22.192 1.00 63.86 57 ASP C CA 1
ATOM 2257 C C . ASP C 1 57 ? 10.296 -41.887 21.772 1.00 62.37 57 ASP C C 1
ATOM 2258 O O . ASP C 1 57 ? 9.213 -41.974 22.345 1.00 61.73 57 ASP C O 1
ATOM 2263 N N . PHE C 1 58 ? 10.535 -41.035 20.766 1.00 60.99 58 PHE C N 1
ATOM 2264 C CA . PHE C 1 58 ? 9.500 -40.172 20.217 1.00 58.12 58 PHE C CA 1
ATOM 2265 C C . PHE C 1 58 ? 8.468 -41.013 19.472 1.00 61.62 58 PHE C C 1
ATOM 2266 O O . PHE C 1 58 ? 7.272 -40.906 19.742 1.00 61.89 58 PHE C O 1
ATOM 2274 N N . HIS C 1 59 ? 8.952 -41.857 18.550 1.00 66.30 59 HIS C N 1
ATOM 2275 C CA . HIS C 1 59 ? 8.097 -42.690 17.720 1.00 70.47 59 HIS C CA 1
ATOM 2276 C C . HIS C 1 59 ? 7.323 -43.676 18.593 1.00 71.11 59 HIS C C 1
ATOM 2277 O O . HIS C 1 59 ? 6.206 -44.062 18.252 1.00 70.94 59 HIS C O 1
ATOM 2284 N N . SER C 1 60 ? 7.924 -44.057 19.728 1.00 70.84 60 SER C N 1
ATOM 2285 C CA . SER C 1 60 ? 7.323 -45.005 20.654 1.00 73.11 60 SER C CA 1
ATOM 2286 C C . SER C 1 60 ? 6.165 -44.358 21.411 1.00 73.03 60 SER C C 1
ATOM 2287 O O . SER C 1 60 ? 5.244 -45.049 21.839 1.00 74.50 60 SER C O 1
ATOM 2290 N N . GLN C 1 61 ? 6.229 -43.031 21.573 1.00 75.20 61 GLN C N 1
ATOM 2291 C CA . GLN C 1 61 ? 5.284 -42.301 22.405 1.00 76.86 61 GLN C CA 1
ATOM 2292 C C . GLN C 1 61 ? 4.336 -41.475 21.537 1.00 76.24 61 GLN C C 1
ATOM 2293 O O . GLN C 1 61 ? 3.651 -40.584 22.040 1.00 76.14 61 GLN C O 1
ATOM 2299 N N . GLY C 1 62 ? 4.311 -41.778 20.233 1.00 75.49 62 GLY C N 1
ATOM 2300 C CA . GLY C 1 62 ? 3.393 -41.143 19.300 1.00 74.58 62 GLY C CA 1
ATOM 2301 C C . GLY C 1 62 ? 3.791 -39.705 18.974 1.00 74.21 62 GLY C C 1
ATOM 2302 O O . GLY C 1 62 ? 3.236 -39.103 18.056 1.00 75.54 62 GLY C O 1
ATOM 2303 N N . VAL C 1 63 ? 4.746 -39.172 19.748 1.00 73.51 63 VAL C N 1
ATOM 2304 C CA . VAL C 1 63 ? 5.311 -37.848 19.537 1.00 73.52 63 VAL C CA 1
ATOM 2305 C C . VAL C 1 63 ? 5.963 -37.828 18.156 1.00 77.45 63 VAL C C 1
ATOM 2306 O O . VAL C 1 63 ? 6.870 -38.616 17.889 1.00 77.23 63 VAL C O 1
ATOM 2310 N N . SER C 1 64 ? 5.482 -36.927 17.290 1.00 79.06 64 SER C N 1
ATOM 2311 C CA . SER C 1 64 ? 5.875 -36.926 15.889 1.00 80.14 64 SER C CA 1
ATOM 2312 C C . SER C 1 64 ? 6.765 -35.727 15.570 1.00 79.12 64 SER C C 1
ATOM 2313 O O . SER C 1 64 ? 6.366 -34.579 15.765 1.00 76.00 64 SER C O 1
ATOM 2316 N N . VAL C 1 65 ? 7.972 -36.027 15.072 1.00 78.16 65 VAL C N 1
ATOM 2317 C CA . VAL C 1 65 ? 8.899 -35.035 14.552 1.00 79.38 65 VAL C CA 1
ATOM 2318 C C . VAL C 1 65 ? 8.493 -34.724 13.114 1.00 76.93 65 VAL C C 1
ATOM 2319 O O . VAL C 1 65 ? 8.289 -35.633 12.307 1.00 77.99 65 VAL C O 1
ATOM 2323 N N . ASN C 1 66 ? 8.379 -33.427 12.810 1.00 73.72 66 ASN C N 1
ATOM 2324 C CA . ASN C 1 66 ? 7.951 -32.980 11.496 1.00 69.35 66 ASN C CA 1
ATOM 2325 C C . ASN C 1 66 ? 9.033 -32.082 10.901 1.00 66.28 66 ASN C C 1
ATOM 2326 O O . ASN C 1 66 ? 9.073 -30.885 11.175 1.00 66.91 66 ASN C O 1
ATOM 2331 N N . TYR C 1 67 ? 9.921 -32.696 10.107 1.00 61.97 67 TYR C N 1
ATOM 2332 C CA . TYR C 1 67 ? 10.977 -32.006 9.385 1.00 57.28 67 TYR C CA 1
ATOM 2333 C C . TYR C 1 67 ? 10.356 -31.152 8.284 1.00 55.66 67 TYR C C 1
ATOM 2334 O O . TYR C 1 67 ? 9.215 -31.390 7.879 1.00 54.60 67 TYR C O 1
ATOM 2343 N N . PHE C 1 68 ? 11.123 -30.165 7.799 1.00 53.23 68 PHE C N 1
ATOM 2344 C CA . PHE C 1 68 ? 10.686 -29.346 6.683 1.00 51.28 68 PHE C CA 1
ATOM 2345 C C . PHE C 1 68 ? 11.866 -28.642 6.012 1.00 50.86 68 PHE C C 1
ATOM 2346 O O . PHE C 1 68 ? 12.679 -28.006 6.674 1.00 53.47 68 PHE C O 1
ATOM 2354 N N . ASP C 1 69 ? 11.943 -28.803 4.686 1.00 49.48 69 ASP C N 1
ATOM 2355 C CA . ASP C 1 69 ? 12.584 -27.867 3.775 1.00 47.09 69 ASP C CA 1
ATOM 2356 C C . ASP C 1 69 ? 14.089 -27.795 4.024 1.00 45.38 69 ASP C C 1
ATOM 2357 O O . ASP C 1 69 ? 14.562 -26.953 4.787 1.00 42.99 69 ASP C O 1
ATOM 2362 N N . MET C 1 70 ? 14.826 -28.678 3.342 1.00 42.01 70 MET C N 1
ATOM 2363 C CA . MET C 1 70 ? 16.277 -28.642 3.340 1.00 39.59 70 MET C CA 1
ATOM 2364 C C . MET C 1 70 ? 16.734 -27.808 2.145 1.00 42.86 70 MET C C 1
ATOM 2365 O O . MET C 1 70 ? 16.329 -28.070 1.013 1.00 41.01 70 MET C O 1
ATOM 2370 N N . VAL C 1 71 ? 17.566 -26.792 2.418 1.00 46.44 71 VAL C N 1
ATOM 2371 C CA . VAL C 1 71 ? 17.934 -25.782 1.434 1.00 50.86 71 VAL C CA 1
ATOM 2372 C C . VAL C 1 71 ? 19.391 -25.362 1.612 1.00 55.55 71 VAL C C 1
ATOM 2373 O O . VAL C 1 71 ? 19.923 -25.388 2.719 1.00 58.81 71 VAL C O 1
ATOM 2377 N N . GLU C 1 72 ? 20.013 -24.950 0.500 1.00 57.96 72 GLU C N 1
ATOM 2378 C CA . GLU C 1 72 ? 21.409 -24.540 0.488 1.00 63.79 72 GLU C CA 1
ATOM 2379 C C . GLU C 1 72 ? 21.497 -23.030 0.279 1.00 63.82 72 GLU C C 1
ATOM 2380 O O . GLU C 1 72 ? 20.922 -22.492 -0.664 1.00 68.05 72 GLU C O 1
ATOM 2386 N N . ALA C 1 73 ? 22.233 -22.364 1.174 1.00 65.75 73 ALA C N 1
ATOM 2387 C CA . ALA C 1 73 ? 22.554 -20.952 1.043 1.00 69.70 73 ALA C CA 1
ATOM 2388 C C . ALA C 1 73 ? 23.651 -20.768 -0.005 1.00 73.44 73 ALA C C 1
ATOM 2389 O O . ALA C 1 73 ? 24.421 -21.694 -0.254 1.00 81.19 73 ALA C O 1
ATOM 2391 N N . PRO C 1 74 ? 23.766 -19.576 -0.642 1.00 76.12 74 PRO C N 1
ATOM 2392 C CA . PRO C 1 74 ? 24.775 -19.338 -1.679 1.00 79.10 74 PRO C CA 1
ATOM 2393 C C . PRO C 1 74 ? 26.218 -19.623 -1.261 1.00 83.29 74 PRO C C 1
ATOM 2394 O O . PRO C 1 74 ? 27.068 -19.873 -2.113 1.00 85.90 74 PRO C O 1
ATOM 2398 N N . ASP C 1 75 ? 26.481 -19.581 0.052 1.00 87.21 75 ASP C N 1
ATOM 2399 C CA . ASP C 1 75 ? 27.816 -19.810 0.583 1.00 87.14 75 ASP C CA 1
ATOM 2400 C C . ASP C 1 75 ? 28.055 -21.309 0.756 1.00 86.71 75 ASP C C 1
ATOM 2401 O O . ASP C 1 75 ? 29.200 -21.757 0.759 1.00 90.79 75 ASP C O 1
ATOM 2406 N N . GLY C 1 76 ? 26.965 -22.068 0.928 1.00 82.64 76 GLY C N 1
ATOM 2407 C CA . GLY C 1 76 ? 27.047 -23.5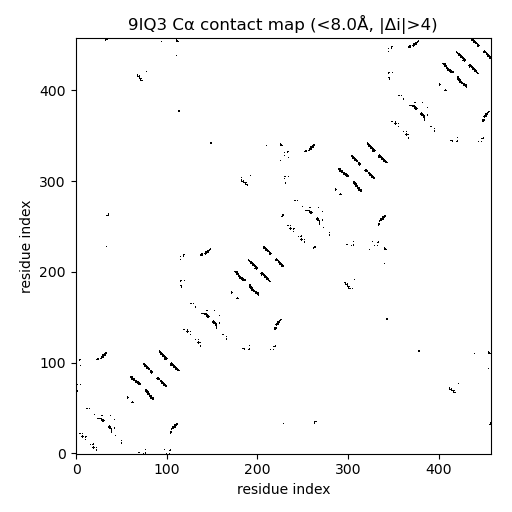11 1.093 1.00 76.61 76 GLY C CA 1
ATOM 2408 C C . GLY C 1 76 ? 26.411 -24.001 2.392 1.00 71.13 76 GLY C C 1
ATOM 2409 O O . GLY C 1 76 ? 26.350 -25.206 2.629 1.00 74.16 76 GLY C O 1
ATOM 2410 N N . ARG C 1 77 ? 25.949 -23.067 3.233 1.00 64.42 77 ARG C N 1
ATOM 2411 C CA . ARG C 1 77 ? 25.240 -23.421 4.455 1.00 57.88 77 ARG C CA 1
ATOM 2412 C C . ARG C 1 77 ? 23.910 -24.073 4.085 1.00 51.10 77 ARG C C 1
ATOM 2413 O O . ARG C 1 77 ? 23.159 -23.535 3.276 1.00 47.66 77 ARG C O 1
ATOM 2421 N N . VAL C 1 78 ? 23.640 -25.241 4.678 1.00 46.85 78 VAL C N 1
ATOM 2422 C CA . VAL C 1 78 ? 22.425 -25.987 4.389 1.00 43.15 78 VAL C CA 1
ATOM 2423 C C . VAL C 1 78 ? 21.519 -25.956 5.618 1.00 38.87 78 VAL C C 1
ATOM 2424 O O . VAL C 1 78 ? 21.898 -26.425 6.690 1.00 39.32 78 VAL C O 1
ATOM 2428 N N . TYR C 1 79 ? 20.319 -25.395 5.436 1.00 33.91 79 TYR C N 1
ATOM 2429 C CA . TYR C 1 79 ? 19.370 -25.200 6.519 1.00 29.78 79 TYR C CA 1
ATOM 2430 C C . TYR C 1 79 ? 18.276 -26.262 6.450 1.00 29.75 79 TYR C C 1
ATOM 2431 O O . TYR C 1 79 ? 17.861 -26.678 5.372 1.00 28.83 79 TYR C O 1
ATOM 2440 N N . ILE C 1 80 ? 17.845 -26.705 7.633 1.00 30.75 80 ILE C N 1
ATOM 2441 C CA . ILE C 1 80 ? 16.678 -27.551 7.808 1.00 32.02 80 ILE C CA 1
ATOM 2442 C C . ILE C 1 80 ? 16.054 -27.187 9.153 1.00 33.98 80 ILE C C 1
ATOM 2443 O O . ILE C 1 80 ? 16.743 -26.682 10.036 1.00 35.55 80 ILE C O 1
ATOM 2448 N N . GLY C 1 81 ? 14.745 -27.413 9.282 1.00 33.11 81 GLY C N 1
ATOM 2449 C CA . GLY C 1 81 ? 14.040 -27.153 10.524 1.00 34.59 81 GLY C CA 1
ATOM 2450 C C . GLY C 1 81 ? 13.263 -28.377 10.998 1.00 37.83 81 GLY C C 1
ATOM 2451 O O . GLY C 1 81 ? 12.867 -29.219 10.194 1.00 39.01 81 GLY C O 1
ATOM 2452 N N . ALA C 1 82 ? 13.046 -28.448 12.316 1.00 40.51 82 ALA C N 1
ATOM 2453 C CA . ALA C 1 82 ? 12.320 -29.536 12.949 1.00 43.48 82 ALA C CA 1
ATOM 2454 C C . ALA C 1 82 ? 11.231 -28.967 13.853 1.00 44.91 82 ALA C C 1
ATOM 2455 O O . ALA C 1 82 ? 11.405 -27.909 14.449 1.00 45.21 82 ALA C O 1
ATOM 2457 N N . SER C 1 83 ? 10.107 -29.687 13.939 1.00 50.50 83 SER C N 1
ATOM 2458 C CA . SER C 1 83 ? 9.000 -29.336 14.814 1.00 55.16 83 SER C CA 1
ATOM 2459 C C . SER C 1 83 ? 8.521 -30.589 15.540 1.00 56.44 83 SER C C 1
ATOM 2460 O O . SER C 1 83 ? 8.152 -31.570 14.901 1.00 57.37 83 SER C O 1
ATOM 2463 N N . VAL C 1 84 ? 8.545 -30.539 16.877 1.00 59.43 84 VAL C N 1
ATOM 2464 C CA . VAL C 1 84 ? 8.239 -31.695 17.705 1.00 59.32 84 VAL C CA 1
ATOM 2465 C C . VAL C 1 84 ? 6.891 -31.464 18.386 1.00 60.65 84 VAL C C 1
ATOM 2466 O O . VAL C 1 84 ? 6.806 -30.767 19.397 1.00 60.81 84 VAL C O 1
ATOM 2470 N N . LYS C 1 85 ? 5.838 -32.042 17.797 1.00 61.01 85 LYS C N 1
ATOM 2471 C CA . LYS C 1 85 ? 4.494 -31.981 18.353 1.00 61.21 85 LYS C CA 1
ATOM 2472 C C . LYS C 1 85 ? 4.211 -33.282 19.100 1.00 62.67 85 LYS C C 1
ATOM 2473 O O . LYS C 1 85 ? 4.779 -34.325 18.774 1.00 65.77 85 LYS C O 1
ATOM 2479 N N . ALA C 1 86 ? 3.311 -33.202 20.089 1.00 63.35 86 ALA C N 1
ATOM 2480 C CA . ALA C 1 86 ? 2.858 -34.354 20.852 1.00 63.42 86 ALA C CA 1
ATOM 2481 C C . ALA C 1 86 ? 1.931 -35.216 19.996 1.00 62.90 86 ALA C C 1
ATOM 2482 O O . ALA C 1 86 ? 1.983 -35.166 18.768 1.00 63.68 86 ALA C O 1
ATOM 2484 N N . ALA C 1 87 ? 1.090 -36.016 20.664 1.00 61.72 87 ALA C N 1
ATOM 2485 C CA . ALA C 1 87 ? 0.176 -36.926 19.995 1.00 62.00 87 ALA C CA 1
ATOM 2486 C C . ALA C 1 87 ? -1.032 -36.164 19.449 1.00 60.96 87 ALA C C 1
ATOM 2487 O O . ALA C 1 87 ? -1.622 -36.572 18.450 1.00 62.28 87 ALA C O 1
ATOM 2489 N N . ASP C 1 88 ? -1.386 -35.060 20.119 1.00 56.94 88 ASP C N 1
ATOM 2490 C CA . ASP C 1 88 ? -2.566 -34.278 19.778 1.00 57.97 88 ASP C CA 1
ATOM 2491 C C . ASP C 1 88 ? -2.234 -33.264 18.685 1.00 56.23 88 ASP C C 1
ATOM 2492 O O . ASP C 1 88 ? -3.125 -32.795 17.980 1.00 56.82 88 ASP C O 1
ATOM 2497 N N . GLY C 1 89 ? -0.946 -32.924 18.567 1.00 53.43 89 GLY C N 1
ATOM 2498 C CA . GLY C 1 89 ? -0.495 -31.924 17.613 1.00 50.84 89 GLY C CA 1
ATOM 2499 C C . GLY C 1 89 ? 0.070 -30.685 18.303 1.00 50.48 89 GLY C C 1
ATOM 2500 O O . GLY C 1 89 ? 0.504 -29.747 17.635 1.00 50.13 89 GLY C O 1
ATOM 2501 N N . THR C 1 90 ? 0.060 -30.700 19.644 1.00 48.32 90 THR C N 1
ATOM 2502 C CA . THR C 1 90 ? 0.605 -29.612 20.442 1.00 46.05 90 THR C CA 1
ATOM 2503 C C . THR C 1 90 ? 2.129 -29.615 20.329 1.00 41.75 90 THR C C 1
ATOM 2504 O O . THR C 1 90 ? 2.787 -30.577 20.714 1.00 38.87 90 THR C O 1
ATOM 2508 N N . GLU C 1 91 ? 2.666 -28.511 19.798 1.00 39.81 91 GLU C N 1
ATOM 2509 C CA . GLU C 1 91 ? 4.087 -28.336 19.553 1.00 38.14 91 GLU C CA 1
ATOM 2510 C C . GLU C 1 91 ? 4.796 -28.079 20.879 1.00 38.28 91 GLU C C 1
ATOM 2511 O O . GLU C 1 91 ? 4.504 -27.096 21.559 1.00 37.97 91 GLU C O 1
ATOM 2517 N N . ILE C 1 92 ? 5.727 -28.977 21.231 1.00 38.84 92 ILE C N 1
ATOM 2518 C CA . ILE C 1 92 ? 6.441 -28.886 22.497 1.00 40.34 92 ILE C CA 1
ATOM 2519 C C . ILE C 1 92 ? 7.777 -28.165 22.304 1.00 40.28 92 ILE C C 1
ATOM 2520 O O . ILE C 1 92 ? 8.227 -27.460 23.209 1.00 38.31 92 ILE C O 1
ATOM 2525 N N . ARG C 1 93 ? 8.392 -28.340 21.123 1.00 40.71 93 ARG C N 1
ATOM 2526 C CA . ARG C 1 93 ? 9.685 -27.746 20.814 1.00 42.15 93 ARG C CA 1
ATOM 2527 C C . ARG C 1 93 ? 9.858 -27.589 19.304 1.00 41.56 93 ARG C C 1
ATOM 2528 O O . ARG C 1 93 ? 9.312 -28.365 18.521 1.00 41.77 93 ARG C O 1
ATOM 2536 N N . ARG C 1 94 ? 10.637 -26.571 18.917 1.00 40.88 94 ARG C N 1
ATOM 2537 C CA . ARG C 1 94 ? 11.171 -26.427 17.571 1.00 41.84 94 ARG C CA 1
ATOM 2538 C C . ARG C 1 94 ? 12.695 -26.482 17.640 1.00 41.31 94 ARG C C 1
ATOM 2539 O O . ARG C 1 94 ? 13.287 -26.156 18.667 1.00 39.24 94 ARG C O 1
ATOM 2547 N N . PHE C 1 95 ? 13.316 -26.892 16.530 1.00 40.69 95 PHE C N 1
ATOM 2548 C CA . PHE C 1 95 ? 14.763 -26.943 16.414 1.00 41.98 95 PHE C CA 1
ATOM 2549 C C . PHE C 1 95 ? 15.155 -26.523 15.002 1.00 44.88 95 PHE C C 1
ATOM 2550 O O . PHE C 1 95 ? 14.398 -26.734 14.059 1.00 45.75 95 PHE C O 1
ATOM 2558 N N . LEU C 1 96 ? 16.348 -25.938 14.869 1.00 48.70 96 LEU C N 1
ATOM 2559 C CA . LEU C 1 96 ? 16.896 -25.642 13.556 1.00 51.48 96 LEU C CA 1
ATOM 2560 C C . LEU C 1 96 ? 18.385 -25.970 13.512 1.00 50.96 96 LEU C C 1
ATOM 2561 O O . LEU C 1 96 ? 19.082 -25.812 14.508 1.00 54.66 96 LEU C O 1
ATOM 2566 N N . ASP C 1 97 ? 18.854 -26.352 12.317 1.00 52.21 97 ASP C N 1
ATOM 2567 C CA . ASP C 1 97 ? 20.243 -26.701 12.065 1.00 52.52 97 ASP C CA 1
ATOM 2568 C C . ASP C 1 97 ? 20.801 -25.855 10.923 1.00 53.73 97 ASP C C 1
ATOM 2569 O O . ASP C 1 97 ? 20.131 -25.651 9.911 1.00 53.13 97 ASP C O 1
ATOM 2574 N N . VAL C 1 98 ? 22.034 -25.365 11.117 1.00 55.91 98 VAL C N 1
ATOM 2575 C CA . VAL C 1 98 ? 22.846 -24.770 10.066 1.00 55.37 98 VAL C CA 1
ATOM 2576 C C . VAL C 1 98 ? 24.124 -25.597 9.951 1.00 56.93 98 VAL C C 1
ATOM 2577 O O . VAL C 1 98 ? 24.790 -25.854 10.955 1.00 56.29 98 VAL C O 1
ATOM 2581 N N . PHE C 1 99 ? 24.450 -26.004 8.719 1.00 56.55 99 PHE C N 1
ATOM 2582 C CA . PHE C 1 99 ? 25.605 -26.842 8.448 1.00 56.38 99 PHE C CA 1
ATOM 2583 C C . PHE C 1 99 ? 26.656 -26.045 7.683 1.00 58.42 99 PHE C C 1
ATOM 2584 O O . PHE C 1 99 ? 26.476 -25.759 6.501 1.00 60.56 99 PHE C O 1
ATOM 2592 N N . GLU C 1 100 ? 27.753 -25.690 8.362 1.00 60.58 100 GLU C N 1
ATOM 2593 C CA . GLU C 1 100 ? 28.928 -25.189 7.667 1.00 61.31 100 GLU C CA 1
ATOM 2594 C C . GLU C 1 100 ? 29.641 -26.362 6.998 1.00 62.71 100 GLU C C 1
ATOM 2595 O O . GLU C 1 100 ? 30.011 -27.330 7.662 1.00 59.56 100 GLU C O 1
ATOM 2601 N N . MET C 1 101 ? 29.809 -26.260 5.674 1.00 63.52 101 MET C N 1
ATOM 2602 C CA . MET C 1 101 ? 30.385 -27.323 4.866 1.00 63.02 101 MET C CA 1
ATOM 2603 C C . MET C 1 101 ? 31.804 -26.926 4.469 1.00 64.04 101 MET C C 1
ATOM 2604 O O . MET C 1 101 ? 32.082 -25.746 4.261 1.00 65.80 101 MET C O 1
ATOM 2609 N N . ARG C 1 102 ? 32.692 -27.924 4.363 1.00 64.04 102 ARG C N 1
ATOM 2610 C CA . ARG C 1 102 ? 34.095 -27.681 4.065 1.00 65.87 102 ARG C CA 1
ATOM 2611 C C . ARG C 1 102 ? 34.713 -28.931 3.441 1.00 65.80 102 ARG C C 1
ATOM 2612 O O . ARG C 1 102 ? 34.717 -29.996 4.056 1.00 63.62 102 ARG C O 1
ATOM 2620 N N . ASP C 1 103 ? 35.228 -28.776 2.213 1.00 66.45 103 ASP C N 1
ATOM 2621 C CA . ASP C 1 103 ? 35.968 -29.804 1.494 1.00 64.95 103 ASP C CA 1
ATOM 2622 C C . ASP C 1 103 ? 35.084 -31.024 1.233 1.00 64.25 103 ASP C C 1
ATOM 2623 O O . ASP C 1 103 ? 35.580 -32.149 1.162 1.00 66.74 103 ASP C O 1
ATOM 2628 N N . GLY C 1 104 ? 33.775 -30.787 1.080 1.00 60.08 104 GLY C N 1
ATOM 2629 C CA . GLY C 1 104 ? 32.806 -31.850 0.862 1.00 57.90 104 GLY C CA 1
ATOM 2630 C C . GLY C 1 104 ? 32.543 -32.658 2.131 1.00 55.57 104 GLY C C 1
ATOM 2631 O O . GLY C 1 104 ? 32.100 -33.802 2.058 1.00 56.85 104 GLY C O 1
ATOM 2632 N N . LYS C 1 105 ? 32.823 -32.042 3.287 1.00 52.30 105 LYS C N 1
ATOM 2633 C CA . LYS C 1 105 ? 32.634 -32.654 4.593 1.00 47.94 105 LYS C CA 1
ATOM 2634 C C . LYS C 1 105 ? 31.952 -31.644 5.511 1.00 45.68 105 LYS C C 1
ATOM 2635 O O . LYS C 1 105 ? 32.107 -30.437 5.329 1.00 44.89 105 LYS C O 1
ATOM 2641 N N . ILE C 1 106 ? 31.204 -32.155 6.499 1.00 42.62 106 ILE C N 1
ATOM 2642 C CA . ILE C 1 106 ? 30.583 -31.331 7.526 1.00 36.70 106 ILE C CA 1
ATOM 2643 C C . ILE C 1 106 ? 31.684 -30.807 8.446 1.00 35.90 106 ILE C C 1
ATOM 2644 O O . ILE C 1 106 ? 32.449 -31.588 9.011 1.00 38.32 106 ILE C O 1
ATOM 2649 N N . ALA C 1 107 ? 31.750 -29.479 8.593 1.00 33.53 107 ALA C N 1
ATOM 2650 C CA . ALA C 1 107 ? 32.700 -28.870 9.508 1.00 32.79 107 ALA C CA 1
ATOM 2651 C C . ALA C 1 107 ? 32.025 -28.606 10.853 1.00 31.80 107 ALA C C 1
ATOM 2652 O O . ALA C 1 107 ? 32.613 -28.865 11.902 1.00 31.26 107 ALA C O 1
ATOM 2654 N N . VAL C 1 108 ? 30.789 -28.087 10.805 1.00 30.64 108 VAL C N 1
ATOM 2655 C CA . VAL C 1 108 ? 30.039 -27.724 11.999 1.00 27.97 108 VAL C CA 1
ATOM 2656 C C . VAL C 1 108 ? 28.583 -28.139 11.814 1.00 28.58 108 VAL C C 1
ATOM 2657 O O . VAL C 1 108 ? 27.989 -27.867 10.773 1.00 31.45 108 VAL C O 1
ATOM 2661 N N . LYS C 1 109 ? 28.019 -28.804 12.832 1.00 27.29 109 LYS C N 1
ATOM 2662 C CA . LYS C 1 109 ? 26.574 -28.905 12.974 1.00 23.33 109 LYS C CA 1
ATOM 2663 C C . LYS C 1 109 ? 26.155 -27.990 14.121 1.00 23.65 109 LYS C C 1
ATOM 2664 O O . LYS C 1 109 ? 26.668 -28.111 15.233 1.00 23.20 109 LYS C O 1
ATOM 2670 N N . ASP C 1 110 ? 25.227 -27.070 13.833 1.00 25.01 110 ASP C N 1
ATOM 2671 C CA . ASP C 1 110 ? 24.882 -25.998 14.754 1.00 24.90 110 ASP C CA 1
ATOM 2672 C C . ASP C 1 110 ? 23.377 -26.016 15.000 1.00 25.48 110 ASP C C 1
ATOM 2673 O O . ASP C 1 110 ? 22.597 -25.591 14.142 1.00 26.50 110 ASP C O 1
ATOM 2678 N N . VAL C 1 111 ? 22.985 -26.528 16.176 1.00 22.76 111 VAL C N 1
ATOM 2679 C CA . VAL C 1 111 ? 21.580 -26.679 16.507 1.00 21.60 111 VAL C CA 1
ATOM 2680 C C . VAL C 1 111 ? 21.154 -25.498 17.374 1.00 21.28 111 VAL C C 1
ATOM 2681 O O . VAL C 1 111 ? 21.834 -25.145 18.332 1.00 21.34 111 VAL C O 1
ATOM 2685 N N . PHE C 1 112 ? 20.029 -24.884 16.992 1.00 21.77 112 PHE C N 1
ATOM 2686 C CA . PHE C 1 112 ? 19.376 -23.825 17.744 1.00 21.29 112 PHE C CA 1
ATOM 2687 C C . PHE C 1 112 ? 18.031 -24.347 18.239 1.00 22.91 112 PHE C C 1
ATOM 2688 O O . PHE C 1 112 ? 17.328 -25.026 17.499 1.00 21.51 112 PHE C O 1
ATOM 2696 N N . GLY C 1 113 ? 17.694 -24.041 19.498 1.00 25.79 113 GLY C N 1
ATOM 2697 C CA . GLY C 1 113 ? 16.504 -24.585 20.131 1.00 30.79 113 GLY C CA 1
ATOM 2698 C C . GLY C 1 113 ? 15.448 -23.523 20.435 1.00 36.89 113 GLY C C 1
ATOM 2699 O O . GLY C 1 113 ? 15.777 -22.403 20.836 1.00 38.36 113 GLY C O 1
ATOM 2700 N N . LYS C 1 114 ? 14.180 -23.894 20.221 1.00 41.29 114 LYS C N 1
ATOM 2701 C CA . LYS C 1 114 ? 13.052 -23.064 20.609 1.00 48.93 114 LYS C CA 1
ATOM 2702 C C . LYS C 1 114 ? 12.482 -23.600 21.918 1.00 49.71 114 LYS C C 1
ATOM 2703 O O . LYS C 1 114 ? 11.477 -24.313 21.931 1.00 48.67 114 LYS C O 1
ATOM 2709 N N . GLN C 1 115 ? 13.155 -23.212 23.002 1.00 48.65 115 GLN C N 1
ATOM 2710 C CA . GLN C 1 115 ? 12.799 -23.485 24.383 1.00 48.18 115 GLN C CA 1
ATOM 2711 C C . GLN C 1 115 ? 11.321 -23.136 24.615 1.00 53.37 115 GLN C C 1
ATOM 2712 O O . GLN C 1 115 ? 11.028 -21.926 24.769 1.00 55.23 115 GLN C O 1
ATOM 2718 N N . MET D 1 1 ? 9.723 -6.922 57.992 1.00 128.21 1 MET D N 1
ATOM 2719 C CA . MET D 1 1 ? 9.186 -5.928 57.023 1.00 127.42 1 MET D CA 1
ATOM 2720 C C . MET D 1 1 ? 9.551 -6.352 55.602 1.00 125.49 1 MET D C 1
ATOM 2721 O O . MET D 1 1 ? 8.668 -6.602 54.783 1.00 124.72 1 MET D O 1
ATOM 2726 N N . SER D 1 2 ? 10.861 -6.442 55.337 1.00 122.09 2 SER D N 1
ATOM 2727 C CA . SER D 1 2 ? 11.396 -6.695 54.007 1.00 119.25 2 SER D CA 1
ATOM 2728 C C . SER D 1 2 ? 10.758 -7.939 53.393 1.00 115.98 2 SER D C 1
ATOM 2729 O O . SER D 1 2 ? 10.199 -7.868 52.301 1.00 115.85 2 SER D O 1
ATOM 2732 N N . LYS D 1 3 ? 10.842 -9.065 54.113 1.00 113.93 3 LYS D N 1
ATOM 2733 C CA . LYS D 1 3 ? 10.250 -10.326 53.689 1.00 112.66 3 LYS D CA 1
ATOM 2734 C C . LYS D 1 3 ? 8.736 -10.173 53.558 1.00 108.77 3 LYS D C 1
ATOM 2735 O O . LYS D 1 3 ? 8.142 -10.656 52.597 1.00 105.13 3 LYS D O 1
ATOM 2741 N N . GLU D 1 4 ? 8.137 -9.489 54.539 1.00 106.16 4 GLU D N 1
ATOM 2742 C CA . GLU D 1 4 ? 6.695 -9.390 54.702 1.00 103.59 4 GLU D CA 1
ATOM 2743 C C . GLU D 1 4 ? 6.063 -8.739 53.473 1.00 97.81 4 GLU D C 1
ATOM 2744 O O . GLU D 1 4 ? 4.996 -9.162 53.031 1.00 97.53 4 GLU D O 1
ATOM 2750 N N . VAL D 1 5 ? 6.741 -7.725 52.921 1.00 90.88 5 VAL D N 1
ATOM 2751 C CA . VAL D 1 5 ? 6.273 -7.033 51.730 1.00 87.06 5 VAL D CA 1
ATOM 2752 C C . VAL D 1 5 ? 6.301 -8.002 50.548 1.00 82.16 5 VAL D C 1
ATOM 2753 O O . VAL D 1 5 ? 5.407 -7.976 49.702 1.00 83.01 5 VAL D O 1
ATOM 2757 N N . VAL D 1 6 ? 7.324 -8.865 50.518 1.00 77.61 6 VAL D N 1
ATOM 2758 C CA . VAL D 1 6 ? 7.552 -9.799 49.426 1.00 73.07 6 VAL D CA 1
ATOM 2759 C C . VAL D 1 6 ? 6.620 -11.001 49.585 1.00 74.93 6 VAL D C 1
ATOM 2760 O O . VAL D 1 6 ? 6.194 -11.591 48.594 1.00 75.18 6 VAL D O 1
ATOM 2764 N N . SER D 1 7 ? 6.309 -11.346 50.841 1.00 76.77 7 SER D N 1
ATOM 2765 C CA . SER D 1 7 ? 5.443 -12.469 51.165 1.00 78.09 7 SER D CA 1
ATOM 2766 C C . SER D 1 7 ? 4.022 -12.188 50.679 1.00 76.16 7 SER D C 1
ATOM 2767 O O . SER D 1 7 ? 3.478 -12.941 49.873 1.00 73.48 7 SER D O 1
ATOM 2770 N N . LEU D 1 8 ? 3.449 -11.086 51.179 1.00 76.44 8 LEU D N 1
ATOM 2771 C CA . LEU D 1 8 ? 2.089 -10.666 50.883 1.00 77.24 8 LEU D CA 1
ATOM 2772 C C . LEU D 1 8 ? 1.869 -10.614 49.372 1.00 76.66 8 LEU D C 1
ATOM 2773 O O . LEU D 1 8 ? 0.895 -11.176 48.875 1.00 78.12 8 LEU D O 1
ATOM 2778 N N . PHE D 1 9 ? 2.795 -9.957 48.658 1.00 74.04 9 PHE D N 1
ATOM 2779 C CA . PHE D 1 9 ? 2.736 -9.779 47.214 1.00 69.50 9 PHE D CA 1
ATOM 2780 C C . PHE D 1 9 ? 2.386 -11.094 46.515 1.00 71.51 9 PHE D C 1
ATOM 2781 O O . PHE D 1 9 ? 1.493 -11.123 45.671 1.00 69.40 9 PHE D O 1
ATOM 2789 N N . PHE D 1 10 ? 3.097 -12.170 46.880 1.00 75.29 10 PHE D N 1
ATOM 2790 C CA . PHE D 1 10 ? 2.910 -13.482 46.276 1.00 78.93 10 PHE D CA 1
ATOM 2791 C C . PHE D 1 10 ? 1.535 -14.041 46.636 1.00 81.25 10 PHE D C 1
ATOM 2792 O O . PHE D 1 10 ? 0.786 -14.457 45.753 1.00 79.00 10 PHE D O 1
ATOM 2800 N N . GLN D 1 11 ? 1.219 -14.040 47.939 1.00 84.84 11 GLN D N 1
ATOM 2801 C CA . GLN D 1 11 ? -0.054 -14.534 48.442 1.00 86.12 11 GLN D CA 1
ATOM 2802 C C . GLN D 1 11 ? -1.199 -13.809 47.738 1.00 86.14 11 GLN D C 1
ATOM 2803 O O . GLN D 1 11 ? -2.136 -14.448 47.264 1.00 83.58 11 GLN D O 1
ATOM 2809 N N . ALA D 1 12 ? -1.094 -12.477 47.662 1.00 86.81 12 ALA D N 1
ATOM 2810 C CA . ALA D 1 12 ? -2.090 -11.644 47.006 1.00 88.55 12 ALA D CA 1
ATOM 2811 C C . ALA D 1 12 ? -2.203 -12.020 45.531 1.00 90.73 12 ALA D C 1
ATOM 2812 O O . ALA D 1 12 ? -3.308 -12.111 45.000 1.00 93.57 12 ALA D O 1
ATOM 2814 N N . SER D 1 13 ? -1.050 -12.255 44.888 1.00 90.85 13 SER D N 1
ATOM 2815 C CA . SER D 1 13 ? -0.988 -12.596 43.475 1.00 92.15 13 SER D CA 1
ATOM 2816 C C . SER D 1 13 ? -1.598 -13.975 43.225 1.00 95.49 13 SER D C 1
ATOM 2817 O O . SER D 1 13 ? -2.047 -14.265 42.117 1.00 94.55 13 SER D O 1
ATOM 2820 N N . HIS D 1 14 ? -1.606 -14.811 44.271 1.00 99.03 14 HIS D N 1
ATOM 2821 C CA . HIS D 1 14 ? -2.188 -16.143 44.223 1.00 102.93 14 HIS D CA 1
ATOM 2822 C C . HIS D 1 14 ? -3.701 -16.051 44.410 1.00 101.80 14 HIS D C 1
ATOM 2823 O O . HIS D 1 14 ? -4.433 -16.954 44.011 1.00 103.19 14 HIS D O 1
ATOM 2830 N N . ASP D 1 15 ? -4.154 -14.944 45.013 1.00 101.82 15 ASP D N 1
ATOM 2831 C CA . ASP D 1 15 ? -5.542 -14.775 45.412 1.00 103.11 15 ASP D CA 1
ATOM 2832 C C . ASP D 1 15 ? -6.234 -13.753 44.509 1.00 101.99 15 ASP D C 1
ATOM 2833 O O . ASP D 1 15 ? -7.329 -13.289 44.825 1.00 100.80 15 ASP D O 1
ATOM 2838 N N . ASN D 1 16 ? -5.577 -13.410 43.390 1.00 101.31 16 ASN D N 1
ATOM 2839 C CA . ASN D 1 16 ? -6.095 -12.506 42.371 1.00 99.97 16 ASN D CA 1
ATOM 2840 C C . ASN D 1 16 ? -6.556 -11.183 42.984 1.00 98.81 16 ASN D C 1
ATOM 2841 O O . ASN D 1 16 ? -7.592 -10.644 42.599 1.00 97.52 16 ASN D O 1
ATOM 2846 N N . ASP D 1 17 ? -5.767 -10.665 43.932 1.00 99.95 17 ASP D N 1
ATOM 2847 C CA . ASP D 1 17 ? -6.043 -9.379 44.551 1.00 99.39 17 ASP D CA 1
ATOM 2848 C C . ASP D 1 17 ? -5.020 -8.364 44.048 1.00 96.85 17 ASP D C 1
ATOM 2849 O O . ASP D 1 17 ? -4.275 -7.778 44.835 1.00 96.99 17 ASP D O 1
ATOM 2854 N N . VAL D 1 18 ? -5.017 -8.165 42.723 1.00 92.68 18 VAL D N 1
ATOM 2855 C CA . VAL D 1 18 ? -4.074 -7.312 42.012 1.00 90.78 18 VAL D CA 1
ATOM 2856 C C . VAL D 1 18 ? -3.792 -6.046 42.823 1.00 87.78 18 VAL D C 1
ATOM 2857 O O . VAL D 1 18 ? -2.672 -5.541 42.812 1.00 85.00 18 VAL D O 1
ATOM 2861 N N . GLU D 1 19 ? -4.812 -5.561 43.540 1.00 87.84 19 GLU D N 1
ATOM 2862 C CA . GLU D 1 19 ? -4.748 -4.289 44.244 1.00 88.45 19 GLU D CA 1
ATOM 2863 C C . GLU D 1 19 ? -3.650 -4.322 45.307 1.00 84.65 19 GLU D C 1
ATOM 2864 O O . GLU D 1 19 ? -2.744 -3.490 45.285 1.00 80.97 19 GLU D O 1
ATOM 2870 N N . THR D 1 20 ? -3.732 -5.297 46.224 1.00 82.56 20 THR D N 1
ATOM 2871 C CA . THR D 1 20 ? -2.797 -5.394 47.336 1.00 78.90 20 THR D CA 1
ATOM 2872 C C . THR D 1 20 ? -1.384 -5.634 46.808 1.00 74.52 20 THR D C 1
ATOM 2873 O O . THR D 1 20 ? -0.422 -5.074 47.329 1.00 77.49 20 THR D O 1
ATOM 2877 N N . ALA D 1 21 ? -1.279 -6.461 45.761 1.00 70.33 21 ALA D N 1
ATOM 2878 C CA . ALA D 1 21 ? -0.004 -6.786 45.141 1.00 65.83 21 ALA D CA 1
ATOM 2879 C C . ALA D 1 21 ? 0.649 -5.517 44.598 1.00 64.28 21 ALA D C 1
ATOM 2880 O O . ALA D 1 21 ? 1.869 -5.374 44.650 1.00 61.67 21 ALA D O 1
ATOM 2882 N N . MET D 1 22 ? -0.182 -4.595 44.098 1.00 63.23 22 MET D N 1
ATOM 2883 C CA . MET D 1 22 ? 0.285 -3.355 43.499 1.00 62.37 22 MET D CA 1
ATOM 2884 C C . MET D 1 22 ? 0.637 -2.352 44.595 1.00 62.30 22 MET D C 1
ATOM 2885 O O . MET D 1 22 ? 1.373 -1.397 44.350 1.00 60.65 22 MET D O 1
ATOM 2890 N N . SER D 1 23 ? 0.093 -2.575 45.799 1.00 63.40 23 SER D N 1
ATOM 2891 C CA . SER D 1 23 ? 0.312 -1.687 46.931 1.00 63.73 23 SER D CA 1
ATOM 2892 C C . SER D 1 23 ? 1.736 -1.844 47.460 1.00 64.41 23 SER D C 1
ATOM 2893 O O . SER D 1 23 ? 2.316 -0.894 47.974 1.00 66.32 23 SER D O 1
ATOM 2896 N N . CYS D 1 24 ? 2.283 -3.059 47.324 1.00 66.01 24 CYS D N 1
ATOM 2897 C CA . CYS D 1 24 ? 3.599 -3.398 47.843 1.00 65.34 24 CYS D CA 1
ATOM 2898 C C . CYS D 1 24 ? 4.691 -2.681 47.051 1.00 64.06 24 CYS D C 1
ATOM 2899 O O . CYS D 1 24 ? 5.842 -2.633 47.484 1.00 67.51 24 CYS D O 1
ATOM 2902 N N . PHE D 1 25 ? 4.314 -2.131 45.890 1.00 62.06 25 PHE D N 1
ATOM 2903 C CA . PHE D 1 25 ? 5.228 -1.425 45.005 1.00 61.62 25 PHE D CA 1
ATOM 2904 C C . PHE D 1 25 ? 5.178 0.078 45.273 1.00 61.62 25 PHE D C 1
ATOM 2905 O O . PHE D 1 25 ? 4.108 0.641 45.497 1.00 62.27 25 PHE D O 1
ATOM 2913 N N . ALA D 1 26 ? 6.359 0.708 45.242 1.00 60.27 26 ALA D N 1
ATOM 2914 C CA . ALA D 1 26 ? 6.496 2.156 45.232 1.00 61.02 26 ALA D CA 1
ATOM 2915 C C . ALA D 1 26 ? 6.243 2.657 43.813 1.00 62.34 26 ALA D C 1
ATOM 2916 O O . ALA D 1 26 ? 6.341 1.883 42.864 1.00 63.04 26 ALA D O 1
ATOM 2918 N N . GLU D 1 27 ? 5.928 3.953 43.676 1.00 63.53 27 GLU D N 1
ATOM 2919 C CA . GLU D 1 27 ? 5.544 4.521 42.390 1.00 64.48 27 GLU D CA 1
ATOM 2920 C C . GLU D 1 27 ? 6.725 4.549 41.421 1.00 62.47 27 GLU D C 1
ATOM 2921 O O . GLU D 1 27 ? 6.532 4.716 40.217 1.00 64.72 27 GLU D O 1
ATOM 2927 N N . ASP D 1 28 ? 7.940 4.394 41.960 1.00 58.82 28 ASP D N 1
ATOM 2928 C CA . ASP D 1 28 ? 9.142 4.289 41.148 1.00 57.08 28 ASP D CA 1
ATOM 2929 C C . ASP D 1 28 ? 9.656 2.850 41.182 1.00 56.02 28 ASP D C 1
ATOM 2930 O O . ASP D 1 28 ? 10.811 2.587 40.851 1.00 57.04 28 ASP D O 1
ATOM 2935 N N . GLY D 1 29 ? 8.773 1.925 41.579 1.00 54.94 29 GLY D N 1
ATOM 2936 C CA . GLY D 1 29 ? 9.060 0.501 41.534 1.00 52.99 29 GLY D CA 1
ATOM 2937 C C . GLY D 1 29 ? 9.172 0.013 40.093 1.00 52.75 29 GLY D C 1
ATOM 2938 O O . GLY D 1 29 ? 8.444 0.486 39.220 1.00 54.73 29 GLY D O 1
ATOM 2939 N N . ILE D 1 30 ? 10.101 -0.921 39.852 1.00 51.00 30 ILE D N 1
ATOM 2940 C CA . ILE D 1 30 ? 10.290 -1.480 38.522 1.00 49.25 30 ILE D CA 1
ATOM 2941 C C . ILE D 1 30 ? 10.203 -3.006 38.578 1.00 47.99 30 ILE D C 1
ATOM 2942 O O . ILE D 1 30 ? 10.180 -3.607 39.651 1.00 48.02 30 ILE D O 1
ATOM 2947 N N . TRP D 1 31 ? 10.153 -3.616 37.390 1.00 43.73 31 TRP D N 1
ATOM 2948 C CA . TRP D 1 31 ? 10.147 -5.060 37.240 1.00 42.09 31 TRP D CA 1
ATOM 2949 C C . TRP D 1 31 ? 10.984 -5.404 36.012 1.00 41.25 31 TRP D C 1
ATOM 2950 O O . TRP D 1 31 ? 10.622 -5.044 34.892 1.00 45.53 31 TRP D O 1
ATOM 2961 N N . VAL D 1 32 ? 12.129 -6.054 36.246 1.00 36.57 32 VAL D N 1
ATOM 2962 C CA . VAL D 1 32 ? 13.064 -6.412 35.191 1.00 33.13 32 VAL D CA 1
ATOM 2963 C C . VAL D 1 32 ? 12.943 -7.916 34.980 1.00 32.62 32 VAL D C 1
ATOM 2964 O O . VAL D 1 32 ? 12.994 -8.666 35.950 1.00 35.46 32 VAL D O 1
ATOM 2968 N N . ASP D 1 33 ? 12.763 -8.339 33.723 1.00 29.87 33 ASP D N 1
ATOM 2969 C CA . ASP D 1 33 ? 12.500 -9.739 33.427 1.00 29.11 33 ASP D CA 1
ATOM 2970 C C . ASP D 1 33 ? 13.816 -10.454 33.118 1.00 28.88 33 ASP D C 1
ATOM 2971 O O . ASP D 1 33 ? 14.850 -9.805 32.975 1.00 30.25 33 ASP D O 1
ATOM 2976 N N . PRO D 1 34 ? 13.836 -11.806 33.006 1.00 28.53 34 PRO D N 1
ATOM 2977 C CA . PRO D 1 34 ? 15.077 -12.539 32.748 1.00 29.64 34 PRO D CA 1
ATOM 2978 C C . PRO D 1 34 ? 15.946 -11.860 31.695 1.00 32.95 34 PRO D C 1
ATOM 2979 O O . PRO D 1 34 ? 17.168 -11.866 31.809 1.00 36.55 34 PRO D O 1
ATOM 2983 N N . THR D 1 35 ? 15.289 -11.247 30.700 1.00 35.63 35 THR D N 1
ATOM 2984 C CA . THR D 1 35 ? 15.925 -10.783 29.475 1.00 36.31 35 THR D CA 1
ATOM 2985 C C . THR D 1 35 ? 16.307 -9.307 29.584 1.00 37.71 35 THR D C 1
ATOM 2986 O O . THR D 1 35 ? 16.879 -8.746 28.652 1.00 37.91 35 THR D O 1
ATOM 2990 N N . GLY D 1 36 ? 15.958 -8.682 30.715 1.00 40.02 36 GLY D N 1
ATOM 2991 C CA . GLY D 1 36 ? 16.489 -7.378 31.081 1.00 41.62 36 GLY D CA 1
ATOM 2992 C C . GLY D 1 36 ? 15.590 -6.206 30.688 1.00 42.46 36 GLY D C 1
ATOM 2993 O O . GLY D 1 36 ? 16.038 -5.062 30.714 1.00 43.00 36 GLY D O 1
ATOM 2994 N N . LYS D 1 37 ? 14.331 -6.493 30.333 1.00 42.84 37 LYS D N 1
ATOM 2995 C CA . LYS D 1 37 ? 13.377 -5.456 29.964 1.00 44.81 37 LYS D CA 1
ATOM 2996 C C . LYS D 1 37 ? 12.753 -4.865 31.227 1.00 47.02 37 LYS D C 1
ATOM 2997 O O . LYS D 1 37 ? 12.263 -5.598 32.079 1.00 48.60 37 LYS D O 1
ATOM 3003 N N . VAL D 1 38 ? 12.758 -3.531 31.322 1.00 49.69 38 VAL D N 1
ATOM 3004 C CA . VAL D 1 38 ? 12.305 -2.826 32.511 1.00 49.78 38 VAL D CA 1
ATOM 3005 C C . VAL D 1 38 ? 10.827 -2.475 32.348 1.00 50.48 38 VAL D C 1
ATOM 3006 O O . VAL D 1 38 ? 10.427 -1.938 31.316 1.00 52.72 38 VAL D O 1
ATOM 3010 N N . TYR D 1 39 ? 10.028 -2.805 33.372 1.00 50.00 39 TYR D N 1
ATOM 3011 C CA . TYR D 1 39 ? 8.616 -2.456 33.426 1.00 51.40 39 TYR D CA 1
ATOM 3012 C C . TYR D 1 39 ? 8.393 -1.368 34.474 1.00 53.21 39 TYR D C 1
ATOM 3013 O O . TYR D 1 39 ? 8.657 -1.574 35.654 1.00 57.04 39 TYR D O 1
ATOM 3022 N N . GLU D 1 40 ? 7.897 -0.213 34.028 1.00 54.21 40 GLU D N 1
ATOM 3023 C CA . GLU D 1 40 ? 7.636 0.904 34.920 1.00 56.51 40 GLU D CA 1
ATOM 3024 C C . GLU D 1 40 ? 6.352 0.644 35.704 1.00 57.16 40 GLU D C 1
ATOM 3025 O O . GLU D 1 40 ? 5.597 -0.273 35.388 1.00 56.50 40 GLU D O 1
ATOM 3031 N N . ARG D 1 41 ? 6.118 1.477 36.724 1.00 57.81 41 ARG D N 1
ATOM 3032 C CA . ARG D 1 41 ? 4.956 1.376 37.593 1.00 59.89 41 ARG D CA 1
ATOM 3033 C C . ARG D 1 41 ? 3.682 1.500 36.757 1.00 57.69 41 ARG D C 1
ATOM 3034 O O . ARG D 1 41 ? 2.614 1.061 37.180 1.00 61.46 41 ARG D O 1
ATOM 3042 N N . ASN D 1 42 ? 3.828 2.075 35.557 1.00 55.63 42 ASN D N 1
ATOM 3043 C CA . ASN D 1 42 ? 2.768 2.212 34.570 1.00 52.39 42 ASN D CA 1
ATOM 3044 C C . ASN D 1 42 ? 2.441 0.848 33.970 1.00 51.82 42 ASN D C 1
ATOM 3045 O O . ASN D 1 42 ? 1.287 0.566 33.645 1.00 52.55 42 ASN D O 1
ATOM 3050 N N . GLU D 1 43 ? 3.480 0.012 33.843 1.00 50.21 43 GLU D N 1
ATOM 3051 C CA . GLU D 1 43 ? 3.466 -1.172 33.001 1.00 46.81 43 GLU D CA 1
ATOM 3052 C C . GLU D 1 43 ? 3.270 -2.433 33.842 1.00 46.61 43 GLU D C 1
ATOM 3053 O O . GLU D 1 43 ? 2.942 -3.486 33.297 1.00 46.46 43 GLU D O 1
ATOM 3059 N N . ILE D 1 44 ? 3.463 -2.313 35.165 1.00 46.95 44 ILE D N 1
ATOM 3060 C CA . ILE D 1 44 ? 3.474 -3.459 36.067 1.00 45.08 44 ILE D CA 1
ATOM 3061 C C . ILE D 1 44 ? 2.091 -4.111 36.127 1.00 44.06 44 ILE D C 1
ATOM 3062 O O . ILE D 1 44 ? 1.985 -5.334 36.047 1.00 45.72 44 ILE D O 1
ATOM 3067 N N . LYS D 1 45 ? 1.040 -3.296 36.277 1.00 41.97 45 LYS D N 1
ATOM 3068 C CA . LYS D 1 45 ? -0.295 -3.819 36.539 1.00 44.62 45 LYS D CA 1
ATOM 3069 C C . LYS D 1 45 ? -0.742 -4.749 35.411 1.00 42.08 45 LYS D C 1
ATOM 3070 O O . LYS D 1 45 ? -1.228 -5.844 35.683 1.00 43.02 45 LYS D O 1
ATOM 3076 N N . GLU D 1 46 ? -0.568 -4.305 34.157 1.00 39.31 46 GLU D N 1
ATOM 3077 C CA . GLU D 1 46 ? -0.869 -5.119 32.987 1.00 36.72 46 GLU D CA 1
ATOM 3078 C C . GLU D 1 46 ? -0.064 -6.418 33.020 1.00 38.02 46 GLU D C 1
ATOM 3079 O O . GLU D 1 46 ? -0.618 -7.496 32.817 1.00 41.81 46 GLU D O 1
ATOM 3085 N N . TYR D 1 47 ? 1.247 -6.294 33.259 1.00 39.07 47 TYR D N 1
ATOM 3086 C CA . TYR D 1 47 ? 2.177 -7.409 33.165 1.00 38.02 47 TYR D CA 1
ATOM 3087 C C . TYR D 1 47 ? 1.797 -8.501 34.163 1.00 42.80 47 TYR D C 1
ATOM 3088 O O . TYR D 1 47 ? 1.74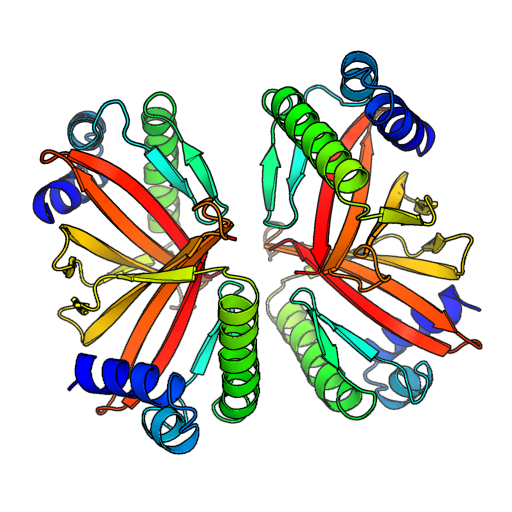0 -9.674 33.801 1.00 48.26 47 TYR D O 1
ATOM 3097 N N . LEU D 1 48 ? 1.520 -8.088 35.408 1.00 44.39 48 LEU D N 1
ATOM 3098 C CA . LEU D 1 48 ? 1.223 -8.974 36.525 1.00 46.46 48 LEU D CA 1
ATOM 3099 C C . LEU D 1 48 ? -0.041 -9.789 36.247 1.00 50.89 48 LEU D C 1
ATOM 3100 O O . LEU D 1 48 ? -0.171 -10.914 36.727 1.00 54.69 48 LEU D O 1
ATOM 3105 N N . VAL D 1 49 ? -0.968 -9.215 35.469 1.00 51.37 49 VAL D N 1
ATOM 3106 C CA . VAL D 1 49 ? -2.211 -9.882 35.112 1.00 52.05 49 VAL D CA 1
ATOM 3107 C C . VAL D 1 49 ? -1.921 -10.978 34.088 1.00 53.48 49 VAL D C 1
ATOM 3108 O O . VAL D 1 49 ? -2.530 -12.048 34.132 1.00 52.22 49 VAL D O 1
ATOM 31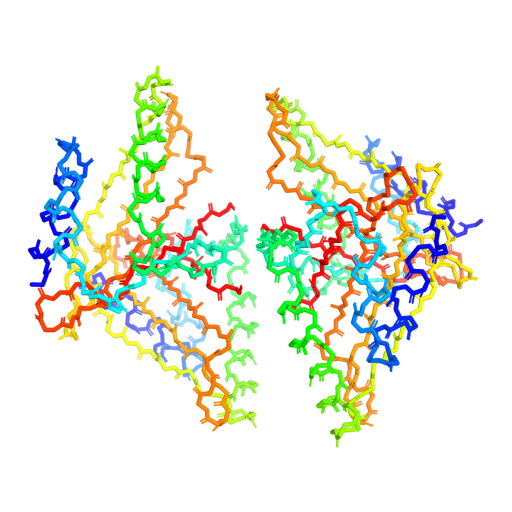12 N N . GLN D 1 50 ? -0.990 -10.694 33.169 1.00 56.34 50 GLN D N 1
ATOM 3113 C CA . GLN D 1 50 ? -0.530 -11.677 32.202 1.00 61.84 50 GLN D CA 1
ATOM 3114 C C . GLN D 1 50 ? 0.155 -12.817 32.952 1.00 63.52 50 GLN D C 1
ATOM 3115 O O . GLN D 1 50 ? 0.083 -13.968 32.531 1.00 63.43 50 GLN D O 1
ATOM 3121 N N . GLN D 1 51 ? 0.793 -12.475 34.080 1.00 63.81 51 GLN D N 1
ATOM 3122 C CA . GLN D 1 51 ? 1.683 -13.376 34.797 1.00 66.11 51 GLN D CA 1
ATOM 3123 C C . GLN D 1 51 ? 0.895 -14.379 35.637 1.00 68.53 51 GLN D C 1
ATOM 3124 O O . GLN D 1 51 ? 1.277 -15.546 35.720 1.00 68.98 51 GLN D O 1
ATOM 3130 N N . ILE D 1 52 ? -0.195 -13.917 36.262 1.00 69.97 52 ILE D N 1
ATOM 3131 C CA . ILE D 1 52 ? -1.072 -14.811 37.003 1.00 71.26 52 ILE D CA 1
ATOM 3132 C C . ILE D 1 52 ? -1.881 -15.634 36.001 1.00 73.64 52 ILE D C 1
ATOM 3133 O O . ILE D 1 52 ? -2.389 -16.702 36.338 1.00 74.51 52 ILE D O 1
ATOM 3138 N N . GLY D 1 53 ? -1.968 -15.133 34.762 1.00 74.20 53 GLY D N 1
ATOM 3139 C CA . GLY D 1 53 ? -2.615 -15.840 33.668 1.00 76.12 53 GLY D CA 1
ATOM 3140 C C . GLY D 1 53 ? -1.788 -17.030 33.186 1.00 79.16 53 GLY D C 1
ATOM 3141 O O . GLY D 1 53 ? -2.339 -18.003 32.677 1.00 79.04 53 GLY D O 1
ATOM 3142 N N . VAL D 1 54 ? -0.462 -16.933 33.355 1.00 83.55 54 VAL D N 1
ATOM 3143 C CA . VAL D 1 54 ? 0.469 -17.979 32.963 1.00 86.29 54 VAL D CA 1
ATOM 3144 C C . VAL D 1 54 ? 0.384 -19.121 33.975 1.00 88.71 54 VAL D C 1
ATOM 3145 O O . VAL D 1 54 ? 0.289 -20.285 33.588 1.00 90.68 54 VAL D O 1
ATOM 3149 N N . LEU D 1 55 ? 0.400 -18.766 35.267 1.00 89.52 55 LEU D N 1
ATOM 3150 C CA . LEU D 1 55 ? 0.382 -19.725 36.362 1.00 90.45 55 LEU D CA 1
ATOM 3151 C C . LEU D 1 55 ? -0.884 -20.579 36.306 1.00 93.24 55 LEU D C 1
ATOM 3152 O O . LEU D 1 55 ? -0.845 -21.758 36.656 1.00 94.38 55 LEU D O 1
ATOM 3157 N N . GLU D 1 56 ? -1.996 -19.969 35.873 1.00 96.24 56 GLU D N 1
ATOM 3158 C CA . GLU D 1 56 ? -3.252 -20.672 35.654 1.00 97.81 56 GLU D CA 1
ATOM 3159 C C . GLU D 1 56 ? -3.045 -21.767 34.611 1.00 97.75 56 GLU D C 1
ATOM 3160 O O . GLU D 1 56 ? -3.396 -22.922 34.844 1.00 94.29 56 GLU D O 1
ATOM 3166 N N . ASP D 1 57 ? -2.457 -21.381 33.471 1.00 101.23 57 ASP D N 1
ATOM 3167 C CA . ASP D 1 57 ? -2.217 -22.281 32.354 1.00 106.03 57 ASP D CA 1
ATOM 3168 C C . ASP D 1 57 ? -1.312 -23.432 32.787 1.00 108.04 57 ASP D C 1
ATOM 3169 O O . ASP D 1 57 ? -1.402 -24.526 32.235 1.00 109.19 57 ASP D O 1
ATOM 3174 N N . PHE D 1 58 ? -0.452 -23.175 33.780 1.00 106.29 58 PHE D N 1
ATOM 3175 C CA . PHE D 1 58 ? 0.417 -24.200 34.339 1.00 105.71 58 PHE D CA 1
ATOM 3176 C C . PHE D 1 58 ? -0.416 -25.219 35.113 1.00 107.10 58 PHE D C 1
ATOM 3177 O O . PHE D 1 58 ? -0.313 -26.419 34.864 1.00 107.46 58 PHE D O 1
ATOM 3185 N N . HIS D 1 59 ? -1.252 -24.720 36.033 1.00 108.41 59 HIS D N 1
ATOM 3186 C CA . HIS D 1 59 ? -2.081 -25.558 36.885 1.00 109.39 59 HIS D CA 1
ATOM 3187 C C . HIS D 1 59 ? -3.074 -26.347 36.033 1.00 107.28 59 HIS D C 1
ATOM 3188 O O . HIS D 1 59 ? -3.461 -27.455 36.398 1.00 107.23 59 HIS D O 1
ATOM 3195 N N . SER D 1 60 ? -3.464 -25.769 34.890 1.00 105.37 60 SER D N 1
ATOM 3196 C CA . SER D 1 60 ? -4.419 -26.385 33.983 1.00 107.59 60 SER D CA 1
ATOM 3197 C C . SER D 1 60 ? -3.779 -27.557 33.242 1.00 106.70 60 SER D C 1
ATOM 3198 O O . SER D 1 60 ? -4.475 -28.484 32.834 1.00 108.85 60 SER D O 1
ATOM 3201 N N . GLN D 1 61 ? -2.453 -27.497 33.070 1.00 104.79 61 GLN D N 1
ATOM 3202 C CA . GLN D 1 61 ? -1.731 -28.459 32.252 1.00 103.69 61 GLN D CA 1
ATOM 3203 C C . GLN D 1 61 ? -0.902 -29.393 33.133 1.00 104.89 61 GLN D C 1
ATOM 3204 O O . GLN D 1 61 ? -0.020 -30.095 32.638 1.00 106.06 61 GLN D O 1
ATOM 3210 N N . GLY D 1 62 ? -1.194 -29.391 34.440 1.00 104.14 62 GLY D N 1
ATOM 3211 C CA . GLY D 1 62 ? -0.551 -30.288 35.387 1.00 103.52 62 GLY D CA 1
ATOM 3212 C C . GLY D 1 62 ? 0.889 -29.883 35.692 1.00 102.70 62 GLY D C 1
ATOM 3213 O O . GLY D 1 62 ? 1.499 -30.416 36.617 1.00 101.63 62 GLY D O 1
ATOM 3214 N N . VAL D 1 63 ? 1.416 -28.947 34.891 1.00 101.04 63 VAL D N 1
ATOM 3215 C CA . VAL D 1 63 ? 2.742 -28.378 35.072 1.00 101.51 63 VAL D CA 1
ATOM 3216 C C . VAL D 1 63 ? 2.781 -27.695 36.437 1.00 105.94 63 VAL D C 1
ATOM 3217 O O . VAL D 1 63 ? 2.000 -26.782 36.698 1.00 107.29 63 VAL D O 1
ATOM 3221 N N . SER D 1 64 ? 3.695 -28.157 37.299 1.00 109.23 64 SER D N 1
ATOM 3222 C CA . SER D 1 64 ? 3.718 -27.741 38.692 1.00 112.64 64 SER D CA 1
ATOM 3223 C C . SER D 1 64 ? 4.922 -26.846 38.977 1.00 114.26 64 SER D C 1
ATOM 3224 O O . SER D 1 64 ? 6.066 -27.246 38.765 1.00 113.54 64 SER D O 1
ATOM 3227 N N . VAL D 1 65 ? 4.630 -25.632 39.463 1.00 115.13 65 VAL D N 1
ATOM 3228 C CA . VAL D 1 65 ? 5.633 -24.697 39.947 1.00 115.42 65 VAL D CA 1
ATOM 3229 C C . VAL D 1 65 ? 5.975 -25.076 41.386 1.00 116.50 65 VAL D C 1
ATOM 3230 O O . VAL D 1 65 ? 5.083 -25.263 42.213 1.00 116.02 65 VAL D O 1
ATOM 3234 N N . ASN D 1 66 ? 7.277 -25.188 41.665 1.00 117.20 66 ASN D N 1
ATOM 3235 C CA . ASN D 1 66 ? 7.751 -25.599 42.976 1.00 116.46 66 ASN D CA 1
ATOM 3236 C C . ASN D 1 66 ? 8.667 -24.515 43.538 1.00 114.23 66 ASN D C 1
ATOM 3237 O O . ASN D 1 66 ? 9.858 -24.479 43.236 1.00 112.09 66 ASN D O 1
ATOM 3242 N N . TYR D 1 67 ? 8.073 -23.627 44.344 1.00 113.34 67 TYR D N 1
ATOM 3243 C CA . TYR D 1 67 ? 8.780 -22.562 45.040 1.00 112.39 67 TYR D CA 1
ATOM 3244 C C . TYR D 1 67 ? 9.668 -23.172 46.120 1.00 111.53 67 TYR D C 1
ATOM 3245 O O . TYR D 1 67 ? 9.444 -24.306 46.542 1.00 109.47 67 TYR D O 1
ATOM 3254 N N . PHE D 1 68 ? 10.668 -22.401 46.568 1.00 111.53 68 PHE D N 1
ATOM 3255 C CA . PHE D 1 68 ? 11.524 -22.826 47.665 1.00 110.09 68 PHE D CA 1
ATOM 3256 C C . PHE D 1 68 ? 12.246 -21.638 48.296 1.00 109.37 68 PHE D C 1
ATOM 3257 O O . PHE D 1 68 ? 12.849 -20.823 47.600 1.00 109.98 68 PHE D O 1
ATOM 3265 N N . ASP D 1 69 ? 12.131 -21.552 49.628 1.00 108.37 69 ASP D N 1
ATOM 3266 C CA . ASP D 1 69 ? 13.087 -20.881 50.497 1.00 108.29 69 ASP D CA 1
ATOM 3267 C C . ASP D 1 69 ? 13.124 -19.380 50.223 1.00 106.40 69 ASP D C 1
ATOM 3268 O O . ASP D 1 69 ? 13.931 -18.906 49.423 1.00 107.50 69 ASP D O 1
ATOM 3273 N N . MET D 1 70 ? 12.245 -18.645 50.912 1.00 104.25 70 MET D N 1
ATOM 3274 C CA . MET D 1 70 ? 12.253 -17.193 50.878 1.00 100.34 70 MET D CA 1
ATOM 3275 C C . MET D 1 70 ? 13.098 -16.701 52.052 1.00 96.31 70 MET D C 1
ATOM 3276 O O . MET D 1 70 ? 12.856 -17.085 53.195 1.00 93.58 70 MET D O 1
ATOM 3281 N N . VAL D 1 71 ? 14.103 -15.868 51.746 1.00 94.52 71 VAL D N 1
ATOM 3282 C CA . VAL D 1 71 ? 15.130 -15.482 52.704 1.00 92.25 71 VAL D CA 1
ATOM 3283 C C . VAL D 1 71 ? 15.539 -14.026 52.495 1.00 91.94 71 VAL D C 1
ATOM 3284 O O . VAL D 1 71 ? 15.486 -13.512 51.379 1.00 92.80 71 VAL D O 1
ATOM 3288 N N . GLU D 1 72 ? 15.968 -13.384 53.589 1.00 90.62 72 GLU D N 1
ATOM 3289 C CA . GLU D 1 72 ? 16.364 -11.985 53.574 1.00 92.78 72 GLU D CA 1
ATOM 3290 C C . GLU D 1 72 ? 17.877 -11.880 53.748 1.00 91.93 72 GLU D C 1
ATOM 3291 O O . GLU D 1 72 ? 18.442 -12.436 54.687 1.00 93.36 72 GLU D O 1
ATOM 3297 N N . ALA D 1 73 ? 18.515 -11.148 52.829 1.00 92.66 73 ALA D N 1
ATOM 3298 C CA . ALA D 1 73 ? 19.926 -10.812 52.922 1.00 95.99 73 ALA D CA 1
ATOM 3299 C C . ALA D 1 73 ? 20.121 -9.699 53.950 1.00 99.56 73 ALA D C 1
ATOM 3300 O O . ALA D 1 73 ? 19.192 -8.936 54.212 1.00 101.43 73 ALA D O 1
ATOM 3302 N N . PRO D 1 74 ? 21.326 -9.563 54.558 1.00 102.03 74 PRO D N 1
ATOM 3303 C CA . PRO D 1 74 ? 21.576 -8.538 55.578 1.00 103.51 74 PRO D CA 1
ATOM 3304 C C . PRO D 1 74 ? 21.266 -7.105 55.149 1.00 105.68 74 PRO D C 1
ATOM 3305 O O . PRO D 1 74 ? 21.025 -6.246 55.996 1.00 106.00 74 PRO D O 1
ATOM 3309 N N . ASP D 1 75 ? 21.277 -6.858 53.832 1.00 108.51 75 ASP D N 1
ATOM 3310 C CA . ASP D 1 75 ? 21.023 -5.533 53.288 1.00 108.99 75 ASP D CA 1
ATOM 3311 C C . ASP D 1 75 ? 19.519 -5.310 53.145 1.00 106.17 75 ASP D C 1
ATOM 3312 O O . ASP D 1 75 ? 19.061 -4.170 53.135 1.00 107.86 75 ASP D O 1
ATOM 3317 N N . GLY D 1 76 ? 18.767 -6.409 53.005 1.00 103.67 76 GLY D N 1
ATOM 3318 C CA . GLY D 1 76 ? 17.320 -6.345 52.874 1.00 96.62 76 GLY D CA 1
ATOM 3319 C C . GLY D 1 76 ? 16.806 -7.007 51.597 1.00 92.31 76 GLY D C 1
ATOM 3320 O O . GLY D 1 76 ? 15.596 -7.091 51.396 1.00 93.39 76 GLY D O 1
ATOM 3321 N N . ARG D 1 77 ? 17.726 -7.468 50.739 1.00 89.47 77 ARG D N 1
ATOM 3322 C CA . ARG D 1 77 ? 17.351 -8.198 49.537 1.00 83.57 77 ARG D CA 1
ATOM 3323 C C . ARG D 1 77 ? 16.724 -9.530 49.937 1.00 80.14 77 ARG D C 1
ATOM 3324 O O . ARG D 1 77 ? 17.288 -10.265 50.742 1.00 82.12 77 ARG D O 1
ATOM 3332 N N . VAL D 1 78 ? 15.547 -9.820 49.373 1.00 77.28 78 VAL D N 1
ATOM 3333 C CA . VAL D 1 78 ? 14.821 -11.039 49.692 1.00 75.38 78 VAL D CA 1
ATOM 3334 C C . VAL D 1 78 ? 14.837 -11.956 48.472 1.00 73.67 78 VAL D C 1
ATOM 3335 O O . VAL D 1 78 ? 14.342 -11.594 47.405 1.00 74.41 78 VAL D O 1
ATOM 3339 N N . TYR D 1 79 ? 15.412 -13.150 48.658 1.00 72.50 79 TYR D N 1
ATOM 3340 C CA . TYR D 1 79 ? 15.591 -14.108 47.582 1.00 68.75 79 TYR D CA 1
ATOM 3341 C C . TYR D 1 79 ? 14.542 -15.209 47.689 1.00 71.93 79 TYR D C 1
ATOM 3342 O O . TYR D 1 79 ? 14.167 -15.621 48.786 1.00 73.08 79 TYR D O 1
ATOM 3351 N N . ILE D 1 80 ? 14.074 -15.654 46.521 1.00 74.47 80 ILE D N 1
ATOM 3352 C CA . ILE D 1 80 ? 13.234 -16.831 46.387 1.00 77.75 80 ILE D CA 1
ATOM 3353 C C . ILE D 1 80 ? 13.568 -17.469 45.042 1.00 79.60 80 ILE D C 1
ATOM 3354 O O . ILE D 1 80 ? 14.032 -16.786 44.128 1.00 79.17 80 ILE D O 1
ATOM 3359 N N . GLY D 1 81 ? 13.356 -18.785 44.949 1.00 82.32 81 GLY D N 1
ATOM 3360 C CA . GLY D 1 81 ? 13.591 -19.512 43.716 1.00 86.30 81 GLY D CA 1
ATOM 3361 C C . GLY D 1 81 ? 12.358 -20.299 43.283 1.00 91.39 81 GLY D C 1
ATOM 3362 O O . GLY D 1 81 ? 11.538 -20.692 44.114 1.00 92.08 81 GLY D O 1
ATOM 3363 N N . ALA D 1 82 ? 12.254 -20.521 41.968 1.00 93.75 82 ALA D N 1
ATOM 3364 C CA . ALA D 1 82 ? 11.155 -21.260 41.372 1.00 93.67 82 ALA D CA 1
ATOM 3365 C C . ALA D 1 82 ? 11.710 -22.362 40.474 1.00 93.26 82 ALA D C 1
ATOM 3366 O O . ALA D 1 82 ? 12.755 -22.193 39.850 1.00 91.51 82 ALA D O 1
ATOM 3368 N N . SER D 1 83 ? 10.992 -23.489 40.430 1.00 93.63 83 SER D N 1
ATOM 3369 C CA . SER D 1 83 ? 11.323 -24.610 39.567 1.00 93.29 83 SER D CA 1
ATOM 3370 C C . SER D 1 83 ? 10.055 -25.095 38.874 1.00 93.09 83 SER D C 1
ATOM 3371 O O . SER D 1 83 ? 9.085 -25.451 39.539 1.00 90.35 83 SER D O 1
ATOM 3374 N N . VAL D 1 84 ? 10.082 -25.092 37.537 1.00 96.26 84 VAL D N 1
ATOM 3375 C CA . VAL D 1 84 ? 8.918 -25.423 36.732 1.00 97.81 84 VAL D CA 1
ATOM 3376 C C . VAL D 1 84 ? 9.147 -26.787 36.083 1.00 100.21 84 VAL D C 1
ATOM 3377 O O . VAL D 1 84 ? 9.830 -26.893 35.064 1.00 100.61 84 VAL D O 1
ATOM 3381 N N . LYS D 1 85 ? 8.576 -27.824 36.705 1.00 102.00 85 LYS D N 1
ATOM 3382 C CA . LYS D 1 85 ? 8.619 -29.177 36.178 1.00 101.06 85 LYS D CA 1
ATOM 3383 C C . LYS D 1 85 ? 7.308 -29.466 35.454 1.00 101.24 85 LYS D C 1
ATOM 3384 O O . LYS D 1 85 ? 6.273 -28.887 35.785 1.00 102.84 85 LYS D O 1
ATOM 3390 N N . ALA D 1 86 ? 7.373 -30.379 34.475 1.00 99.23 86 ALA D N 1
ATOM 3391 C CA . ALA D 1 86 ? 6.208 -30.827 33.729 1.00 94.73 86 ALA D CA 1
ATOM 3392 C C . ALA D 1 86 ? 5.347 -31.737 34.605 1.00 93.37 86 ALA D C 1
ATOM 3393 O O . ALA D 1 86 ? 5.416 -31.676 35.832 1.00 93.14 86 ALA D O 1
ATOM 3395 N N . ALA D 1 87 ? 4.534 -32.578 33.955 1.00 92.86 87 ALA D N 1
ATOM 3396 C CA . ALA D 1 87 ? 3.628 -33.483 34.645 1.00 92.23 87 ALA D CA 1
ATOM 3397 C C . ALA D 1 87 ? 4.390 -34.690 35.189 1.00 90.84 87 ALA D C 1
ATOM 3398 O O . ALA D 1 87 ? 3.994 -35.268 36.200 1.00 90.25 87 ALA D O 1
ATOM 3400 N N . ASP D 1 88 ? 5.483 -35.056 34.508 1.00 89.38 88 ASP D N 1
ATOM 3401 C CA . ASP D 1 88 ? 6.266 -36.235 34.845 1.00 89.40 88 ASP D CA 1
ATOM 3402 C C . ASP D 1 88 ? 7.295 -35.901 35.923 1.00 87.56 88 ASP D C 1
ATOM 3403 O O . ASP D 1 88 ? 7.769 -36.791 36.626 1.00 85.00 88 ASP D O 1
ATOM 3408 N N . GLY D 1 89 ? 7.642 -34.613 36.030 1.00 88.05 89 GLY D N 1
ATOM 3409 C CA . GLY D 1 89 ? 8.649 -34.155 36.973 1.00 91.46 89 GLY D CA 1
ATOM 3410 C C . GLY D 1 89 ? 9.887 -33.606 36.268 1.00 93.96 89 GLY D C 1
ATOM 3411 O O . GLY D 1 89 ? 10.833 -33.174 36.925 1.00 95.12 89 GLY D O 1
ATOM 3412 N N . THR D 1 90 ? 9.866 -33.629 34.929 1.00 96.73 90 THR D N 1
ATOM 3413 C CA . THR D 1 90 ? 10.951 -33.098 34.118 1.00 98.56 90 THR D CA 1
ATOM 3414 C C . THR D 1 90 ? 10.958 -31.574 34.218 1.00 100.59 90 THR D C 1
ATOM 3415 O O . THR D 1 90 ? 9.992 -30.916 33.833 1.00 101.49 90 THR D O 1
ATOM 3419 N N . GLU D 1 91 ? 12.070 -31.038 34.736 1.00 101.56 91 GLU D N 1
ATOM 3420 C CA . GLU D 1 91 ? 12.256 -29.612 34.953 1.00 101.13 91 GLU D CA 1
ATOM 3421 C C . GLU D 1 91 ? 12.507 -28.932 33.609 1.00 98.65 91 GLU D C 1
ATOM 3422 O O . GLU D 1 91 ? 13.486 -29.241 32.930 1.00 97.12 91 GLU D O 1
ATOM 3428 N N . ILE D 1 92 ? 11.611 -28.007 33.240 1.00 94.40 92 ILE D N 1
ATOM 3429 C CA . ILE D 1 92 ? 11.693 -27.328 31.956 1.00 92.10 92 ILE D CA 1
ATOM 3430 C C . ILE D 1 92 ? 12.411 -25.987 32.113 1.00 91.77 92 ILE D C 1
ATOM 3431 O O . ILE D 1 92 ? 13.106 -25.551 31.196 1.00 92.37 92 ILE D O 1
ATOM 3436 N N . ARG D 1 93 ? 12.238 -25.345 33.278 1.00 89.28 93 ARG D N 1
ATOM 3437 C CA . ARG D 1 93 ? 12.795 -24.027 33.542 1.00 84.34 93 ARG D CA 1
ATOM 3438 C C . ARG D 1 93 ? 12.985 -23.816 35.042 1.00 81.46 93 ARG D C 1
ATOM 3439 O O . ARG D 1 93 ? 12.235 -24.354 35.853 1.00 80.22 93 ARG D O 1
ATOM 3447 N N . ARG D 1 94 ? 14.006 -23.020 35.383 1.00 79.81 94 ARG D N 1
ATOM 3448 C CA . ARG D 1 94 ? 14.184 -22.458 36.713 1.00 76.96 94 ARG D CA 1
ATOM 3449 C C . ARG D 1 94 ? 14.108 -20.937 36.615 1.00 73.06 94 ARG D C 1
ATOM 3450 O O . ARG D 1 94 ? 14.408 -20.359 35.572 1.00 73.75 94 ARG D O 1
ATOM 3458 N N . PHE D 1 95 ? 13.709 -20.303 37.721 1.00 67.63 95 PHE D N 1
ATOM 3459 C CA . PHE D 1 95 ? 13.645 -18.854 37.809 1.00 64.98 95 PHE D CA 1
ATOM 3460 C C . PHE D 1 95 ? 14.093 -18.432 39.203 1.00 65.06 95 PHE D C 1
ATOM 3461 O O . PHE D 1 95 ? 13.913 -19.178 40.166 1.00 63.47 95 PHE D O 1
ATOM 3469 N N . LEU D 1 96 ? 14.677 -17.233 39.292 1.00 64.24 96 LEU D N 1
ATOM 3470 C CA . LEU D 1 96 ? 15.001 -16.662 40.587 1.00 61.93 96 LEU D CA 1
ATOM 3471 C C . LEU D 1 96 ? 14.665 -15.175 40.614 1.00 61.43 96 LEU D C 1
ATOM 3472 O O . LEU D 1 96 ? 14.794 -14.487 39.603 1.00 64.40 96 LEU D O 1
ATOM 3477 N N . ASP D 1 97 ? 14.304 -14.696 41.813 1.00 58.42 97 ASP D N 1
ATOM 3478 C CA . ASP D 1 97 ? 13.950 -13.308 42.055 1.00 56.49 97 ASP D CA 1
ATOM 3479 C C . ASP D 1 97 ? 14.817 -12.732 43.172 1.00 58.20 97 ASP D C 1
ATOM 3480 O O . ASP D 1 97 ? 15.051 -13.389 44.189 1.00 58.51 97 ASP D O 1
ATOM 3485 N N . VAL D 1 98 ? 15.291 -11.498 42.950 1.00 58.25 98 VAL D N 1
ATOM 3486 C CA . VAL D 1 98 ? 15.902 -10.668 43.978 1.00 58.81 98 VAL D CA 1
ATOM 3487 C C . VAL D 1 98 ? 15.064 -9.398 44.098 1.00 59.82 98 VAL D C 1
ATOM 3488 O O . VAL D 1 98 ? 14.777 -8.745 43.094 1.00 57.71 98 VAL D O 1
ATOM 3492 N N . PHE D 1 99 ? 14.681 -9.066 45.336 1.00 61.18 99 PHE D N 1
ATOM 3493 C CA . PHE D 1 99 ? 13.835 -7.917 45.613 1.00 63.36 99 PHE D CA 1
ATOM 3494 C C . PHE D 1 99 ? 14.641 -6.854 46.354 1.00 66.39 99 PHE D C 1
ATOM 3495 O O . PHE D 1 99 ? 14.951 -7.021 47.531 1.00 69.27 99 PHE D O 1
ATOM 3503 N N . GLU D 1 100 ? 14.973 -5.761 45.658 1.00 67.94 100 GLU D N 1
ATOM 3504 C CA . GLU D 1 100 ? 15.488 -4.579 46.330 1.00 71.97 100 GLU D CA 1
ATOM 3505 C C . GLU D 1 100 ? 14.327 -3.865 47.018 1.00 75.55 100 GLU D C 1
ATOM 3506 O O . GLU D 1 100 ? 13.343 -3.506 46.371 1.00 76.05 100 GLU D O 1
ATOM 3512 N N . MET D 1 101 ? 14.454 -3.688 48.339 1.00 78.55 101 MET D N 1
ATOM 3513 C CA . MET D 1 101 ? 13.402 -3.114 49.162 1.00 80.28 101 MET D CA 1
ATOM 3514 C C . MET D 1 101 ? 13.800 -1.690 49.541 1.00 81.74 101 MET D C 1
ATOM 3515 O O . MET D 1 101 ? 14.982 -1.405 49.730 1.00 81.92 101 MET D O 1
ATOM 3520 N N . ARG D 1 102 ? 12.800 -0.807 49.651 1.00 81.98 102 ARG D N 1
ATOM 3521 C CA . ARG D 1 102 ? 13.039 0.597 49.943 1.00 83.16 102 ARG D CA 1
ATOM 3522 C C . ARG D 1 102 ? 11.798 1.205 50.592 1.00 84.35 102 ARG D C 1
ATOM 3523 O O . ARG D 1 102 ? 10.719 1.201 50.000 1.00 84.52 102 ARG D O 1
ATOM 3531 N N . ASP D 1 103 ? 11.978 1.720 51.816 1.00 84.71 103 ASP D N 1
ATOM 3532 C CA . ASP D 1 103 ? 10.960 2.454 52.557 1.00 84.66 103 ASP D CA 1
ATOM 3533 C C . ASP D 1 103 ? 9.751 1.562 52.844 1.00 84.89 103 ASP D C 1
ATOM 3534 O O . ASP D 1 103 ? 8.625 2.051 52.937 1.00 84.73 103 ASP D O 1
ATOM 3539 N N . GLY D 1 104 ? 10.003 0.255 52.994 1.00 81.93 104 GLY D N 1
ATOM 3540 C CA . GLY D 1 104 ? 8.955 -0.723 53.237 1.00 77.30 104 GLY D CA 1
ATOM 3541 C C . GLY D 1 104 ? 8.119 -0.994 51.988 1.00 77.01 104 GLY D C 1
ATOM 3542 O O . GLY D 1 104 ? 6.978 -1.445 52.088 1.00 76.24 104 GLY D O 1
ATOM 3543 N N . LYS D 1 105 ? 8.706 -0.708 50.818 1.00 73.02 105 LYS D N 1
ATOM 3544 C CA . LYS D 1 105 ? 8.068 -0.909 49.527 1.00 67.39 105 LYS D CA 1
ATOM 3545 C C . LYS D 1 105 ? 9.063 -1.583 48.586 1.00 64.79 105 LYS D C 1
ATOM 3546 O O . LYS D 1 105 ? 10.271 -1.416 48.740 1.00 64.13 105 LYS D O 1
ATOM 3552 N N . ILE D 1 106 ? 8.536 -2.340 47.614 1.00 60.86 106 ILE D N 1
ATOM 3553 C CA . ILE D 1 106 ? 9.343 -2.965 46.577 1.00 55.58 106 ILE D CA 1
ATOM 3554 C C . ILE D 1 106 ? 9.841 -1.872 45.634 1.00 52.40 106 ILE D C 1
ATOM 3555 O O . ILE D 1 106 ? 9.047 -1.117 45.079 1.00 52.70 106 ILE D O 1
ATOM 3560 N N . ALA D 1 107 ? 11.164 -1.795 45.462 1.00 49.10 107 ALA D N 1
ATOM 3561 C CA . ALA D 1 107 ? 11.751 -0.842 44.534 1.00 45.16 107 ALA D CA 1
ATOM 3562 C C . ALA D 1 107 ? 11.997 -1.520 43.188 1.00 44.10 107 ALA D C 1
ATOM 3563 O O . ALA D 1 107 ? 11.716 -0.940 42.141 1.00 40.82 107 ALA D O 1
ATOM 3565 N N . VAL D 1 108 ? 12.527 -2.751 43.233 1.00 43.90 108 VAL D N 1
ATOM 3566 C CA . VAL D 1 108 ? 12.871 -3.507 42.038 1.00 41.93 108 VAL D CA 1
ATOM 3567 C C . VAL D 1 108 ? 12.470 -4.966 42.244 1.00 42.44 108 VAL D C 1
ATOM 3568 O O . VAL D 1 108 ? 12.768 -5.549 43.283 1.00 45.91 108 VAL D O 1
ATOM 3572 N N . LYS D 1 109 ? 11.782 -5.540 41.249 1.00 41.18 109 LYS D N 1
ATOM 3573 C CA . LYS D 1 109 ? 11.687 -6.986 41.117 1.00 39.58 109 LYS D CA 1
ATOM 3574 C C . LYS D 1 109 ? 12.583 -7.414 39.957 1.00 40.48 109 LYS D C 1
ATOM 3575 O O . LYS D 1 109 ? 12.436 -6.911 38.846 1.00 40.67 109 LYS D O 1
ATOM 3581 N N . ASP D 1 110 ? 13.513 -8.336 40.237 1.00 40.76 110 ASP D N 1
ATOM 3582 C CA . ASP D 1 110 ? 14.566 -8.688 39.300 1.00 39.49 110 ASP D CA 1
ATOM 3583 C C . ASP D 1 110 ? 14.549 -10.196 39.070 1.00 38.68 110 ASP D C 1
ATOM 3584 O O . ASP D 1 110 ? 14.999 -10.966 39.924 1.00 38.69 110 ASP D O 1
ATOM 3589 N N . VAL D 1 111 ? 14.016 -10.600 37.909 1.00 35.13 111 VAL D N 1
ATOM 3590 C CA . VAL D 1 111 ? 13.866 -12.010 37.593 1.00 32.25 111 VAL D CA 1
ATOM 3591 C C . VAL D 1 111 ? 15.030 -12.441 36.705 1.00 32.09 111 VAL D C 1
ATOM 3592 O O . VAL D 1 111 ? 15.365 -11.760 35.736 1.00 32.15 111 VAL D O 1
ATOM 3596 N N . PHE D 1 112 ? 15.653 -13.564 37.085 1.00 31.16 112 PHE D N 1
ATOM 3597 C CA . PHE D 1 112 ? 16.694 -14.221 36.314 1.00 28.30 112 PHE D CA 1
ATOM 3598 C C . PHE D 1 112 ? 16.163 -15.577 35.852 1.00 28.65 112 PHE D C 1
ATOM 3599 O O . PHE D 1 112 ? 15.508 -16.279 36.622 1.00 25.74 112 PHE D O 1
ATOM 3607 N N . GLY D 1 113 ? 16.451 -15.934 34.592 1.00 30.73 113 GLY D N 1
ATOM 3608 C CA . GLY D 1 113 ? 15.892 -17.135 33.989 1.00 35.34 113 GLY D CA 1
ATOM 3609 C C . GLY D 1 113 ? 16.946 -18.194 33.674 1.00 40.04 113 GLY D C 1
ATOM 3610 O O . GLY D 1 113 ? 18.044 -17.863 33.226 1.00 41.38 113 GLY D O 1
ATOM 3611 N N . LYS D 1 114 ? 16.602 -19.462 33.938 1.00 42.84 114 LYS D N 1
ATOM 3612 C CA . LYS D 1 114 ? 17.439 -20.589 33.558 1.00 46.32 114 LYS D CA 1
ATOM 3613 C C . LYS D 1 114 ? 16.864 -21.211 32.290 1.00 44.98 114 LYS D C 1
ATOM 3614 O O . LYS D 1 114 ? 16.190 -22.239 32.330 1.00 44.15 114 LYS D O 1
ATOM 3620 N N . GLN D 1 115 ? 17.178 -20.556 31.171 1.00 42.54 115 GLN D N 1
ATOM 3621 C CA . GLN D 1 115 ? 16.775 -20.927 29.826 1.00 39.45 115 GLN D CA 1
ATOM 3622 C C . GLN D 1 115 ? 17.159 -22.391 29.569 1.00 41.53 115 GLN D C 1
ATOM 3623 O O . GLN D 1 115 ? 18.359 -22.633 29.310 1.00 42.58 115 GLN D O 1
#